Protein AF-A0A6P0YQN8-F1 (afdb_monomer_lite)

Foldseek 3Di:
DWDKDKDKPDPDDDPPDDDDTDIDIDIHDPDPDDDDFAAAEEEQEEQEPQCADPQLVVSLVVVLVVLVPHDQSHWYWYWYDAPDIDTLGATDGSPDSPVVSVSSVPRHHYHHTQPVVSQVVRLVRLVVVPDPRHQREYEYRELACNPDDDRDLVVLLVVLVVSVVVRYQYAYDHTDDNRDPVSRVSSHDDPDDDPPVVVVVVVVVVVVPPDPPDDDDDVPDDLDDPPDDADPVSQVVCVVVVNDDDDDPVVLVVVLVVLLVVLVVLLCVLCVVPPVDDDPLNVVVLVVLLVQQVVCVVVVPLAGLLLLSLLQCLQFPNLSNSLSSLVSSLVNVVSVHPDDNLRSVLSSVLSSQNSHCNQVDQALVVLLVSLLVSLVSSLVSSQVVLVVPDPDPDDCCVSHVVSSNSRSVSSSVSSVVSSVCNVVCCLVSLTDGNNVLSVLLPCPDPLNVLCCVQQVLLNVLLVQLLLLLLLLCVVVVHDSSLLSSLSSLQQSLCSVPNLLDPSRCVPPDRPCVVVVALLVSLVVVLRSLVSSLVVCVVVSPRPSSNQLNQQLQAFDFQPPSLVVLVVVCVVPVVDDDDSSSRTHPHHFAQALSSVSSSLSSQLSVVLVPPQPDDLVRQLVVSLVSLVVCVVVVSCVNHPDDPVSSSVSSNSSSVSSCVVNPDDPDDPPVVVDPPPPPDDD

Structure (mmCIF, N/CA/C/O backbone):
data_AF-A0A6P0YQN8-F1
#
_entry.id   AF-A0A6P0YQN8-F1
#
loop_
_atom_site.group_PDB
_atom_site.id
_atom_site.type_symbol
_atom_site.label_atom_id
_atom_site.label_alt_id
_atom_site.label_comp_id
_atom_site.label_asym_id
_atom_site.label_entity_id
_atom_site.label_seq_id
_atom_site.pdbx_PDB_ins_code
_atom_site.Cartn_x
_atom_site.Cartn_y
_atom_site.Cartn_z
_atom_site.occupancy
_atom_site.B_iso_or_equiv
_atom_site.auth_seq_id
_atom_site.auth_comp_id
_atom_site.auth_asym_id
_atom_site.auth_atom_id
_atom_site.pdbx_PDB_model_num
ATOM 1 N N . MET A 1 1 ? 37.818 2.625 -49.634 1.00 48.06 1 MET A N 1
ATOM 2 C CA . MET A 1 1 ? 39.045 2.751 -48.814 1.00 48.06 1 MET A CA 1
ATOM 3 C C . MET A 1 1 ? 39.059 4.150 -48.204 1.00 48.06 1 MET A C 1
ATOM 5 O O . MET A 1 1 ? 38.630 5.073 -48.886 1.00 48.06 1 MET A O 1
ATOM 9 N N . ILE A 1 2 ? 39.445 4.324 -46.935 1.00 49.53 2 ILE A N 1
ATOM 10 C CA . ILE A 1 2 ? 39.624 5.661 -46.338 1.00 49.53 2 ILE A CA 1
ATOM 11 C C . ILE A 1 2 ? 41.112 5.991 -46.432 1.00 49.53 2 ILE A C 1
ATOM 13 O O . ILE A 1 2 ? 41.925 5.347 -45.779 1.00 49.53 2 ILE A O 1
ATOM 17 N N . ASN A 1 3 ? 41.460 6.965 -47.268 1.00 60.94 3 ASN A N 1
ATOM 18 C CA . ASN A 1 3 ? 42.812 7.492 -47.377 1.00 60.94 3 ASN A CA 1
ATOM 19 C C . ASN A 1 3 ? 43.038 8.521 -46.275 1.00 60.94 3 ASN A C 1
ATOM 21 O O . ASN A 1 3 ? 42.320 9.519 -46.188 1.00 60.94 3 ASN A O 1
ATOM 25 N N . THR A 1 4 ? 44.047 8.283 -45.448 1.00 67.38 4 THR A N 1
ATOM 26 C CA . THR A 1 4 ? 44.433 9.193 -44.371 1.00 67.38 4 THR A CA 1
ATOM 27 C C . THR A 1 4 ? 45.705 9.926 -44.769 1.00 67.38 4 THR A C 1
ATOM 29 O O . THR A 1 4 ? 46.694 9.295 -45.131 1.00 67.38 4 THR A O 1
ATOM 32 N N . SER A 1 5 ? 45.694 11.254 -44.693 1.00 79.56 5 SER A N 1
ATOM 33 C CA . SER A 1 5 ? 46.890 12.091 -44.839 1.00 79.56 5 SER A CA 1
ATOM 34 C C . SER A 1 5 ? 47.052 12.961 -43.602 1.00 79.56 5 SER A C 1
ATOM 36 O O . SER A 1 5 ? 46.049 13.393 -43.033 1.00 79.56 5 SER A O 1
ATOM 38 N N . TYR A 1 6 ? 48.285 13.258 -43.216 1.00 80.12 6 TYR A N 1
ATOM 39 C CA . TYR A 1 6 ? 48.575 14.102 -42.065 1.00 80.12 6 TYR A CA 1
ATOM 40 C C . TYR A 1 6 ? 49.486 15.264 -42.449 1.00 80.12 6 TYR A C 1
ATOM 42 O O . TYR A 1 6 ? 50.263 15.150 -43.394 1.00 80.12 6 TYR A O 1
ATOM 50 N N . ASP A 1 7 ? 49.372 16.363 -41.711 1.00 78.25 7 ASP A N 1
ATOM 51 C CA . ASP A 1 7 ? 50.246 17.524 -41.847 1.00 78.25 7 ASP A CA 1
ATOM 52 C C . ASP A 1 7 ? 50.528 18.124 -40.466 1.00 78.25 7 ASP A C 1
ATOM 54 O O . ASP A 1 7 ? 49.633 18.174 -39.615 1.00 78.25 7 ASP A O 1
ATOM 58 N N . PHE A 1 8 ? 51.767 18.548 -40.235 1.00 74.25 8 PHE A N 1
ATOM 59 C CA . PHE A 1 8 ? 52.167 19.210 -38.995 1.00 74.25 8 PHE A CA 1
ATOM 60 C C . PHE A 1 8 ? 52.196 20.715 -39.226 1.00 74.25 8 PHE A C 1
ATOM 62 O O . PHE A 1 8 ? 52.675 21.181 -40.255 1.00 74.25 8 PHE A O 1
ATOM 69 N N . GLU A 1 9 ? 51.742 21.490 -38.243 1.00 68.94 9 GLU A N 1
ATOM 70 C CA . GLU A 1 9 ? 51.819 22.955 -38.309 1.00 68.94 9 GLU A CA 1
ATOM 71 C C . GLU A 1 9 ? 53.263 23.462 -38.500 1.00 68.94 9 GLU A C 1
ATOM 73 O O . GLU A 1 9 ? 53.485 24.508 -39.108 1.00 68.94 9 GLU A O 1
ATOM 78 N N . GLN A 1 10 ? 54.258 22.702 -38.027 1.00 71.31 10 GLN A N 1
ATOM 79 C CA . GLN A 1 10 ? 55.678 23.001 -38.204 1.00 71.31 10 GLN A CA 1
ATOM 80 C C . GLN A 1 10 ? 56.416 21.811 -38.822 1.00 71.31 10 GLN A C 1
ATOM 82 O O . GLN A 1 10 ? 56.369 20.696 -38.308 1.00 71.31 10 GLN A O 1
ATOM 87 N N . ALA A 1 11 ? 57.147 22.062 -39.910 1.00 60.19 11 ALA A N 1
ATOM 88 C CA . ALA A 1 11 ? 57.881 21.031 -40.648 1.00 60.19 11 ALA A CA 1
ATOM 89 C C . ALA A 1 11 ? 59.206 20.600 -39.983 1.00 60.19 11 ALA A C 1
ATOM 91 O O . ALA A 1 11 ? 59.813 19.617 -40.404 1.00 60.19 11 ALA A O 1
ATOM 92 N N . ILE A 1 12 ? 59.686 21.340 -38.977 1.00 70.00 12 ILE A N 1
ATOM 93 C CA . ILE A 1 12 ? 60.975 21.112 -38.312 1.00 70.00 12 ILE A CA 1
ATOM 94 C C . ILE A 1 12 ? 60.766 21.262 -36.805 1.00 70.00 12 ILE A C 1
ATOM 96 O O . ILE A 1 12 ? 60.281 22.297 -36.355 1.00 70.00 12 ILE A O 1
ATOM 100 N N . LEU A 1 13 ? 61.152 20.243 -36.034 1.00 71.31 13 LEU A N 1
ATOM 101 C CA . LEU A 1 13 ? 61.064 20.249 -34.574 1.00 71.31 13 LEU A CA 1
ATOM 102 C C . LEU A 1 13 ? 62.473 20.367 -33.962 1.00 71.31 13 LEU A C 1
ATOM 104 O O . LEU A 1 13 ? 63.352 19.581 -34.325 1.00 71.31 13 LEU A O 1
ATOM 108 N N . PRO A 1 14 ? 62.722 21.331 -33.056 1.00 69.06 14 PRO A N 1
ATOM 109 C CA . PRO A 1 14 ? 64.021 21.486 -32.409 1.00 69.06 14 PRO A CA 1
ATOM 110 C C . PRO A 1 14 ? 64.278 20.369 -31.385 1.00 69.06 14 PRO A C 1
ATOM 112 O O . PRO A 1 14 ? 63.432 20.054 -30.553 1.00 69.06 14 PRO A O 1
ATOM 115 N N . THR A 1 15 ? 65.471 19.773 -31.418 1.00 70.75 15 THR A N 1
ATOM 116 C CA . THR A 1 15 ? 65.891 18.732 -30.466 1.00 70.75 15 THR A CA 1
ATOM 117 C C . THR A 1 15 ? 66.189 19.302 -29.078 1.00 70.75 15 THR A C 1
ATOM 119 O O . THR A 1 15 ? 66.991 20.225 -28.954 1.00 70.75 15 THR A O 1
ATOM 122 N N . GLY A 1 16 ? 65.617 18.690 -28.033 1.00 71.50 16 GLY A N 1
ATOM 123 C CA . GLY A 1 16 ? 65.944 18.965 -26.625 1.00 71.50 16 GLY A CA 1
ATOM 124 C C . GLY A 1 16 ? 65.000 19.925 -25.890 1.00 71.50 16 GLY A C 1
ATOM 125 O O . GLY A 1 16 ? 65.301 20.293 -24.757 1.00 71.50 16 GLY A O 1
ATOM 126 N N . ALA A 1 17 ? 63.879 20.317 -26.501 1.00 70.06 17 ALA A N 1
ATOM 127 C CA . ALA A 1 17 ? 62.845 21.133 -25.869 1.00 70.06 17 ALA A CA 1
ATOM 128 C C . ALA A 1 17 ? 61.460 20.496 -26.051 1.00 70.06 17 ALA A C 1
ATOM 130 O O . ALA A 1 17 ? 61.149 19.990 -27.130 1.00 70.06 17 ALA A O 1
ATOM 131 N N . ASP A 1 18 ? 60.626 20.559 -25.015 1.00 69.00 18 ASP A N 1
ATOM 132 C CA . ASP A 1 18 ? 59.225 20.149 -25.107 1.00 69.00 18 ASP A CA 1
ATOM 133 C C . ASP A 1 18 ? 58.436 21.213 -25.881 1.00 69.00 18 ASP A C 1
ATOM 135 O O . ASP A 1 18 ? 58.367 22.375 -25.473 1.00 69.00 18 ASP A O 1
ATOM 139 N N . LEU A 1 19 ? 57.838 20.821 -27.008 1.00 72.06 19 LEU A N 1
ATOM 140 C CA . LEU A 1 19 ? 57.012 21.691 -27.842 1.00 72.06 19 LEU A CA 1
ATOM 141 C C . LEU A 1 19 ? 55.638 21.052 -28.058 1.00 72.06 19 LEU A C 1
ATOM 143 O O . LEU A 1 19 ? 55.530 19.878 -28.407 1.00 72.06 19 LEU A O 1
ATOM 147 N N . THR A 1 20 ? 54.580 21.843 -27.892 1.00 66.69 20 THR A N 1
ATOM 148 C CA . THR A 1 20 ? 53.222 21.443 -28.281 1.00 66.69 20 THR A CA 1
ATOM 149 C C . THR A 1 20 ? 52.990 21.876 -29.728 1.00 66.69 20 THR A C 1
ATOM 151 O O . THR A 1 20 ? 53.119 23.058 -30.037 1.00 66.69 20 THR A O 1
ATOM 154 N N . THR A 1 21 ? 52.676 20.935 -30.620 1.00 72.81 21 THR A N 1
ATOM 155 C CA . THR A 1 21 ? 52.375 21.206 -32.036 1.00 72.81 21 THR A CA 1
ATOM 156 C C . THR A 1 21 ? 51.013 20.636 -32.411 1.00 72.81 21 THR A C 1
ATOM 158 O O . THR A 1 21 ? 50.567 19.646 -31.826 1.00 72.81 21 THR A O 1
ATOM 161 N N . ASN A 1 22 ? 50.353 21.253 -33.388 1.00 67.56 22 ASN A N 1
ATOM 162 C CA . ASN A 1 22 ? 49.073 20.784 -33.891 1.00 67.56 22 ASN A CA 1
ATOM 163 C C . ASN A 1 22 ? 49.284 19.835 -35.081 1.00 67.56 22 ASN A C 1
ATOM 165 O O . ASN A 1 22 ? 49.954 20.169 -36.061 1.00 67.56 22 ASN A O 1
ATOM 169 N N . LEU A 1 23 ? 48.688 18.645 -34.989 1.00 74.44 23 LEU A N 1
ATOM 170 C CA . LEU A 1 23 ? 48.663 17.637 -36.047 1.00 74.44 23 LEU A CA 1
ATOM 171 C C . LEU A 1 23 ? 47.292 17.653 -36.724 1.00 74.44 23 LEU A C 1
ATOM 173 O O . LEU A 1 23 ? 46.278 17.342 -36.098 1.00 74.44 23 LEU A O 1
ATOM 177 N N . LEU A 1 24 ? 47.257 17.968 -38.016 1.00 65.81 24 LEU A N 1
ATOM 178 C CA . LEU A 1 24 ? 46.039 17.885 -38.810 1.00 65.81 24 LEU A CA 1
ATOM 179 C C . LEU A 1 24 ? 45.951 16.510 -39.474 1.00 65.81 24 LEU A C 1
ATOM 181 O O . LEU A 1 24 ? 46.665 16.229 -40.433 1.00 65.81 24 LEU A O 1
ATOM 185 N N . LEU A 1 25 ? 45.028 15.673 -39.005 1.00 66.12 25 LEU A N 1
ATOM 186 C CA . LEU A 1 25 ? 44.681 14.407 -39.650 1.00 66.12 25 LEU A CA 1
ATOM 187 C C . LEU A 1 25 ? 43.490 14.615 -40.591 1.00 66.12 25 LEU A C 1
ATOM 189 O O . LEU A 1 25 ? 42.428 15.070 -40.169 1.00 66.12 25 LEU A O 1
ATOM 193 N N . ARG A 1 26 ? 43.643 14.265 -41.871 1.00 65.69 26 ARG A N 1
ATOM 194 C CA . ARG A 1 26 ? 42.561 14.290 -42.865 1.00 65.69 26 ARG A CA 1
ATOM 195 C C . ARG A 1 26 ? 42.215 12.869 -43.273 1.00 65.69 26 ARG A C 1
ATOM 197 O O . ARG A 1 26 ? 43.060 12.157 -43.806 1.00 65.69 26 ARG A O 1
ATOM 204 N N . PHE A 1 27 ? 40.957 12.494 -43.079 1.00 66.19 27 PHE A N 1
ATOM 205 C CA . PHE A 1 27 ? 40.403 11.222 -43.530 1.00 66.19 27 PHE A CA 1
ATOM 206 C C . PHE A 1 27 ? 39.553 11.468 -44.773 1.00 66.19 27 PHE A C 1
ATOM 208 O O . PHE A 1 27 ? 38.631 12.284 -44.751 1.00 66.19 27 PHE A O 1
ATOM 215 N N . ARG A 1 28 ? 39.857 10.778 -45.870 1.00 55.03 28 ARG A N 1
ATOM 216 C CA . ARG A 1 28 ? 39.143 10.911 -47.140 1.00 55.03 28 ARG A CA 1
ATOM 217 C C . ARG A 1 28 ? 38.646 9.545 -47.581 1.00 55.03 28 ARG A C 1
ATOM 219 O O . ARG A 1 28 ? 39.430 8.697 -47.989 1.00 55.03 28 ARG A O 1
ATOM 226 N N . ALA A 1 29 ? 37.342 9.318 -47.487 1.00 49.88 29 ALA A N 1
ATOM 227 C CA . ALA A 1 29 ? 36.733 8.137 -48.082 1.00 49.88 29 ALA A CA 1
ATOM 228 C C . ALA A 1 29 ? 36.760 8.253 -49.615 1.00 49.88 29 ALA A C 1
ATOM 230 O O . ALA A 1 29 ? 36.461 9.321 -50.155 1.00 49.88 29 ALA A O 1
ATOM 231 N N . ASP A 1 30 ? 37.092 7.164 -50.311 1.00 52.53 30 ASP A N 1
ATOM 232 C CA . ASP A 1 30 ? 36.831 7.032 -51.748 1.00 52.53 30 ASP A CA 1
ATOM 233 C C . ASP A 1 30 ? 35.317 7.008 -51.977 1.00 52.53 30 ASP A C 1
ATOM 235 O O . ASP A 1 30 ? 34.668 5.965 -51.899 1.00 52.53 30 ASP A O 1
ATOM 239 N N . VAL A 1 31 ? 34.746 8.184 -52.218 1.00 55.41 31 VAL A N 1
ATOM 240 C CA . VAL A 1 31 ? 33.372 8.330 -52.694 1.00 55.41 31 VAL A CA 1
ATOM 241 C C . VAL A 1 31 ? 33.428 8.351 -54.224 1.00 55.41 31 VAL A C 1
ATOM 243 O O . VAL A 1 31 ? 34.236 9.111 -54.773 1.00 55.41 31 VAL A O 1
ATOM 246 N N . PRO A 1 32 ? 32.613 7.553 -54.941 1.00 54.62 32 PRO A N 1
ATOM 247 C CA . PRO A 1 32 ? 32.536 7.644 -56.395 1.00 54.62 32 PRO A CA 1
ATOM 248 C C . PRO A 1 32 ? 32.256 9.096 -56.795 1.00 54.62 32 PRO A C 1
ATOM 250 O O . PRO A 1 32 ? 31.332 9.727 -56.279 1.00 54.62 32 PRO A O 1
ATOM 253 N N . LYS A 1 33 ? 33.101 9.649 -57.676 1.00 53.28 33 LYS A N 1
ATOM 254 C CA . LYS A 1 33 ? 32.998 11.041 -58.128 1.00 53.28 33 LYS A CA 1
ATOM 255 C C . LYS A 1 33 ? 31.656 11.237 -58.830 1.00 53.28 33 LYS A C 1
ATOM 257 O O . LYS A 1 33 ? 31.505 10.868 -59.991 1.00 53.28 33 LYS A O 1
ATOM 262 N N . SER A 1 34 ? 30.692 11.832 -58.134 1.00 57.25 34 SER A N 1
ATOM 263 C CA . SER A 1 34 ? 29.509 12.373 -58.793 1.00 57.25 34 SER A CA 1
ATOM 264 C C . SER A 1 34 ? 29.963 13.497 -59.730 1.00 57.25 34 SER A C 1
ATOM 266 O O . SER A 1 34 ? 30.790 14.316 -59.313 1.00 57.25 34 SER A O 1
ATOM 268 N N . PRO A 1 35 ? 29.452 13.573 -60.970 1.00 64.69 35 PRO A N 1
ATOM 269 C CA . PRO A 1 35 ? 29.709 14.722 -61.825 1.00 64.69 35 PRO A CA 1
ATOM 270 C C . PRO A 1 35 ? 29.260 15.999 -61.102 1.00 64.69 35 PRO A C 1
ATOM 272 O O . PRO A 1 35 ? 28.186 16.038 -60.490 1.00 64.69 35 PRO A O 1
ATOM 275 N N . ARG A 1 36 ? 30.120 17.022 -61.121 1.00 75.75 36 ARG A N 1
ATOM 276 C CA . ARG A 1 36 ? 29.809 18.354 -60.594 1.00 75.75 36 ARG A CA 1
ATOM 277 C C . ARG A 1 36 ? 28.664 18.940 -61.424 1.00 75.75 36 ARG A C 1
ATOM 279 O O . ARG A 1 36 ? 28.687 18.851 -62.645 1.00 75.75 36 ARG A O 1
ATOM 286 N N . ARG A 1 37 ? 27.671 19.533 -60.759 1.00 80.69 37 ARG A N 1
ATOM 287 C CA . ARG A 1 37 ? 26.642 20.336 -61.432 1.00 80.69 37 ARG A CA 1
ATOM 288 C C . ARG A 1 37 ? 27.212 21.709 -61.778 1.00 80.69 37 ARG A C 1
ATOM 290 O O . ARG A 1 37 ? 27.880 22.304 -60.931 1.00 80.69 37 ARG A O 1
ATOM 297 N N . ASP A 1 38 ? 26.895 22.204 -62.969 1.00 88.38 38 ASP A N 1
ATOM 298 C CA . ASP A 1 38 ? 27.250 23.558 -63.396 1.00 88.38 38 ASP A CA 1
ATOM 299 C C . ASP A 1 38 ? 26.703 24.608 -62.415 1.00 88.38 38 ASP A C 1
ATOM 301 O O . ASP A 1 38 ? 25.627 24.451 -61.824 1.00 88.38 38 ASP A O 1
ATOM 305 N N . LEU A 1 39 ? 27.434 25.703 -62.260 1.00 90.62 39 LEU A N 1
ATOM 306 C CA . LEU A 1 39 ? 27.104 26.831 -61.404 1.00 90.62 39 LEU A CA 1
ATOM 307 C C . LEU A 1 39 ? 26.503 27.978 -62.220 1.00 90.62 39 LEU A C 1
ATOM 309 O O . LEU A 1 39 ? 26.944 28.298 -63.321 1.00 90.62 39 LEU A O 1
ATOM 313 N N . ASN A 1 40 ? 25.520 28.642 -61.631 1.00 93.69 40 ASN A N 1
ATOM 314 C CA . ASN A 1 40 ? 25.100 29.987 -61.995 1.00 93.69 40 ASN A CA 1
ATOM 315 C C . ASN A 1 40 ? 25.369 30.877 -60.775 1.00 93.69 40 ASN A C 1
ATOM 317 O O . ASN A 1 40 ? 24.615 30.848 -59.797 1.00 93.69 40 ASN A O 1
ATOM 321 N N . LEU A 1 41 ? 26.510 31.566 -60.798 1.00 94.50 41 LEU A N 1
ATOM 322 C CA . LEU A 1 41 ? 27.120 32.206 -59.640 1.00 94.50 41 LEU A CA 1
ATOM 323 C C . LEU A 1 41 ? 27.192 33.725 -59.810 1.00 94.50 41 LEU A C 1
ATOM 325 O O . LEU A 1 41 ? 27.769 34.219 -60.775 1.00 94.50 41 LEU A O 1
ATOM 329 N N . SER A 1 42 ? 26.723 34.469 -58.807 1.00 96.44 42 SER A N 1
ATOM 330 C CA . SER A 1 42 ? 27.072 35.886 -58.660 1.00 96.44 42 SER A CA 1
ATOM 331 C C . SER A 1 42 ? 28.025 36.083 -57.487 1.00 96.44 42 SER A C 1
ATOM 333 O O . SER A 1 42 ? 27.652 35.847 -56.336 1.00 96.44 42 SER A O 1
ATOM 335 N N . LEU A 1 43 ? 29.240 36.554 -57.773 1.00 96.12 43 LEU A N 1
ATOM 336 C CA . LEU A 1 43 ? 30.182 37.049 -56.771 1.00 96.12 43 LEU A CA 1
ATOM 337 C C . LEU A 1 43 ? 29.786 38.475 -56.396 1.00 96.12 43 LEU A C 1
ATOM 339 O O . LEU A 1 43 ? 29.808 39.362 -57.245 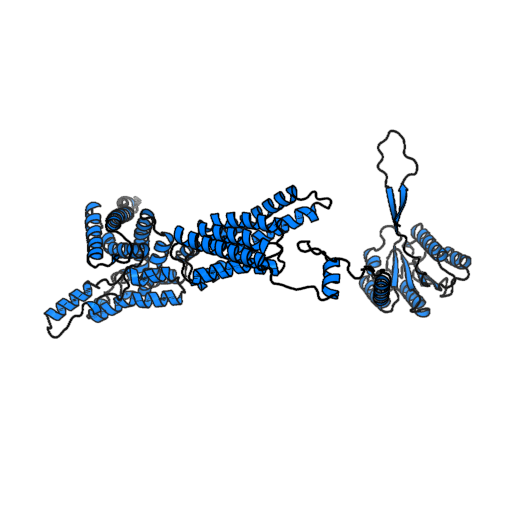1.00 96.12 43 LEU A O 1
ATOM 343 N N . VAL A 1 44 ? 29.408 38.691 -55.142 1.00 96.31 44 VAL A N 1
ATOM 344 C CA . VAL A 1 44 ? 29.029 40.004 -54.618 1.00 96.31 44 VAL A CA 1
ATOM 345 C C . VAL A 1 44 ? 30.108 40.441 -53.639 1.00 96.31 44 VAL A C 1
ATOM 347 O O . VAL A 1 44 ? 30.270 39.825 -52.590 1.00 96.31 44 VAL A O 1
ATOM 350 N N . ILE A 1 45 ? 30.875 41.465 -54.001 1.00 95.19 45 ILE A N 1
ATOM 351 C CA . ILE A 1 45 ? 32.076 41.884 -53.277 1.00 95.19 45 ILE A CA 1
ATOM 352 C C . ILE A 1 45 ? 31.842 43.257 -52.657 1.00 95.19 45 ILE A C 1
ATOM 354 O O . ILE A 1 45 ? 31.574 44.236 -53.354 1.00 95.19 45 ILE A O 1
ATOM 358 N N . ASP A 1 46 ? 31.984 43.323 -51.342 1.00 93.00 46 ASP A N 1
ATOM 359 C CA . ASP A 1 46 ? 32.002 44.565 -50.589 1.00 93.00 46 ASP A CA 1
ATOM 360 C C . ASP A 1 46 ? 33.322 45.303 -50.828 1.00 93.00 46 ASP A C 1
ATOM 362 O O . ASP A 1 46 ? 34.402 44.786 -50.522 1.00 93.00 46 ASP A O 1
ATOM 366 N N . ARG A 1 47 ? 33.241 46.511 -51.390 1.00 92.81 47 ARG A N 1
ATOM 367 C CA . ARG A 1 47 ? 34.392 47.408 -51.543 1.00 92.81 47 ARG A CA 1
ATOM 368 C C . ARG A 1 47 ? 34.297 48.628 -50.629 1.00 92.81 47 ARG A C 1
ATOM 370 O O . ARG A 1 47 ? 34.995 49.603 -50.878 1.00 92.81 47 ARG A O 1
ATOM 377 N N . SER A 1 48 ? 33.448 48.608 -49.604 1.00 90.25 48 SER A N 1
ATOM 378 C CA . SER A 1 48 ? 33.263 49.760 -48.719 1.00 90.25 48 SER A CA 1
ATOM 379 C C . SER A 1 48 ? 34.555 50.171 -48.000 1.00 90.25 48 SER A C 1
ATOM 381 O O . SER A 1 48 ? 35.511 49.399 -47.893 1.00 90.25 48 SER A O 1
ATOM 383 N N . GLY A 1 49 ? 34.606 51.399 -47.472 1.00 86.50 49 GLY A N 1
ATOM 384 C CA . GLY A 1 49 ? 35.791 51.904 -46.770 1.00 86.50 49 GLY A CA 1
ATOM 385 C C . GLY A 1 49 ? 36.271 51.025 -45.602 1.00 86.50 49 GLY A C 1
ATOM 386 O O . GLY A 1 49 ? 37.467 51.001 -45.320 1.00 86.50 49 GLY A O 1
ATOM 387 N N . SER A 1 50 ? 35.386 50.259 -44.954 1.00 85.56 50 SER A N 1
ATOM 388 C CA . SER A 1 50 ? 35.758 49.320 -43.884 1.00 85.56 50 SER A CA 1
ATOM 389 C C . SER A 1 50 ? 36.465 48.056 -44.382 1.00 85.56 50 SER A C 1
ATOM 391 O O . SER A 1 50 ? 37.184 47.422 -43.612 1.00 85.56 50 SER A O 1
ATOM 393 N N . MET A 1 51 ? 36.345 47.738 -45.672 1.00 89.31 51 MET A N 1
ATOM 394 C CA . MET A 1 51 ? 37.071 46.650 -46.325 1.00 89.31 51 MET A CA 1
ATOM 395 C C . MET A 1 51 ? 38.484 47.061 -46.778 1.00 89.31 51 MET A C 1
ATOM 397 O O . MET A 1 51 ? 39.237 46.218 -47.260 1.00 89.31 51 MET A O 1
ATOM 401 N N . ALA A 1 52 ? 38.882 48.332 -46.647 1.00 87.94 52 ALA A N 1
ATOM 402 C CA . ALA A 1 52 ? 40.182 48.810 -47.119 1.00 87.94 52 ALA A CA 1
ATOM 403 C C . ALA A 1 52 ? 41.376 48.071 -46.475 1.00 87.94 52 ALA A C 1
ATOM 405 O O . ALA A 1 52 ? 41.373 47.752 -45.288 1.00 87.94 52 ALA A O 1
ATOM 406 N N . GLY A 1 53 ? 42.434 47.845 -47.261 1.00 88.94 53 GLY A N 1
ATOM 407 C CA . GLY A 1 53 ? 43.635 47.127 -46.822 1.00 88.94 53 GLY A CA 1
ATOM 408 C C . GLY A 1 53 ? 43.511 45.610 -46.985 1.00 88.94 53 GLY A C 1
ATOM 409 O O . GLY A 1 53 ? 43.057 45.127 -48.027 1.00 88.94 53 GLY A O 1
ATOM 410 N N . ASP A 1 54 ? 43.936 44.864 -45.965 1.00 88.12 54 ASP A N 1
ATOM 411 C CA . ASP A 1 54 ? 43.978 43.397 -45.987 1.00 88.12 54 ASP A CA 1
ATOM 412 C C . ASP A 1 54 ? 42.614 42.721 -46.249 1.00 88.12 54 ASP A C 1
ATOM 414 O O . ASP A 1 54 ? 42.590 41.761 -47.025 1.00 88.12 54 ASP A O 1
ATOM 418 N N . PRO A 1 55 ? 41.466 43.184 -45.700 1.00 89.12 55 PRO A N 1
ATOM 419 C CA . PRO A 1 55 ? 40.171 42.534 -45.925 1.00 89.12 55 PRO A CA 1
ATOM 420 C C . PRO A 1 55 ? 39.768 42.472 -47.403 1.00 89.12 55 PRO A C 1
ATOM 422 O O . PRO A 1 55 ? 39.468 41.388 -47.907 1.00 89.12 55 PRO A O 1
ATOM 425 N N . LEU A 1 56 ? 39.826 43.598 -48.125 1.00 91.62 56 LEU A N 1
ATOM 426 C CA . LEU A 1 56 ? 39.540 43.635 -49.560 1.00 91.62 56 LEU A CA 1
ATOM 427 C C . LEU A 1 56 ? 40.578 42.830 -50.343 1.00 91.62 56 LEU A C 1
ATOM 429 O O . LEU A 1 56 ? 40.207 42.083 -51.241 1.00 91.62 56 LEU A O 1
ATOM 433 N N . HIS A 1 57 ? 41.865 42.915 -49.992 1.00 90.69 57 HIS A N 1
ATOM 434 C CA . HIS A 1 57 ? 42.905 42.113 -50.649 1.00 90.69 57 HIS A CA 1
ATOM 435 C C . HIS A 1 57 ? 42.619 40.608 -50.562 1.00 90.69 57 HIS A C 1
ATOM 437 O O . HIS A 1 57 ? 42.704 39.892 -51.562 1.00 90.69 57 HIS A O 1
ATOM 443 N N . HIS A 1 58 ? 42.226 40.123 -49.384 1.00 90.81 58 HIS A N 1
ATOM 444 C CA . HIS A 1 58 ? 41.848 38.727 -49.187 1.00 90.81 58 HIS A CA 1
ATOM 445 C C . HIS A 1 58 ? 40.532 38.367 -49.883 1.00 90.81 58 HIS A C 1
ATOM 447 O O . HIS A 1 58 ? 40.447 37.283 -50.462 1.00 90.81 58 HIS A O 1
ATOM 453 N N . ALA A 1 59 ? 39.546 39.268 -49.905 1.00 91.19 59 ALA A N 1
ATOM 454 C CA . ALA A 1 59 ? 38.296 39.062 -50.632 1.00 91.19 59 ALA A CA 1
ATOM 455 C C . ALA A 1 59 ? 38.524 38.935 -52.149 1.00 91.19 59 ALA A C 1
ATOM 457 O O . ALA A 1 59 ? 37.983 38.027 -52.781 1.00 91.19 59 ALA A O 1
ATOM 458 N N . LEU A 1 60 ? 39.386 39.775 -52.733 1.00 91.94 60 LEU A N 1
ATOM 459 C CA . LEU A 1 60 ? 39.743 39.694 -54.153 1.00 91.94 60 LEU A CA 1
ATOM 460 C C . LEU A 1 60 ? 40.506 38.403 -54.472 1.00 91.94 60 LEU A C 1
ATOM 462 O O . LEU A 1 60 ? 40.167 37.726 -55.440 1.00 91.94 60 LEU A O 1
ATOM 466 N N . LYS A 1 61 ? 41.463 37.995 -53.629 1.00 91.44 61 LYS A N 1
ATOM 467 C CA . LYS A 1 61 ? 42.148 36.697 -53.777 1.00 91.44 61 LYS A CA 1
ATOM 468 C C . LYS A 1 61 ? 41.191 35.507 -53.679 1.00 91.44 61 LYS A C 1
ATOM 470 O O . LYS A 1 61 ? 41.331 34.543 -54.428 1.00 91.44 61 LYS A O 1
ATOM 475 N N . ALA A 1 62 ? 40.217 35.563 -52.772 1.00 89.88 62 ALA A N 1
ATOM 476 C CA . ALA A 1 62 ? 39.193 34.530 -52.655 1.00 89.88 62 ALA A CA 1
ATOM 477 C C . ALA A 1 62 ? 38.324 34.471 -53.921 1.00 89.88 62 ALA A C 1
ATOM 479 O O . ALA A 1 62 ? 38.102 33.388 -54.460 1.00 89.88 62 ALA A O 1
ATOM 480 N N . ALA A 1 63 ? 37.901 35.626 -54.443 1.00 92.75 63 ALA A N 1
ATOM 481 C CA . ALA A 1 63 ? 37.154 35.718 -55.694 1.00 92.75 63 ALA A CA 1
ATOM 482 C C . ALA A 1 63 ? 37.949 35.160 -56.891 1.00 92.75 63 ALA A C 1
ATOM 484 O O . ALA A 1 63 ? 37.402 34.397 -57.685 1.00 92.75 63 ALA A O 1
ATOM 485 N N . GLU A 1 64 ? 39.2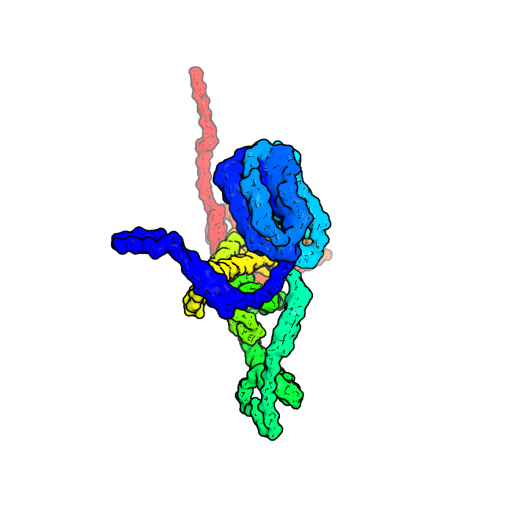47 35.458 -56.999 1.00 92.50 64 GLU A N 1
ATOM 486 C CA . GLU A 1 64 ? 40.125 34.873 -58.024 1.00 92.50 64 GLU A CA 1
ATOM 487 C C . GLU A 1 64 ? 40.226 33.348 -57.905 1.00 92.50 64 GLU A C 1
ATOM 489 O O . GLU A 1 64 ? 40.106 32.642 -58.906 1.00 92.50 64 GLU A O 1
ATOM 494 N N . SER A 1 65 ? 40.383 32.835 -56.682 1.00 90.44 65 SER A N 1
ATOM 495 C CA . SER A 1 65 ? 40.439 31.392 -56.429 1.00 90.44 65 SER A CA 1
ATOM 496 C C . SER A 1 65 ? 39.137 30.683 -56.808 1.00 90.44 65 SER A C 1
ATOM 498 O O . SER A 1 65 ? 39.171 29.543 -57.277 1.00 90.44 65 SER A O 1
ATOM 500 N N . VAL A 1 66 ? 37.990 31.355 -56.655 1.00 91.75 66 VAL A N 1
ATOM 501 C CA . VAL A 1 66 ? 36.708 30.853 -57.162 1.00 91.75 66 VAL A CA 1
ATOM 502 C C . VAL A 1 66 ? 36.731 30.794 -58.687 1.00 91.75 66 VAL A C 1
ATOM 504 O O . VAL A 1 66 ? 36.430 29.739 -59.236 1.00 91.75 66 VAL A O 1
ATOM 507 N N . VAL A 1 67 ? 37.147 31.866 -59.373 1.00 92.31 67 VAL A N 1
ATOM 508 C CA . VAL A 1 67 ? 37.233 31.906 -60.849 1.00 92.31 67 VAL A CA 1
ATOM 509 C C . VAL A 1 67 ? 38.134 30.797 -61.403 1.00 92.31 67 VAL A C 1
ATOM 511 O O . VAL A 1 67 ? 37.798 30.178 -62.416 1.00 92.31 67 VAL A O 1
ATOM 514 N N . ASP A 1 68 ? 39.247 30.492 -60.735 1.00 90.94 68 ASP A N 1
ATOM 515 C CA . ASP A 1 68 ? 40.147 29.411 -61.147 1.00 90.94 68 ASP A CA 1
ATOM 516 C C . ASP A 1 68 ? 39.458 28.035 -61.133 1.00 90.94 68 ASP A C 1
ATOM 518 O O . ASP A 1 68 ? 39.739 27.202 -61.998 1.00 90.94 68 ASP A O 1
ATOM 522 N N . GLN A 1 69 ? 38.494 27.832 -60.231 1.00 89.06 69 GLN A N 1
ATOM 523 C CA . GLN A 1 69 ? 37.740 26.586 -60.057 1.00 89.06 69 GLN A CA 1
ATOM 524 C C . GLN A 1 69 ? 36.441 26.505 -60.876 1.00 89.06 69 GLN A C 1
ATOM 526 O O . GLN A 1 69 ? 35.745 25.491 -60.788 1.00 89.06 69 GLN A O 1
ATOM 531 N N . LEU A 1 70 ? 36.069 27.543 -61.631 1.00 90.69 70 LEU A N 1
ATOM 532 C CA . LEU A 1 70 ? 34.879 27.513 -62.493 1.00 90.69 70 LEU A CA 1
ATOM 533 C C . LEU A 1 70 ? 35.151 26.766 -63.802 1.00 90.69 70 LEU A C 1
ATOM 535 O O . LEU A 1 70 ? 36.242 26.870 -64.358 1.00 90.69 70 LEU A O 1
ATOM 539 N N . ASP A 1 71 ? 34.164 26.044 -64.313 1.00 89.38 71 ASP A N 1
ATOM 540 C CA . ASP A 1 71 ? 34.230 25.386 -65.620 1.00 89.38 71 ASP A CA 1
ATOM 541 C C . ASP A 1 71 ? 33.648 26.293 -66.722 1.00 89.38 71 ASP A C 1
ATOM 543 O O . ASP A 1 71 ? 32.867 27.194 -66.420 1.00 89.38 71 ASP A O 1
ATOM 547 N N . PRO A 1 72 ? 33.986 26.092 -68.012 1.00 88.06 72 PRO A N 1
ATOM 548 C CA . PRO A 1 72 ? 33.456 26.926 -69.100 1.00 88.06 72 PRO A CA 1
ATOM 549 C C . PRO A 1 72 ? 31.924 26.906 -69.239 1.00 88.06 72 PRO A C 1
ATOM 551 O O . PRO A 1 72 ? 31.344 27.834 -69.800 1.00 88.06 72 PRO A O 1
ATOM 554 N N . SER A 1 73 ? 31.268 25.857 -68.732 1.00 87.12 73 SER A N 1
ATOM 555 C CA . SER A 1 73 ? 29.808 25.721 -68.663 1.00 87.12 73 SER A CA 1
ATOM 556 C C . SER A 1 73 ? 29.170 26.520 -67.515 1.00 87.12 73 SER A C 1
ATOM 558 O O . SER A 1 73 ? 27.947 26.725 -67.512 1.00 87.12 73 SER A O 1
ATOM 560 N N . ASP A 1 74 ? 29.969 27.001 -66.558 1.00 92.44 74 ASP A N 1
ATOM 561 C CA . ASP A 1 74 ? 29.505 27.842 -65.460 1.00 92.44 74 ASP A CA 1
ATOM 562 C C . ASP A 1 74 ? 29.173 29.254 -65.960 1.00 92.44 74 ASP A C 1
ATOM 564 O O . ASP A 1 74 ? 29.733 29.761 -66.933 1.00 92.44 74 ASP A O 1
ATOM 568 N N . THR A 1 75 ? 28.245 29.909 -65.271 1.00 93.50 75 THR A N 1
ATOM 569 C CA . THR A 1 75 ? 27.869 31.304 -65.505 1.00 93.50 75 THR A CA 1
ATOM 570 C C . THR A 1 75 ? 28.334 32.144 -64.324 1.00 93.50 75 THR A C 1
ATOM 572 O O . THR A 1 75 ? 28.073 31.782 -63.176 1.00 93.50 75 THR A O 1
ATOM 575 N N . LEU A 1 76 ? 29.019 33.256 -64.600 1.00 95.62 76 LEU A N 1
ATOM 576 C CA . LEU A 1 76 ? 29.548 34.162 -63.586 1.00 95.62 76 LEU A CA 1
ATOM 577 C C . LEU A 1 76 ? 29.068 35.597 -63.819 1.00 95.62 76 LEU A C 1
ATOM 579 O O . LEU A 1 76 ? 29.171 36.122 -64.925 1.00 95.62 76 LEU A O 1
ATOM 583 N N . SER A 1 77 ? 28.645 36.257 -62.745 1.00 95.56 77 SER A N 1
ATOM 584 C CA . SER A 1 77 ? 28.586 37.716 -62.646 1.00 95.56 77 SER A CA 1
ATOM 585 C C . SER A 1 77 ? 29.395 38.210 -61.453 1.00 95.56 77 SER A C 1
ATOM 587 O O . SER A 1 77 ? 29.509 37.522 -60.438 1.00 95.56 77 SER A O 1
ATOM 589 N N . VAL A 1 78 ? 29.938 39.420 -61.558 1.00 95.88 78 VAL A N 1
ATOM 590 C CA . VAL A 1 78 ? 30.627 40.101 -60.457 1.00 95.88 78 VAL A CA 1
ATOM 591 C C . VAL A 1 78 ? 29.902 41.410 -60.199 1.00 95.88 78 VAL A C 1
ATOM 593 O O . VAL A 1 78 ? 29.844 42.283 -61.066 1.00 95.88 78 VAL A O 1
ATOM 596 N N . VAL A 1 79 ? 29.349 41.521 -58.999 1.00 96.00 79 VAL A N 1
ATOM 597 C CA . VAL A 1 79 ? 28.705 42.716 -58.463 1.00 96.00 79 VAL A CA 1
ATOM 598 C C . VAL A 1 79 ? 29.600 43.250 -57.361 1.00 96.00 79 VAL A C 1
ATOM 600 O O . VAL A 1 79 ? 30.063 42.501 -56.506 1.00 96.00 79 VAL A O 1
ATOM 603 N N . VAL A 1 80 ? 29.856 44.545 -57.379 1.00 94.69 80 VAL A N 1
ATOM 604 C CA . VAL A 1 80 ? 30.698 45.217 -56.400 1.00 94.69 80 VAL A CA 1
ATOM 605 C C . VAL A 1 80 ? 29.906 46.370 -55.822 1.00 94.69 80 VAL A C 1
ATOM 607 O O . VAL A 1 80 ? 29.213 47.059 -56.568 1.00 94.69 80 VAL A O 1
ATOM 610 N N . TYR A 1 81 ? 29.974 46.572 -54.511 1.00 93.38 81 TYR A N 1
ATOM 611 C CA . TYR A 1 81 ? 29.168 47.610 -53.882 1.00 93.38 81 TYR A CA 1
ATOM 612 C C . TYR A 1 81 ? 29.910 48.402 -52.810 1.00 93.38 81 TYR A C 1
ATOM 614 O O . TYR A 1 81 ? 30.742 47.880 -52.066 1.00 93.38 81 TYR A O 1
ATOM 622 N N . ASP A 1 82 ? 29.544 49.675 -52.752 1.00 89.06 82 ASP A N 1
ATOM 623 C CA . ASP A 1 82 ? 29.810 50.647 -51.702 1.00 89.06 82 ASP A CA 1
ATOM 624 C C . ASP A 1 82 ? 28.536 51.482 -51.479 1.00 89.06 82 ASP A C 1
ATOM 626 O O . ASP A 1 82 ? 27.504 50.915 -51.118 1.00 89.06 82 ASP A O 1
ATOM 630 N N . ASP A 1 83 ? 28.570 52.807 -51.650 1.00 84.56 83 ASP A N 1
ATOM 631 C CA . ASP A 1 83 ? 27.388 53.667 -51.704 1.00 84.56 83 ASP A CA 1
ATOM 632 C C . ASP A 1 83 ? 26.623 53.508 -53.026 1.00 84.56 83 ASP A C 1
ATOM 634 O O . ASP A 1 83 ? 25.426 53.802 -53.094 1.00 84.56 83 ASP A O 1
ATOM 638 N N . SER A 1 84 ? 27.291 52.955 -54.038 1.00 86.06 84 SER A N 1
ATOM 639 C CA . SER A 1 84 ? 26.757 52.580 -55.343 1.00 86.06 84 SER A CA 1
ATOM 640 C C . SER A 1 84 ? 26.915 51.075 -55.595 1.00 86.06 84 SER A C 1
ATOM 642 O O . SER A 1 84 ? 27.630 50.374 -54.879 1.00 86.06 84 SER A O 1
ATOM 644 N N . VAL A 1 85 ? 26.209 50.548 -56.597 1.00 90.88 85 VAL A N 1
ATOM 645 C CA . VAL A 1 85 ? 26.338 49.147 -57.024 1.00 90.88 85 VAL A CA 1
ATOM 646 C C . VAL A 1 85 ? 26.852 49.134 -58.455 1.00 90.88 85 VAL A C 1
ATOM 648 O O . VAL A 1 85 ? 26.143 49.544 -59.371 1.00 90.88 85 VAL A O 1
ATOM 651 N N . ASP A 1 86 ? 28.064 48.622 -58.633 1.00 91.12 86 ASP A N 1
ATOM 652 C CA . ASP A 1 86 ? 28.723 48.457 -59.922 1.00 91.12 86 ASP A CA 1
ATOM 653 C C . ASP A 1 86 ? 28.757 46.984 -60.323 1.00 91.12 86 ASP A C 1
ATOM 655 O O . ASP A 1 86 ? 28.804 46.080 -59.487 1.00 91.12 86 ASP A O 1
ATOM 659 N N . THR A 1 87 ? 28.790 46.715 -61.626 1.00 91.38 87 THR A N 1
ATOM 660 C CA . THR A 1 87 ? 28.821 45.338 -62.138 1.00 91.38 87 THR A CA 1
ATOM 661 C C . THR A 1 87 ? 29.961 45.159 -63.138 1.00 91.38 87 THR A C 1
ATOM 663 O O . THR A 1 87 ? 29.722 45.209 -64.347 1.00 91.38 87 THR A O 1
ATOM 666 N N . PRO A 1 88 ? 31.212 44.972 -62.663 1.00 89.62 88 PRO A N 1
ATOM 667 C CA . PRO A 1 88 ? 32.386 44.819 -63.526 1.00 89.62 88 PRO A CA 1
ATOM 668 C C . PRO A 1 88 ? 32.307 43.630 -64.487 1.00 89.62 88 PRO A C 1
ATOM 670 O O . PRO A 1 88 ? 32.999 43.613 -65.504 1.00 89.62 88 PRO A O 1
ATOM 673 N N . VAL A 1 89 ? 31.489 42.628 -64.155 1.00 91.75 89 VAL A N 1
ATOM 674 C CA . VAL A 1 89 ? 31.222 41.465 -65.002 1.00 91.75 89 VAL A CA 1
ATOM 675 C C . VAL A 1 89 ? 29.719 41.212 -65.008 1.00 91.75 89 VAL A C 1
ATOM 677 O O . VAL A 1 89 ? 29.132 40.884 -63.974 1.00 91.75 89 VAL A O 1
ATOM 680 N N . VAL A 1 90 ? 29.102 41.358 -66.178 1.00 90.00 90 VAL A N 1
ATOM 681 C CA . VAL A 1 90 ? 27.699 40.986 -66.405 1.00 90.00 90 VAL A CA 1
ATOM 682 C C . VAL A 1 90 ? 27.555 39.462 -66.513 1.00 90.00 90 VAL A C 1
ATOM 684 O O . VAL A 1 90 ? 28.525 38.805 -66.890 1.00 90.00 90 VAL A O 1
ATOM 687 N N . PRO A 1 91 ? 26.379 38.885 -66.199 1.00 91.56 91 PRO A N 1
ATOM 688 C CA . PRO A 1 91 ? 26.176 37.438 -66.246 1.00 91.56 91 PRO A CA 1
ATOM 689 C C . PRO A 1 91 ? 26.516 36.847 -67.618 1.00 91.56 91 PRO A C 1
ATOM 691 O O . PRO A 1 91 ? 25.922 37.224 -68.627 1.00 91.56 91 PRO A O 1
ATOM 694 N N . GLY A 1 92 ? 27.455 35.905 -67.650 1.00 89.75 92 GLY A N 1
ATOM 695 C CA . GLY A 1 92 ? 27.864 35.223 -68.876 1.00 89.75 92 GLY A CA 1
ATOM 696 C C . GLY A 1 92 ? 28.678 33.955 -68.609 1.00 89.75 92 GLY A C 1
ATOM 697 O O . GLY A 1 92 ? 29.071 33.711 -67.464 1.00 89.75 92 GLY A O 1
ATOM 698 N N . PRO A 1 93 ? 28.903 33.118 -69.637 1.00 89.38 93 PRO A N 1
ATOM 699 C CA . PRO A 1 93 ? 29.723 31.917 -69.518 1.00 89.38 93 PRO A CA 1
ATOM 700 C C . PRO A 1 93 ? 31.185 32.248 -69.181 1.00 89.38 93 PRO A C 1
ATOM 702 O O . PRO A 1 93 ? 31.715 33.296 -69.562 1.00 89.38 93 PRO A O 1
ATOM 705 N N . VAL A 1 94 ? 31.861 31.342 -68.472 1.00 89.75 94 VAL A N 1
ATOM 706 C CA . VAL A 1 94 ? 33.263 31.517 -68.055 1.00 89.75 94 VAL A CA 1
ATOM 707 C C . VAL A 1 94 ? 34.218 31.124 -69.191 1.00 89.75 94 VAL A C 1
ATOM 709 O O . VAL A 1 94 ? 34.879 30.091 -69.159 1.00 89.75 94 VAL A O 1
ATOM 712 N N . GLU A 1 95 ? 34.309 31.967 -70.218 1.00 85.19 95 GLU A N 1
ATOM 713 C CA . GLU A 1 95 ? 35.159 31.702 -71.393 1.00 85.19 95 GLU A CA 1
ATOM 714 C C . GLU A 1 95 ? 36.610 32.174 -71.200 1.00 85.19 95 GLU A C 1
ATOM 716 O O . GLU A 1 95 ? 37.556 31.484 -71.579 1.00 85.19 95 GLU A O 1
ATOM 721 N N . ASN A 1 96 ? 36.813 33.343 -70.576 1.00 89.06 96 ASN A N 1
ATOM 722 C CA . ASN A 1 96 ? 38.137 33.948 -70.394 1.00 89.06 96 ASN A CA 1
ATOM 723 C C . ASN A 1 96 ? 38.415 34.286 -68.922 1.00 89.06 96 ASN A C 1
ATOM 725 O O . ASN A 1 96 ? 38.230 35.418 -68.466 1.00 89.06 96 ASN A O 1
ATOM 729 N N . LYS A 1 97 ? 38.921 33.295 -68.179 1.00 91.31 97 LYS A N 1
ATOM 730 C CA . LYS A 1 97 ? 39.289 33.438 -66.758 1.00 91.31 97 LYS A CA 1
ATOM 731 C C . LYS A 1 97 ? 40.294 34.566 -66.508 1.00 91.31 97 LYS A C 1
ATOM 733 O O . LYS A 1 97 ? 40.194 35.258 -65.498 1.00 91.31 97 LYS A O 1
ATOM 738 N N . SER A 1 98 ? 41.246 34.784 -67.417 1.00 88.94 98 SER A N 1
ATOM 739 C CA . SER A 1 98 ? 42.262 35.836 -67.273 1.00 88.94 98 SER A CA 1
ATOM 740 C C . SER A 1 98 ? 41.649 37.236 -67.333 1.00 88.94 98 SER A C 1
ATOM 742 O O . SER A 1 98 ? 41.994 38.086 -66.513 1.00 88.94 98 SER A O 1
ATOM 744 N N . ALA A 1 99 ? 40.700 37.466 -68.248 1.00 89.00 99 ALA A N 1
ATOM 745 C CA . ALA A 1 99 ? 39.972 38.732 -68.337 1.00 89.00 99 ALA A CA 1
ATOM 746 C C . ALA A 1 99 ? 39.103 38.979 -67.092 1.00 89.00 99 ALA A C 1
ATOM 748 O O . ALA A 1 99 ? 39.118 40.080 -66.544 1.00 89.00 99 ALA A O 1
ATOM 749 N N . LEU A 1 100 ? 38.417 37.942 -66.598 1.00 91.25 100 LEU A N 1
ATOM 750 C CA . LEU A 1 100 ? 37.598 38.012 -65.382 1.00 91.25 100 LEU A CA 1
ATOM 751 C C . LEU A 1 100 ? 38.429 38.380 -64.146 1.00 91.25 100 LEU A C 1
ATOM 753 O O . LEU A 1 100 ? 38.069 39.302 -63.414 1.00 91.25 100 LEU A O 1
ATOM 757 N N . LYS A 1 101 ? 39.578 37.721 -63.946 1.00 91.94 101 LYS A N 1
ATOM 758 C CA . LYS A 1 101 ? 40.499 38.053 -62.847 1.00 91.94 101 LYS A CA 1
ATOM 759 C C . LYS A 1 101 ? 41.035 39.476 -62.969 1.00 91.94 101 LYS A C 1
ATOM 761 O O . LYS A 1 101 ? 41.082 40.196 -61.978 1.00 91.94 101 LYS A O 1
ATOM 766 N N . HIS A 1 102 ? 41.353 39.929 -64.181 1.00 90.69 102 HIS A N 1
ATOM 767 C CA . HIS A 1 102 ? 41.817 41.299 -64.384 1.00 90.69 102 HIS A CA 1
ATOM 768 C C . HIS A 1 102 ? 40.747 42.350 -64.035 1.00 90.69 102 HIS A C 1
ATOM 770 O O . HIS A 1 102 ? 41.078 43.395 -63.473 1.00 90.69 102 HIS A O 1
ATOM 776 N N . SER A 1 103 ? 39.465 42.069 -64.300 1.00 90.56 103 SER A N 1
ATOM 777 C CA . SER A 1 103 ? 38.350 42.916 -63.852 1.00 90.56 103 SER A CA 1
ATOM 778 C C . SER A 1 103 ? 38.220 42.949 -62.324 1.00 90.56 103 SER A C 1
ATOM 780 O O . SER A 1 103 ? 38.002 44.021 -61.761 1.00 90.56 103 SER A O 1
ATOM 782 N N . ILE A 1 104 ? 38.419 41.814 -61.643 1.00 91.25 104 ILE A N 1
ATOM 783 C CA . ILE A 1 104 ? 38.388 41.718 -60.171 1.00 91.25 104 ILE A CA 1
ATOM 784 C C . ILE A 1 104 ? 39.552 42.507 -59.540 1.00 91.25 104 ILE A C 1
ATOM 786 O O . ILE A 1 104 ? 39.347 43.288 -58.616 1.00 91.25 104 ILE A O 1
ATOM 790 N N . GLN A 1 105 ? 40.768 42.404 -60.084 1.00 90.06 105 GLN A N 1
ATOM 791 C CA . GLN A 1 105 ? 41.964 43.091 -59.562 1.00 90.06 105 GLN A CA 1
ATOM 792 C C . GLN A 1 105 ? 41.897 44.619 -59.610 1.00 90.06 105 GLN A C 1
ATOM 794 O O . GLN A 1 105 ? 42.668 45.299 -58.929 1.00 90.06 105 GLN A O 1
ATOM 799 N N . ARG A 1 106 ? 41.017 45.183 -60.441 1.00 90.44 106 ARG A N 1
ATOM 800 C CA . ARG A 1 106 ? 40.830 46.635 -60.576 1.00 90.44 106 ARG A CA 1
ATOM 801 C C . ARG A 1 106 ? 39.900 47.220 -59.516 1.00 90.44 106 ARG A C 1
ATOM 803 O O . ARG A 1 106 ? 39.820 48.439 -59.410 1.00 90.44 106 ARG A O 1
ATOM 810 N N . ILE A 1 107 ? 39.242 46.382 -58.718 1.00 91.62 107 ILE A N 1
ATOM 811 C CA . ILE A 1 107 ? 38.375 46.825 -57.627 1.00 91.62 107 ILE A CA 1
ATOM 812 C C . ILE A 1 107 ? 39.225 47.544 -56.567 1.00 91.62 107 ILE A C 1
ATOM 814 O O . ILE A 1 107 ? 40.321 47.105 -56.208 1.00 91.62 107 ILE A O 1
ATOM 818 N N . ARG A 1 108 ? 38.749 48.697 -56.097 1.00 90.06 108 ARG A N 1
ATOM 819 C CA . ARG A 1 108 ? 39.393 49.533 -55.072 1.00 90.06 108 ARG A CA 1
ATOM 820 C C . ARG A 1 108 ? 38.376 49.859 -53.995 1.00 90.06 108 ARG A C 1
ATOM 822 O O . ARG A 1 108 ? 37.201 49.953 -54.317 1.00 90.06 108 ARG A O 1
ATOM 829 N N . ALA A 1 109 ? 38.821 50.026 -52.753 1.00 88.50 109 ALA A N 1
ATOM 830 C CA . ALA A 1 109 ? 37.916 50.392 -51.673 1.00 88.50 109 ALA A CA 1
ATOM 831 C C . ALA A 1 109 ? 37.405 51.834 -51.846 1.00 88.50 109 ALA A C 1
ATOM 833 O O . ALA A 1 109 ? 38.174 52.713 -52.243 1.00 88.50 109 ALA A O 1
ATOM 834 N N . GLY A 1 110 ? 36.138 52.081 -51.529 1.00 83.81 110 GLY A N 1
ATOM 835 C CA . GLY A 1 110 ? 35.490 53.386 -51.630 1.00 83.81 110 GLY A CA 1
ATOM 836 C C . GLY A 1 110 ? 34.151 53.414 -50.894 1.00 83.81 110 GLY A C 1
ATOM 837 O O . GLY A 1 110 ? 33.604 52.368 -50.578 1.00 83.81 110 GLY A O 1
ATOM 838 N N . GLY A 1 111 ? 33.646 54.608 -50.582 1.00 84.56 111 GLY A N 1
ATOM 839 C CA . GLY A 1 111 ? 32.273 54.804 -50.100 1.00 84.56 111 GLY A CA 1
ATOM 840 C C . GLY A 1 111 ? 31.900 54.167 -48.750 1.00 84.56 111 GLY A C 1
ATOM 841 O O . GLY A 1 111 ? 32.744 53.752 -47.949 1.00 84.56 111 GLY A O 1
ATOM 842 N N . ILE A 1 112 ? 30.589 54.139 -48.490 1.00 81.62 112 ILE A N 1
ATOM 843 C CA . ILE A 1 112 ? 29.943 53.478 -47.336 1.00 81.62 112 ILE A CA 1
ATOM 844 C C . ILE A 1 112 ? 29.283 52.169 -47.788 1.00 81.62 112 ILE A C 1
ATOM 846 O O . ILE A 1 112 ? 29.391 51.810 -48.941 1.00 81.62 112 ILE A O 1
ATOM 850 N N . THR A 1 113 ? 28.634 51.406 -46.913 1.00 84.38 113 THR A N 1
ATOM 851 C CA . THR A 1 113 ? 28.292 50.001 -47.215 1.00 84.38 113 THR A CA 1
ATOM 852 C C . THR A 1 113 ? 26.794 49.798 -47.518 1.00 84.38 113 THR A C 1
ATOM 854 O O . THR A 1 113 ? 25.978 49.673 -46.598 1.00 84.38 113 THR A O 1
ATOM 857 N N . ASN A 1 114 ? 26.403 49.740 -48.798 1.00 87.69 114 ASN A N 1
ATOM 858 C CA . ASN A 1 114 ? 25.050 49.369 -49.253 1.00 87.69 114 ASN A CA 1
ATOM 859 C C . ASN A 1 114 ? 24.929 47.859 -49.532 1.00 87.69 114 ASN A C 1
ATOM 861 O O . ASN A 1 114 ? 24.726 47.420 -50.668 1.00 87.69 114 ASN A O 1
ATOM 865 N N . LEU A 1 115 ? 25.030 47.063 -48.464 1.00 87.31 115 LEU A N 1
ATOM 866 C CA . LEU A 1 115 ? 24.982 45.598 -48.529 1.00 87.31 115 LEU A CA 1
ATOM 867 C C . LEU A 1 115 ? 23.710 45.093 -49.219 1.00 87.31 115 LEU A C 1
ATOM 869 O O . LEU A 1 115 ? 23.778 44.240 -50.103 1.00 87.31 115 LEU A O 1
ATOM 873 N N . SER A 1 116 ? 22.552 45.654 -48.860 1.00 89.69 116 SER A N 1
ATOM 874 C CA . SER A 1 116 ? 21.264 45.238 -49.423 1.00 89.69 116 SER A CA 1
ATOM 875 C C . SER A 1 116 ? 21.182 45.434 -50.941 1.00 89.69 116 SER A C 1
ATOM 877 O O . SER A 1 116 ? 20.714 44.540 -51.642 1.00 89.69 116 SER A O 1
ATOM 879 N N . GLY A 1 117 ? 21.687 46.557 -51.464 1.00 88.56 117 GLY A N 1
ATOM 880 C CA . GLY A 1 117 ? 21.686 46.849 -52.895 1.00 88.56 117 GLY A CA 1
ATOM 881 C C . GLY A 1 117 ? 22.594 45.907 -53.682 1.00 88.56 117 GLY A C 1
ATOM 882 O O . GLY A 1 117 ? 22.160 45.325 -54.676 1.00 88.56 117 GLY A O 1
ATOM 883 N N . GLY A 1 118 ? 23.831 45.709 -53.214 1.00 90.62 118 GLY A N 1
ATOM 884 C CA . GLY A 1 118 ? 24.783 44.802 -53.860 1.00 90.62 118 GLY A CA 1
ATOM 885 C C . GLY A 1 118 ? 24.302 43.351 -53.851 1.00 90.62 118 GLY A C 1
ATOM 886 O O . GLY A 1 118 ? 24.304 42.676 -54.883 1.00 90.62 118 GLY A O 1
ATOM 887 N N . TRP A 1 119 ? 23.817 42.880 -52.700 1.00 93.56 119 TRP A N 1
ATOM 888 C CA . TRP A 1 119 ? 23.309 41.518 -52.547 1.00 93.56 119 TRP A CA 1
ATOM 889 C C . TRP A 1 119 ? 22.050 41.253 -53.385 1.00 93.56 119 TRP A C 1
ATOM 891 O O . TRP A 1 119 ? 21.990 40.242 -54.092 1.00 93.56 119 TRP A O 1
ATOM 901 N N . LEU A 1 120 ? 21.068 42.165 -53.379 1.00 92.56 120 LEU A N 1
ATOM 902 C CA . LEU A 1 120 ? 19.856 42.020 -54.192 1.00 92.56 120 LEU A CA 1
ATOM 903 C C . LEU A 1 120 ? 20.168 42.057 -55.689 1.00 92.56 120 LEU A C 1
ATOM 905 O O . LEU A 1 120 ? 19.567 41.289 -56.441 1.00 92.56 120 LEU A O 1
ATOM 909 N N . LYS A 1 121 ? 21.141 42.870 -56.122 1.00 93.06 121 LYS A N 1
ATOM 910 C CA . LYS A 1 121 ? 21.580 42.876 -57.522 1.00 93.06 121 LYS A CA 1
ATOM 911 C C . LYS A 1 121 ? 22.233 41.552 -57.922 1.00 93.06 121 LYS A C 1
ATOM 913 O O . LYS A 1 121 ? 21.966 41.037 -59.005 1.00 93.06 121 LYS A O 1
ATOM 918 N N . GLY A 1 122 ? 23.019 40.953 -57.026 1.00 92.56 122 GLY A N 1
ATOM 919 C CA . GLY A 1 122 ? 23.542 39.600 -57.220 1.00 92.56 122 GLY A CA 1
ATOM 920 C C . GLY A 1 122 ? 22.435 38.547 -57.325 1.00 92.56 122 GLY A C 1
ATOM 921 O O . GLY A 1 122 ? 22.481 37.690 -58.206 1.00 92.56 122 GLY A O 1
ATOM 922 N N . CYS A 1 123 ? 21.399 38.640 -56.484 1.00 92.56 123 CYS A N 1
ATOM 923 C CA . CYS A 1 123 ? 20.227 37.764 -56.572 1.00 92.56 123 CYS A CA 1
ATOM 924 C C . CYS A 1 123 ? 19.472 37.939 -57.898 1.00 92.56 123 CYS A C 1
ATOM 926 O O . CYS A 1 123 ? 19.051 36.952 -58.493 1.00 92.56 123 CYS A O 1
ATOM 928 N N . GLU A 1 124 ? 19.308 39.174 -58.376 1.00 93.44 124 GLU A N 1
ATOM 929 C CA . GLU A 1 124 ? 18.678 39.484 -59.667 1.00 93.44 124 GLU A CA 1
ATOM 930 C C . GLU A 1 124 ? 19.436 38.829 -60.831 1.00 93.44 124 GLU A C 1
ATOM 932 O O . GLU A 1 124 ? 18.827 38.208 -61.701 1.00 93.44 124 GLU A O 1
ATOM 937 N N . TYR A 1 125 ? 20.766 38.894 -60.817 1.00 93.81 125 TYR A N 1
ATOM 938 C CA . TYR A 1 125 ? 21.604 38.273 -61.839 1.00 93.81 125 TYR A CA 1
ATOM 939 C C . TYR A 1 125 ? 21.558 36.750 -61.820 1.00 93.81 125 TYR A C 1
ATOM 941 O O . TYR A 1 125 ? 21.359 36.143 -62.875 1.00 93.81 125 TYR A O 1
ATOM 949 N N . VAL A 1 126 ? 21.609 36.130 -60.641 1.00 93.00 126 VAL A N 1
ATOM 950 C CA . VAL A 1 126 ? 21.381 34.684 -60.529 1.00 93.00 126 VAL A CA 1
ATOM 951 C C . VAL A 1 126 ? 19.980 34.322 -61.029 1.00 93.00 126 VAL A C 1
ATOM 953 O O . VAL A 1 126 ? 19.830 33.348 -61.763 1.00 93.00 126 VAL A O 1
ATOM 956 N N . LYS A 1 127 ? 18.960 35.131 -60.719 1.00 91.81 127 LYS A N 1
ATOM 957 C CA . LYS A 1 127 ? 17.589 34.916 -61.201 1.00 91.81 127 LYS A CA 1
ATOM 958 C C . LYS A 1 127 ? 17.486 34.997 -62.727 1.00 91.81 127 LYS A C 1
ATOM 960 O O . LYS A 1 127 ? 16.773 34.198 -63.325 1.00 91.81 127 LYS A O 1
ATOM 965 N N . SER A 1 128 ? 18.210 35.920 -63.359 1.00 89.12 128 SER A N 1
ATOM 966 C CA . SER A 1 128 ? 18.196 36.094 -64.819 1.00 89.12 128 SER A CA 1
ATOM 967 C C . SER A 1 128 ? 18.773 34.895 -65.586 1.00 89.12 128 SER A C 1
ATOM 969 O O . SER A 1 128 ? 18.294 34.575 -66.670 1.00 89.12 128 SER A O 1
ATOM 971 N N . GLY A 1 129 ? 19.757 34.201 -65.003 1.00 84.19 129 GLY A N 1
ATOM 972 C CA . GLY A 1 129 ? 20.370 32.986 -65.551 1.00 84.19 129 GLY A CA 1
ATOM 973 C C . GLY A 1 129 ? 19.858 31.688 -64.921 1.00 84.19 129 GLY A C 1
ATOM 974 O O . GLY A 1 129 ? 20.518 30.654 -65.038 1.00 84.19 129 GLY A O 1
ATOM 975 N N . MET A 1 130 ? 18.736 31.740 -64.193 1.00 86.69 130 MET A N 1
ATOM 976 C CA . MET A 1 130 ? 18.300 30.644 -63.332 1.00 86.69 130 MET A CA 1
ATOM 977 C C . MET A 1 130 ? 17.967 29.387 -64.135 1.00 86.69 130 MET A C 1
ATOM 979 O O . MET A 1 130 ? 17.139 29.405 -65.043 1.00 86.69 130 MET A O 1
ATOM 983 N N . ASN A 1 131 ? 18.577 28.268 -63.751 1.00 81.69 131 ASN A N 1
ATOM 984 C CA . ASN A 1 131 ? 18.312 26.967 -64.353 1.00 81.69 131 ASN A CA 1
ATOM 985 C C . ASN A 1 131 ? 18.185 25.904 -63.246 1.00 81.69 131 ASN A C 1
ATOM 987 O O . ASN A 1 131 ? 19.121 25.768 -62.456 1.00 81.69 131 ASN A O 1
ATOM 991 N N . PRO A 1 132 ? 17.083 25.130 -63.175 1.00 79.44 132 PRO A N 1
ATOM 992 C CA . PRO A 1 132 ? 16.905 24.063 -62.181 1.00 79.44 132 PRO A CA 1
ATOM 993 C C . PRO A 1 132 ? 17.972 22.957 -62.231 1.00 79.44 132 PRO A C 1
ATOM 995 O O . PRO A 1 132 ? 18.170 22.242 -61.251 1.00 79.44 132 PRO A O 1
ATOM 998 N N . GLN A 1 133 ? 18.658 22.801 -63.366 1.00 80.12 133 GLN A N 1
ATOM 999 C CA . GLN A 1 133 ? 19.747 21.839 -63.548 1.00 80.12 133 GLN A CA 1
ATOM 1000 C C . GLN A 1 133 ? 21.108 22.379 -63.075 1.00 80.12 133 GLN A C 1
ATOM 1002 O O . GLN A 1 133 ? 22.032 21.590 -62.869 1.00 80.12 133 GLN A O 1
ATOM 1007 N N . LYS A 1 134 ? 21.226 23.699 -62.862 1.00 85.62 134 LYS A N 1
ATOM 1008 C CA . LYS A 1 134 ? 22.422 24.365 -62.330 1.00 85.62 134 LYS A CA 1
ATOM 1009 C C . LYS A 1 134 ? 22.259 24.694 -60.847 1.00 85.62 134 LYS A C 1
ATOM 1011 O O . LYS A 1 134 ? 21.152 24.832 -60.329 1.00 85.62 134 LYS A O 1
ATOM 1016 N N . ILE A 1 135 ? 23.375 24.864 -60.149 1.00 87.12 135 ILE A N 1
ATOM 1017 C CA . ILE A 1 135 ? 23.382 25.401 -58.787 1.00 87.12 135 ILE A CA 1
ATOM 1018 C C . ILE A 1 135 ? 23.338 26.930 -58.884 1.00 87.12 135 ILE A C 1
ATOM 1020 O O . ILE A 1 135 ? 24.326 27.563 -59.249 1.00 87.12 135 ILE A O 1
ATOM 1024 N N . ASN A 1 136 ? 22.189 27.514 -58.547 1.00 91.31 136 ASN A N 1
ATOM 1025 C CA . ASN A 1 136 ? 21.954 28.959 -58.559 1.00 91.31 136 ASN A CA 1
ATOM 1026 C C . ASN A 1 136 ? 22.369 29.558 -57.208 1.00 91.31 136 ASN A C 1
ATOM 1028 O O . ASN A 1 136 ? 21.739 29.281 -56.181 1.00 91.31 136 ASN A O 1
ATOM 1032 N N . ARG A 1 137 ? 23.459 30.332 -57.179 1.00 91.69 137 ARG A N 1
ATOM 1033 C CA . ARG A 1 137 ? 24.079 30.763 -55.919 1.00 91.69 137 ARG A CA 1
ATOM 1034 C C . ARG A 1 137 ? 24.612 32.189 -55.964 1.00 91.69 137 ARG A C 1
ATOM 1036 O O . ARG A 1 137 ? 25.218 32.618 -56.938 1.00 91.69 137 ARG A O 1
ATOM 1043 N N . VAL A 1 138 ? 24.443 32.897 -54.854 1.00 94.19 138 VAL A N 1
ATOM 1044 C CA . VAL A 1 138 ? 25.115 34.171 -54.579 1.00 94.19 138 VAL A CA 1
ATOM 1045 C C . VAL A 1 138 ? 26.212 33.915 -53.552 1.00 94.19 138 VAL A C 1
ATOM 1047 O O . VAL A 1 138 ? 25.948 33.301 -52.520 1.00 94.19 138 VAL A O 1
ATOM 1050 N N . LEU A 1 139 ? 27.436 34.366 -53.820 1.00 93.62 139 LEU A N 1
ATOM 1051 C CA . LEU A 1 139 ? 28.524 34.352 -52.843 1.00 93.62 139 LEU A CA 1
ATOM 1052 C C . LEU A 1 139 ? 28.832 35.794 -52.444 1.00 93.62 139 LEU A C 1
ATOM 1054 O O . LEU A 1 139 ? 29.323 36.569 -53.260 1.00 93.62 139 LEU A O 1
ATOM 1058 N N . LEU A 1 140 ? 28.508 36.142 -51.203 1.00 93.56 140 LEU A N 1
ATOM 1059 C CA . LEU A 1 140 ? 28.654 37.476 -50.635 1.00 93.56 140 LEU A CA 1
ATOM 1060 C C . LEU A 1 140 ? 29.944 37.557 -49.810 1.00 93.56 140 LEU A C 1
ATOM 1062 O O . LEU A 1 140 ? 30.096 36.828 -48.833 1.00 93.56 140 LEU A O 1
ATOM 1066 N N . LEU A 1 141 ? 30.864 38.435 -50.202 1.00 93.50 141 LEU A N 1
ATOM 1067 C CA . LEU A 1 141 ? 32.143 38.685 -49.539 1.00 93.50 141 LEU A CA 1
ATOM 1068 C C . LEU A 1 141 ? 32.073 40.064 -48.878 1.00 93.50 141 LEU A C 1
ATOM 1070 O O . LEU A 1 141 ? 32.067 41.065 -49.589 1.00 93.50 141 LEU A O 1
ATOM 1074 N N . THR A 1 142 ? 31.976 40.125 -47.549 1.00 91.38 142 THR A N 1
ATOM 1075 C CA . THR A 1 142 ? 31.683 41.372 -46.813 1.00 91.38 142 THR A CA 1
ATOM 1076 C C . THR A 1 142 ? 32.174 41.320 -45.365 1.00 91.38 142 THR A C 1
ATOM 1078 O O . THR A 1 142 ? 32.423 40.244 -44.828 1.00 91.38 142 THR A O 1
ATOM 1081 N N . ASP A 1 143 ? 32.272 42.476 -44.711 1.00 86.00 143 ASP A N 1
ATOM 1082 C CA . ASP A 1 143 ? 32.409 42.604 -43.256 1.00 86.00 143 ASP A CA 1
ATOM 1083 C C . ASP A 1 143 ? 31.043 42.718 -42.528 1.00 86.00 143 ASP A C 1
ATOM 1085 O O . ASP A 1 143 ? 30.975 42.818 -41.302 1.00 86.00 143 ASP A O 1
ATOM 1089 N N . GLY A 1 144 ? 29.927 42.683 -43.267 1.00 79.88 144 GLY A N 1
ATOM 1090 C CA . GLY A 1 144 ? 28.565 42.619 -42.731 1.00 79.88 14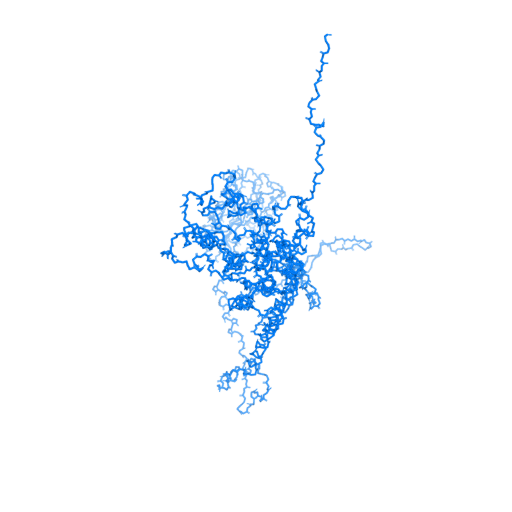4 GLY A CA 1
ATOM 1091 C C . GLY A 1 144 ? 28.015 43.942 -42.181 1.00 79.88 144 GLY A C 1
ATOM 1092 O O . GLY A 1 144 ? 27.006 43.933 -41.472 1.00 79.88 144 GLY A O 1
ATOM 1093 N N . ARG A 1 145 ? 28.639 45.092 -42.476 1.00 83.75 145 ARG A N 1
ATOM 1094 C CA . ARG A 1 145 ? 28.198 46.401 -41.957 1.00 83.75 145 ARG A CA 1
ATOM 1095 C C . ARG A 1 145 ? 27.137 47.056 -42.845 1.00 83.75 145 ARG A C 1
ATOM 1097 O O . ARG A 1 145 ? 27.457 47.895 -43.667 1.00 83.75 145 ARG A O 1
ATOM 1104 N N . ALA A 1 146 ? 25.853 46.740 -42.685 1.00 82.81 146 ALA A N 1
ATOM 1105 C CA . ALA A 1 146 ? 24.792 47.368 -43.490 1.00 82.81 146 ALA A CA 1
ATOM 1106 C C . ALA A 1 146 ? 24.511 48.837 -43.079 1.00 82.81 146 ALA A C 1
ATOM 1108 O O . ALA A 1 146 ? 23.709 49.107 -42.187 1.00 82.81 146 ALA A O 1
ATOM 1109 N N . ASN A 1 147 ? 25.142 49.803 -43.758 1.00 81.12 147 ASN A N 1
ATOM 1110 C CA . ASN A 1 147 ? 25.070 51.236 -43.424 1.00 81.12 147 ASN A CA 1
ATOM 1111 C C . ASN A 1 147 ? 24.170 52.056 -44.373 1.00 81.12 147 ASN A C 1
ATOM 1113 O O . ASN A 1 147 ? 23.782 53.181 -44.049 1.00 81.12 147 ASN A O 1
ATOM 1117 N N . MET A 1 148 ? 23.788 51.511 -45.529 1.00 80.81 148 MET A N 1
ATOM 1118 C CA . MET A 1 148 ? 22.897 52.123 -46.529 1.00 80.81 148 MET A CA 1
ATOM 1119 C C . MET A 1 148 ? 21.908 51.095 -47.090 1.00 80.81 148 MET A C 1
ATOM 1121 O O . MET A 1 148 ? 22.204 49.903 -47.130 1.00 80.81 148 MET A O 1
ATOM 1125 N N . GLY A 1 149 ? 20.731 51.561 -47.521 1.00 84.69 149 GLY A N 1
ATOM 1126 C CA . GLY A 1 149 ? 19.631 50.688 -47.939 1.00 84.69 149 GLY A CA 1
ATOM 1127 C C . GLY A 1 149 ? 18.926 50.038 -46.743 1.00 84.69 149 GLY A C 1
ATOM 1128 O O . GLY A 1 149 ? 18.605 50.720 -45.768 1.00 84.69 149 GLY A O 1
ATOM 1129 N N . ILE A 1 150 ? 18.673 48.729 -46.807 1.00 84.56 150 ILE A N 1
ATOM 1130 C CA . ILE A 1 150 ? 18.096 47.964 -45.693 1.00 84.56 150 ILE A CA 1
ATOM 1131 C C . ILE A 1 150 ? 19.183 47.736 -44.636 1.00 84.56 150 ILE A C 1
ATOM 1133 O O . ILE A 1 150 ? 20.148 47.016 -44.881 1.00 84.56 150 ILE A O 1
ATOM 1137 N N . ARG A 1 151 ? 19.011 48.354 -43.463 1.00 85.38 151 ARG A N 1
ATOM 1138 C CA . ARG A 1 151 ? 19.965 48.294 -42.340 1.00 85.38 151 ARG A CA 1
ATOM 1139 C C . ARG A 1 151 ? 19.600 47.265 -41.270 1.00 85.38 151 ARG A C 1
ATOM 1141 O O . ARG A 1 151 ? 20.455 46.897 -40.477 1.00 85.38 151 ARG A O 1
ATOM 1148 N N . ASP A 1 152 ? 18.339 46.833 -41.227 1.00 85.31 152 ASP A N 1
ATOM 1149 C CA . ASP A 1 152 ? 17.847 45.880 -40.229 1.00 85.31 152 ASP A CA 1
ATOM 1150 C C . ASP A 1 152 ? 18.283 44.443 -40.587 1.00 85.31 152 ASP A C 1
ATOM 1152 O O . ASP A 1 152 ? 17.858 43.924 -41.630 1.00 85.31 152 ASP A O 1
ATOM 1156 N N . PRO A 1 153 ? 19.092 43.774 -39.739 1.00 84.19 153 PRO A N 1
ATOM 1157 C CA . PRO A 1 153 ? 19.525 42.399 -39.967 1.00 84.19 153 PRO A CA 1
ATOM 1158 C C . PRO A 1 153 ? 18.369 41.405 -40.118 1.00 84.19 153 PRO A C 1
ATOM 1160 O O . PRO A 1 153 ? 18.444 40.509 -40.957 1.00 84.19 153 PRO A O 1
ATOM 1163 N N . ASN A 1 154 ? 17.272 41.577 -39.375 1.00 86.38 154 ASN A N 1
ATOM 1164 C CA . ASN A 1 154 ? 16.137 40.651 -39.424 1.00 86.38 154 ASN A CA 1
ATOM 1165 C C . ASN A 1 154 ? 15.425 40.705 -40.778 1.00 86.38 154 ASN A C 1
ATOM 1167 O O . ASN A 1 154 ? 14.984 39.676 -41.298 1.00 86.38 154 ASN A O 1
ATOM 1171 N N . VAL A 1 155 ? 15.346 41.893 -41.382 1.00 87.62 155 VAL A N 1
ATOM 1172 C CA . VAL A 1 155 ? 14.767 42.070 -42.719 1.00 87.62 155 VAL A CA 1
ATOM 1173 C C . VAL A 1 155 ? 15.653 41.403 -43.771 1.00 87.62 155 VAL A C 1
ATOM 1175 O O . VAL A 1 155 ? 15.135 40.720 -44.655 1.00 87.62 155 VAL A O 1
ATOM 1178 N N . LEU A 1 156 ? 16.980 41.525 -43.659 1.00 85.69 156 LEU A N 1
ATOM 1179 C CA . LEU A 1 156 ? 17.933 40.867 -44.563 1.00 85.69 156 LEU A CA 1
ATOM 1180 C C . LEU A 1 156 ? 17.873 39.338 -44.452 1.00 85.69 156 LEU A C 1
ATOM 1182 O O . LEU A 1 156 ? 17.778 38.660 -45.473 1.00 85.69 156 LEU A O 1
ATOM 1186 N N . ILE A 1 157 ? 17.840 38.802 -43.229 1.00 86.69 157 ILE A N 1
ATOM 1187 C CA . ILE A 1 157 ? 17.709 37.362 -42.954 1.00 86.69 157 ILE A CA 1
ATOM 1188 C C . ILE A 1 157 ? 16.387 36.819 -43.510 1.00 86.69 157 ILE A C 1
ATOM 1190 O O . ILE A 1 157 ? 16.369 35.809 -44.217 1.00 86.69 157 ILE A O 1
ATOM 1194 N N . THR A 1 158 ? 15.276 37.519 -43.263 1.00 87.38 158 THR A N 1
ATOM 1195 C CA . THR A 1 158 ? 13.953 37.116 -43.768 1.00 87.38 158 THR A CA 1
ATOM 1196 C C . THR A 1 158 ? 13.920 37.129 -45.297 1.00 87.38 158 THR A C 1
ATOM 1198 O O . THR A 1 158 ? 13.449 36.177 -45.921 1.00 87.38 158 THR A O 1
ATOM 1201 N N . THR A 1 159 ? 14.483 38.169 -45.916 1.00 87.44 159 THR A N 1
ATOM 1202 C CA . THR A 1 159 ? 14.568 38.280 -47.380 1.00 87.44 159 THR A CA 1
ATOM 1203 C C . THR A 1 159 ? 15.454 37.176 -47.964 1.00 87.44 159 THR A C 1
ATOM 1205 O O . THR A 1 159 ? 15.125 36.606 -49.004 1.00 87.44 159 THR A O 1
ATOM 1208 N N . ALA A 1 160 ? 16.554 36.816 -47.294 1.00 86.62 160 ALA A N 1
ATOM 1209 C CA . ALA A 1 160 ? 17.414 35.710 -47.712 1.00 86.62 160 ALA A CA 1
ATOM 1210 C C . ALA A 1 160 ? 16.681 34.365 -47.627 1.00 86.62 160 ALA A C 1
ATOM 1212 O O . ALA A 1 160 ? 16.792 33.543 -48.537 1.00 86.62 160 ALA A O 1
ATOM 1213 N N . GLY A 1 161 ? 15.861 34.177 -46.588 1.00 84.62 161 GLY A N 1
ATOM 1214 C CA . GLY A 1 161 ? 14.973 33.027 -46.444 1.00 84.62 161 GLY A CA 1
ATOM 1215 C C . GLY A 1 161 ? 13.982 32.880 -47.602 1.00 84.62 161 GLY A C 1
ATOM 1216 O O . GLY A 1 161 ? 13.838 31.769 -48.116 1.00 84.62 161 GLY A O 1
ATOM 1217 N N . GLN A 1 162 ? 13.373 33.988 -48.043 1.00 87.25 162 GLN A N 1
ATOM 1218 C CA . GLN A 1 162 ? 12.467 34.035 -49.200 1.00 87.25 162 GLN A CA 1
ATOM 1219 C C . GLN A 1 162 ? 13.201 33.748 -50.518 1.00 87.25 162 GLN A C 1
ATOM 1221 O O . GLN A 1 162 ? 12.725 32.972 -51.343 1.00 87.25 162 GLN A O 1
ATOM 1226 N N . LYS A 1 163 ? 14.400 34.312 -50.719 1.00 88.00 163 LYS A N 1
ATOM 1227 C CA . LYS A 1 163 ? 15.205 34.044 -51.925 1.00 88.00 163 LYS A CA 1
ATOM 1228 C C . LYS A 1 163 ? 15.687 32.597 -52.005 1.00 88.00 163 LYS A C 1
ATOM 1230 O O . LYS A 1 163 ? 15.704 32.028 -53.094 1.00 88.00 163 LYS A O 1
ATOM 1235 N N . ALA A 1 164 ? 15.996 31.981 -50.867 1.00 85.31 164 ALA A N 1
ATOM 1236 C CA . ALA A 1 164 ? 16.318 30.561 -50.803 1.00 85.31 164 ALA A CA 1
ATOM 1237 C C . ALA A 1 164 ? 15.116 29.673 -51.178 1.00 85.31 164 ALA A C 1
ATOM 1239 O O . ALA A 1 164 ? 15.307 28.660 -51.847 1.00 85.31 164 ALA A O 1
ATOM 1240 N N . GLU A 1 165 ? 13.891 30.061 -50.807 1.00 83.94 165 GLU A N 1
ATOM 1241 C CA . GLU A 1 165 ? 12.653 29.392 -51.248 1.00 83.94 165 GLU A CA 1
ATOM 1242 C C . GLU A 1 165 ? 12.393 29.579 -52.750 1.00 83.94 165 GLU A C 1
ATOM 1244 O O . GLU A 1 165 ? 11.926 28.656 -53.412 1.00 83.94 165 GLU A O 1
ATOM 1249 N N . GLU A 1 166 ? 12.799 30.716 -53.322 1.00 85.44 166 GLU A N 1
ATOM 1250 C CA . GLU A 1 166 ? 12.860 30.930 -54.776 1.00 85.44 166 GLU A CA 1
ATOM 1251 C C . GLU A 1 166 ? 14.011 30.153 -55.461 1.00 85.44 166 GLU A C 1
ATOM 1253 O O . GLU A 1 166 ? 14.205 30.295 -56.665 1.00 85.44 166 GLU A O 1
ATOM 1258 N N . GLY A 1 167 ? 14.791 29.341 -54.736 1.00 83.19 167 GLY A N 1
ATOM 1259 C CA . GLY A 1 167 ? 15.887 28.533 -55.286 1.00 83.19 167 GLY A CA 1
ATOM 1260 C C . GLY A 1 167 ? 17.222 29.270 -55.463 1.00 83.19 167 GLY A C 1
ATOM 1261 O O . GLY A 1 167 ? 18.136 28.725 -56.084 1.00 83.19 167 GLY A O 1
ATOM 1262 N N . ILE A 1 168 ? 17.358 30.485 -54.918 1.00 88.94 168 ILE A N 1
ATOM 1263 C CA . ILE A 1 168 ? 18.580 31.303 -54.944 1.00 88.94 168 ILE A CA 1
ATOM 1264 C C . ILE A 1 168 ? 19.214 31.277 -53.553 1.00 88.94 168 ILE A C 1
ATOM 1266 O O . ILE A 1 168 ? 18.812 32.004 -52.644 1.00 88.94 168 ILE A O 1
ATOM 1270 N N . VAL A 1 169 ? 20.225 30.429 -53.373 1.00 87.94 169 VAL A N 1
ATOM 1271 C CA . VAL A 1 169 ? 20.892 30.271 -52.071 1.00 87.94 169 VAL A CA 1
ATOM 1272 C C . VAL A 1 169 ? 22.047 31.262 -51.954 1.00 87.94 169 VAL A C 1
ATOM 1274 O O . VAL A 1 169 ? 22.892 31.336 -52.846 1.00 87.94 169 VAL A O 1
ATOM 1277 N N . THR A 1 170 ? 22.118 31.996 -50.843 1.00 89.88 170 THR A N 1
ATOM 1278 C CA . THR A 1 170 ? 23.248 32.888 -50.539 1.00 89.88 170 THR A CA 1
ATOM 1279 C C . THR A 1 170 ? 24.241 32.187 -49.615 1.00 89.88 170 THR A C 1
ATOM 1281 O O . THR A 1 170 ? 23.860 31.520 -48.658 1.00 89.88 170 THR A O 1
ATOM 1284 N N . SER A 1 171 ? 25.529 32.310 -49.914 1.00 89.50 171 SER A N 1
ATOM 1285 C CA . SER A 1 171 ? 26.634 31.933 -49.032 1.00 89.50 171 SER A CA 1
ATOM 1286 C C . SER A 1 171 ? 27.439 33.175 -48.699 1.00 89.50 171 SER A C 1
ATOM 1288 O O . SER A 1 171 ? 27.654 34.012 -49.570 1.00 89.50 171 SER A O 1
ATOM 1290 N N . THR A 1 172 ? 27.888 33.291 -47.458 1.00 89.38 172 THR A N 1
ATOM 1291 C CA . THR A 1 172 ? 28.597 34.474 -46.970 1.00 89.38 172 THR A CA 1
ATOM 1292 C C . THR A 1 172 ? 30.019 34.119 -46.558 1.00 89.38 172 THR A C 1
ATOM 1294 O O . THR A 1 172 ? 30.243 33.096 -45.913 1.00 89.38 172 THR A O 1
ATOM 1297 N N . LEU A 1 173 ? 30.974 34.979 -46.900 1.00 87.69 173 LEU A N 1
ATOM 1298 C CA . LEU A 1 173 ? 32.348 34.951 -46.410 1.00 87.69 173 LEU A CA 1
ATOM 1299 C C . LEU A 1 173 ? 32.623 36.277 -45.699 1.00 87.69 173 LEU A C 1
ATOM 1301 O O . LEU A 1 173 ? 32.560 37.339 -46.322 1.00 87.69 173 LEU A O 1
ATOM 1305 N N . GLY A 1 174 ? 32.887 36.189 -44.395 1.00 87.12 174 GLY A N 1
ATOM 1306 C CA . GLY A 1 174 ? 33.234 37.322 -43.542 1.00 87.12 174 GLY A CA 1
ATOM 1307 C C . GLY A 1 174 ? 34.705 37.708 -43.687 1.00 87.12 174 GLY A C 1
ATOM 1308 O O . GLY A 1 174 ? 35.573 36.836 -43.651 1.00 87.12 174 GLY A O 1
ATOM 1309 N N . PHE A 1 175 ? 34.990 39.000 -43.829 1.00 84.56 175 PHE A N 1
ATOM 1310 C CA . PHE A 1 175 ? 36.349 39.552 -43.870 1.00 84.56 175 PHE A CA 1
ATOM 1311 C C . PHE A 1 175 ? 36.500 40.682 -42.833 1.00 84.56 175 PHE A C 1
ATOM 1313 O O . PHE A 1 175 ? 35.510 41.296 -42.453 1.00 84.56 175 PHE A O 1
ATOM 1320 N N . ALA A 1 176 ? 37.740 40.974 -42.411 1.00 77.56 176 ALA A N 1
ATOM 1321 C CA . ALA A 1 176 ? 38.117 41.882 -41.307 1.00 77.56 176 ALA A CA 1
ATOM 1322 C C . ALA A 1 176 ? 37.905 41.326 -39.879 1.00 77.56 176 ALA A C 1
ATOM 1324 O O . ALA A 1 176 ? 37.185 40.356 -39.664 1.00 77.56 176 ALA A O 1
ATOM 1325 N N . GLN A 1 177 ? 38.572 41.926 -38.882 1.00 69.81 177 GLN A N 1
ATOM 1326 C CA . GLN A 1 177 ? 38.335 41.611 -37.466 1.00 69.81 177 GLN A CA 1
ATOM 1327 C C . GLN A 1 177 ? 37.017 42.258 -37.009 1.00 69.81 177 GLN A C 1
ATOM 1329 O O . GLN A 1 177 ? 36.865 43.476 -37.100 1.00 69.81 177 GLN A O 1
ATOM 1334 N N . GLY A 1 178 ? 36.073 41.453 -36.509 1.00 66.88 178 GLY A N 1
ATOM 1335 C CA . GLY A 1 178 ? 34.780 41.934 -36.005 1.00 66.88 178 GLY A CA 1
ATOM 1336 C C . GLY A 1 178 ? 33.713 42.163 -37.081 1.00 66.88 178 GLY A C 1
ATOM 1337 O O . GLY A 1 178 ? 32.944 43.122 -36.979 1.00 66.88 178 GLY A O 1
ATOM 1338 N N . PHE A 1 179 ? 33.675 41.317 -38.118 1.00 79.62 179 PHE A N 1
ATOM 1339 C CA . PHE A 1 179 ? 32.539 41.275 -39.041 1.00 79.62 179 PHE A CA 1
ATOM 1340 C C . PHE A 1 179 ? 31.258 40.822 -38.320 1.00 79.62 179 PHE A C 1
ATOM 1342 O O . PHE A 1 179 ? 31.315 40.171 -37.278 1.00 79.62 179 PHE A O 1
ATOM 1349 N N . ASN A 1 180 ? 30.089 41.174 -38.858 1.00 81.94 180 ASN A N 1
ATOM 1350 C CA . ASN A 1 180 ? 28.806 40.862 -38.218 1.00 81.94 180 ASN A CA 1
ATOM 1351 C C . ASN A 1 180 ? 28.426 39.376 -38.385 1.00 81.94 180 ASN A C 1
ATOM 1353 O O . ASN A 1 180 ? 27.712 39.012 -39.320 1.00 81.94 180 ASN A O 1
ATOM 1357 N N . GLU A 1 181 ? 28.918 38.521 -37.485 1.00 79.38 181 GLU A N 1
ATOM 1358 C CA . GLU A 1 181 ? 28.675 37.071 -37.489 1.00 79.38 181 GLU A CA 1
ATOM 1359 C C . GLU A 1 181 ? 27.184 36.714 -37.463 1.00 79.38 181 GLU A C 1
ATOM 1361 O O . GLU A 1 181 ? 26.764 35.856 -38.239 1.00 79.38 181 GLU A O 1
ATOM 1366 N N . ASP A 1 182 ? 26.377 37.405 -36.652 1.00 82.56 182 ASP A N 1
ATOM 1367 C CA . ASP A 1 182 ? 24.940 37.134 -36.514 1.00 82.56 182 ASP A CA 1
ATOM 1368 C C . ASP A 1 182 ? 24.191 37.341 -37.837 1.00 82.56 182 ASP A C 1
ATOM 1370 O O . ASP A 1 182 ? 23.375 36.509 -38.244 1.00 82.56 182 ASP A O 1
ATOM 1374 N N . LEU A 1 183 ? 24.500 38.427 -38.556 1.00 82.19 183 LEU A N 1
ATOM 1375 C CA . LEU A 1 183 ? 23.920 38.693 -39.871 1.00 82.19 183 LEU A CA 1
ATOM 1376 C C . LEU A 1 183 ? 24.370 37.651 -40.902 1.00 82.19 183 LEU A C 1
ATOM 1378 O O . LEU A 1 183 ? 23.541 37.136 -41.652 1.00 82.19 183 LEU A O 1
ATOM 1382 N N . LEU A 1 184 ? 25.670 37.342 -40.959 1.00 82.94 184 LEU A N 1
ATOM 1383 C CA . LEU A 1 184 ? 26.201 36.415 -41.962 1.00 82.94 184 LEU A CA 1
ATOM 1384 C C . LEU A 1 184 ? 25.704 34.985 -41.729 1.00 82.94 184 LEU A C 1
ATOM 1386 O O . LEU A 1 184 ? 25.281 34.329 -42.677 1.00 82.94 184 LEU A O 1
ATOM 1390 N N . MET A 1 185 ? 25.666 34.526 -40.477 1.00 79.88 185 MET A N 1
ATOM 1391 C CA . MET A 1 185 ? 25.116 33.217 -40.121 1.00 79.88 185 MET A CA 1
ATOM 1392 C C . MET A 1 185 ? 23.605 33.148 -40.346 1.00 79.88 185 MET A C 1
ATOM 1394 O O . MET A 1 185 ? 23.116 32.135 -40.844 1.00 79.88 185 MET A O 1
ATOM 1398 N N . GLY A 1 186 ? 22.865 34.221 -40.050 1.00 77.62 186 GLY A N 1
ATOM 1399 C CA . GLY A 1 186 ? 21.419 34.270 -40.264 1.00 77.62 186 GLY A CA 1
ATOM 1400 C C . GLY A 1 186 ? 21.004 34.175 -41.738 1.00 77.62 186 GLY A C 1
ATOM 1401 O O . GLY A 1 186 ? 19.927 33.670 -42.045 1.00 77.62 186 GLY A O 1
ATOM 1402 N N . VAL A 1 187 ? 21.855 34.615 -42.669 1.00 78.69 187 VAL A N 1
ATOM 1403 C CA . VAL A 1 187 ? 21.600 34.547 -44.122 1.00 78.69 187 VAL A CA 1
ATOM 1404 C C . VAL A 1 187 ? 21.820 33.133 -44.694 1.00 78.69 187 VAL A C 1
ATOM 1406 O O . VAL A 1 187 ? 21.313 32.815 -45.775 1.00 78.69 187 VAL A O 1
ATOM 1409 N N . ILE A 1 188 ? 22.529 32.251 -43.981 1.00 75.38 188 ILE A N 1
ATOM 1410 C CA . ILE A 1 188 ? 22.824 30.884 -44.431 1.00 75.38 188 ILE A CA 1
ATOM 1411 C C . ILE A 1 188 ? 21.652 29.947 -44.090 1.00 75.38 188 ILE A C 1
ATOM 1413 O O . ILE A 1 188 ? 21.401 29.636 -42.928 1.00 75.38 188 ILE A O 1
ATOM 1417 N N . LYS A 1 189 ? 20.974 29.400 -45.112 1.00 66.88 189 LYS A N 1
ATOM 1418 C CA . LYS A 1 189 ? 20.049 28.258 -44.951 1.00 66.88 189 LYS A CA 1
ATOM 1419 C C . LYS A 1 189 ? 20.762 26.926 -45.258 1.00 66.88 189 LYS A C 1
ATOM 1421 O O . LYS A 1 189 ? 21.444 26.837 -46.285 1.00 66.88 189 LYS A O 1
ATOM 1426 N N . PRO A 1 190 ? 20.568 25.866 -44.445 1.00 60.12 190 PRO A N 1
ATOM 1427 C CA . PRO A 1 190 ? 21.012 24.515 -44.783 1.00 60.12 190 PRO A CA 1
ATOM 1428 C C . PRO A 1 190 ? 20.407 24.064 -46.118 1.00 60.12 190 PRO A C 1
ATOM 1430 O O . PRO A 1 190 ? 19.193 24.100 -46.298 1.00 60.12 190 PRO A O 1
ATOM 1433 N N . ASN A 1 191 ? 21.248 23.639 -47.060 1.00 60.78 191 ASN A N 1
ATOM 1434 C CA . ASN A 1 191 ? 20.837 23.258 -48.416 1.00 60.78 191 ASN A CA 1
ATOM 1435 C C . ASN A 1 191 ? 21.139 21.786 -48.751 1.00 60.78 191 ASN A C 1
ATOM 1437 O O . ASN A 1 191 ? 21.131 21.402 -49.922 1.00 60.78 191 ASN A O 1
ATOM 1441 N N . LEU A 1 192 ? 21.435 20.969 -47.736 1.00 60.88 192 LEU A N 1
ATOM 1442 C CA . LEU A 1 192 ? 21.568 19.524 -47.877 1.00 60.88 192 LEU A CA 1
ATOM 1443 C C . LEU A 1 192 ? 20.169 18.900 -47.848 1.00 60.88 192 LEU A C 1
ATOM 1445 O O . LEU A 1 192 ? 19.605 18.673 -46.781 1.00 60.88 192 LEU A O 1
ATOM 1449 N N . ILE A 1 193 ? 19.604 18.651 -49.026 1.00 59.94 193 ILE A N 1
ATOM 1450 C CA . ILE A 1 193 ? 18.298 18.004 -49.182 1.00 59.94 193 ILE A CA 1
ATOM 1451 C C . ILE A 1 193 ? 18.547 16.556 -49.603 1.00 59.94 193 ILE A C 1
ATOM 1453 O O . ILE A 1 193 ? 19.295 16.298 -50.547 1.00 59.94 193 ILE A O 1
ATOM 1457 N N . LYS A 1 194 ? 17.947 15.605 -48.884 1.00 52.72 194 LYS A N 1
ATOM 1458 C CA . LYS A 1 194 ? 18.043 14.177 -49.200 1.00 52.72 194 LYS A CA 1
ATOM 1459 C C . LYS A 1 194 ? 17.322 13.900 -50.524 1.00 52.72 194 LYS A C 1
ATOM 1461 O O . LYS A 1 194 ? 16.138 14.190 -50.648 1.00 52.72 194 LYS A O 1
ATOM 1466 N N . ASP A 1 195 ? 18.022 13.313 -51.492 1.00 68.31 195 ASP A N 1
ATOM 1467 C CA . ASP A 1 195 ? 17.411 12.819 -52.731 1.00 68.31 195 ASP A CA 1
ATOM 1468 C C . ASP A 1 195 ? 16.745 11.466 -52.449 1.00 68.31 195 ASP A C 1
ATOM 1470 O O . ASP A 1 195 ? 17.390 10.413 -52.473 1.00 68.31 195 ASP A O 1
ATOM 1474 N N . GLU A 1 196 ? 15.464 11.497 -52.083 1.00 71.75 196 GLU A N 1
ATOM 1475 C CA . GLU A 1 196 ? 14.719 10.294 -51.699 1.00 71.75 196 GLU A CA 1
ATOM 1476 C C . GLU A 1 196 ? 14.623 9.284 -52.839 1.00 71.75 196 GLU A C 1
ATOM 1478 O O . GLU A 1 196 ? 14.801 8.087 -52.612 1.00 71.75 196 GLU A O 1
ATOM 1483 N N . LEU A 1 197 ? 14.426 9.765 -54.066 1.00 70.88 197 LEU A N 1
ATOM 1484 C CA . LEU A 1 197 ? 14.233 8.918 -55.236 1.00 70.88 197 LEU A CA 1
ATOM 1485 C C . LEU A 1 197 ? 15.536 8.207 -55.609 1.00 70.88 197 LEU A C 1
ATOM 1487 O O . LEU A 1 197 ? 15.544 6.999 -55.847 1.00 70.88 197 LEU A O 1
ATOM 1491 N N . ARG A 1 198 ? 16.667 8.922 -55.570 1.00 72.56 198 ARG A N 1
ATOM 1492 C CA . ARG A 1 198 ? 17.977 8.305 -55.789 1.00 72.56 198 ARG A CA 1
ATOM 1493 C C . ARG A 1 198 ? 18.367 7.369 -54.652 1.00 72.56 198 ARG A C 1
ATOM 1495 O O . ARG A 1 198 ? 18.962 6.327 -54.911 1.00 72.56 198 ARG A O 1
ATOM 1502 N N . THR A 1 199 ? 18.013 7.709 -53.413 1.00 73.94 199 THR A N 1
ATOM 1503 C CA . THR A 1 199 ? 18.234 6.831 -52.254 1.00 73.94 199 THR A CA 1
ATOM 1504 C C . THR A 1 199 ? 17.471 5.516 -52.417 1.00 73.94 199 THR A C 1
ATOM 1506 O O . THR A 1 199 ? 18.048 4.455 -52.197 1.00 73.94 199 THR A O 1
ATOM 1509 N N . GLN A 1 200 ? 16.208 5.569 -52.852 1.00 76.94 200 GLN A N 1
ATOM 1510 C CA . GLN A 1 200 ? 15.397 4.379 -53.130 1.00 76.94 200 GLN A CA 1
ATOM 1511 C C . GLN A 1 200 ? 15.985 3.543 -54.269 1.00 76.94 200 GLN A C 1
ATOM 1513 O O . GLN A 1 200 ? 16.178 2.345 -54.097 1.00 76.94 200 GLN A O 1
ATOM 1518 N N . GLN A 1 201 ? 16.357 4.170 -55.389 1.00 81.00 201 GLN A N 1
ATOM 1519 C CA . GLN A 1 201 ? 16.982 3.466 -56.515 1.00 81.00 201 GLN A CA 1
ATOM 1520 C C . GLN A 1 201 ? 18.288 2.770 -56.121 1.00 81.00 201 GLN A C 1
ATOM 1522 O O . GLN A 1 201 ? 18.532 1.639 -56.526 1.00 81.00 201 GLN A O 1
ATOM 1527 N N . LEU A 1 202 ? 19.138 3.436 -55.333 1.00 79.81 202 LEU A N 1
ATOM 1528 C CA . LEU A 1 202 ? 20.386 2.846 -54.850 1.00 79.81 202 LEU A CA 1
ATOM 1529 C C . LEU A 1 202 ? 20.128 1.704 -53.863 1.00 79.81 202 LEU A C 1
ATOM 1531 O O . LEU A 1 202 ? 20.853 0.716 -53.898 1.00 79.81 202 LEU A O 1
ATOM 1535 N N . ALA A 1 203 ? 19.102 1.814 -53.015 1.00 71.62 203 ALA A N 1
ATOM 1536 C CA . ALA A 1 203 ? 18.704 0.739 -52.110 1.00 71.62 203 ALA A CA 1
ATOM 1537 C C . ALA A 1 203 ? 18.183 -0.487 -52.879 1.00 71.62 203 ALA A C 1
ATOM 1539 O O . ALA A 1 203 ? 18.565 -1.610 -52.564 1.00 71.62 203 ALA A O 1
ATOM 1540 N N . GLU A 1 204 ? 17.375 -0.277 -53.919 1.00 80.31 204 GLU A N 1
ATOM 1541 C CA . GLU A 1 204 ? 16.866 -1.345 -54.783 1.00 80.31 204 GLU A CA 1
ATOM 1542 C C . GLU A 1 204 ? 17.992 -2.005 -55.592 1.00 80.31 204 GLU A C 1
ATOM 1544 O O . GLU A 1 204 ? 18.102 -3.228 -55.629 1.00 80.31 204 GLU A O 1
ATOM 1549 N N . GLN A 1 205 ? 18.902 -1.212 -56.164 1.00 83.00 205 GLN A N 1
ATOM 1550 C CA . GLN A 1 205 ? 20.089 -1.733 -56.846 1.00 83.00 205 GLN A CA 1
ATOM 1551 C C . GLN A 1 205 ? 21.016 -2.497 -55.899 1.00 83.00 205 GLN A C 1
ATOM 1553 O O . GLN A 1 205 ? 21.545 -3.536 -56.284 1.00 83.00 205 GLN A O 1
ATOM 1558 N N . ALA A 1 206 ? 21.205 -2.014 -54.669 1.00 74.81 206 ALA A N 1
ATOM 1559 C CA . ALA A 1 206 ? 21.985 -2.717 -53.658 1.00 74.81 206 ALA A CA 1
ATOM 1560 C C . ALA A 1 206 ? 21.326 -4.047 -53.274 1.00 74.81 206 ALA A C 1
ATOM 1562 O O . ALA A 1 206 ? 22.031 -5.044 -53.173 1.00 74.81 206 ALA A O 1
ATOM 1563 N N . ALA A 1 207 ? 19.996 -4.082 -53.133 1.00 70.38 207 ALA A N 1
ATOM 1564 C CA . ALA A 1 207 ? 19.247 -5.307 -52.861 1.00 70.38 207 ALA A CA 1
ATOM 1565 C C . ALA A 1 207 ? 19.363 -6.328 -54.006 1.00 70.38 207 ALA A C 1
ATOM 1567 O O . ALA A 1 207 ? 19.569 -7.508 -53.747 1.00 70.38 207 ALA A O 1
ATOM 1568 N N . LEU A 1 208 ? 19.301 -5.877 -55.264 1.00 77.56 208 LEU A N 1
ATOM 1569 C CA . LEU A 1 208 ? 19.486 -6.730 -56.446 1.00 77.56 208 LEU A CA 1
ATOM 1570 C C . LEU A 1 208 ? 20.941 -7.191 -56.644 1.00 77.56 208 LEU A C 1
ATOM 1572 O O . LEU A 1 208 ? 21.177 -8.219 -57.273 1.00 77.56 208 LEU A O 1
ATOM 1576 N N . ALA A 1 209 ? 21.915 -6.430 -56.139 1.00 76.81 209 ALA A N 1
ATOM 1577 C CA . ALA A 1 209 ? 23.338 -6.756 -56.219 1.00 76.81 209 ALA A CA 1
ATOM 1578 C C . ALA A 1 209 ? 23.802 -7.740 -55.133 1.00 76.81 209 ALA A C 1
ATOM 1580 O O . ALA A 1 209 ? 24.916 -8.264 -55.231 1.00 76.81 209 ALA A O 1
ATOM 1581 N N . VAL A 1 210 ? 22.979 -8.004 -54.110 1.00 72.00 210 VAL A N 1
ATOM 1582 C CA . VAL A 1 210 ? 23.225 -9.107 -53.177 1.00 72.00 210 VAL A CA 1
ATOM 1583 C C . VAL A 1 210 ? 23.089 -10.404 -53.965 1.00 72.00 210 VAL A C 1
ATOM 1585 O O . VAL A 1 210 ? 22.006 -10.739 -54.441 1.00 72.00 210 VAL A O 1
ATOM 1588 N N . GLN A 1 211 ? 24.198 -11.125 -54.134 1.00 63.50 211 GLN A N 1
ATOM 1589 C CA . GLN A 1 211 ? 24.150 -12.442 -54.756 1.00 63.50 211 GLN A CA 1
ATOM 1590 C C . GLN A 1 211 ? 23.281 -13.347 -53.877 1.00 63.50 211 GLN A C 1
ATOM 1592 O O . GLN A 1 211 ? 23.559 -13.442 -52.679 1.00 63.50 211 GLN A O 1
ATOM 1597 N N . PRO A 1 212 ? 22.226 -13.981 -54.422 1.00 59.78 212 PRO A N 1
ATOM 1598 C CA . PRO A 1 212 ? 21.476 -14.961 -53.660 1.00 59.78 212 PRO A CA 1
ATOM 1599 C C . PRO A 1 212 ? 22.441 -16.068 -53.241 1.00 59.78 212 PRO A C 1
ATOM 1601 O O . PRO A 1 212 ? 23.180 -16.601 -54.071 1.00 59.78 212 PRO A O 1
ATOM 1604 N N . GLU A 1 213 ? 22.452 -16.391 -51.953 1.00 64.69 213 GLU A N 1
ATOM 1605 C CA . GLU A 1 213 ? 23.147 -17.570 -51.459 1.00 64.69 213 GLU A CA 1
ATOM 1606 C C . GLU A 1 213 ? 22.378 -18.790 -51.971 1.00 64.69 213 GLU A C 1
ATOM 1608 O O . GLU A 1 213 ? 21.319 -19.157 -51.460 1.00 64.69 213 GLU A O 1
ATOM 1613 N N . ILE A 1 214 ? 22.854 -19.347 -53.084 1.00 65.88 214 ILE A N 1
ATOM 1614 C CA . ILE A 1 214 ? 22.280 -20.551 -53.674 1.00 65.88 214 ILE A CA 1
ATOM 1615 C C . ILE A 1 214 ? 22.783 -21.719 -52.836 1.00 65.88 214 ILE A C 1
ATOM 1617 O O . ILE A 1 214 ? 23.922 -22.156 -52.978 1.00 65.88 214 ILE A O 1
ATOM 1621 N N . VAL A 1 215 ? 21.924 -22.211 -51.949 1.00 67.44 215 VAL A N 1
ATOM 1622 C CA . VAL A 1 215 ? 22.168 -23.468 -51.248 1.00 67.44 215 VAL A CA 1
ATOM 1623 C C . VAL A 1 215 ? 21.913 -24.602 -52.241 1.00 67.44 215 VAL A C 1
ATOM 1625 O O . VAL A 1 215 ? 20.766 -24.911 -52.569 1.00 67.44 215 VAL A O 1
ATOM 1628 N N . GLU A 1 216 ? 22.985 -25.179 -52.785 1.00 72.00 216 GLU A N 1
ATOM 1629 C CA . GLU A 1 216 ? 22.905 -26.368 -53.634 1.00 72.00 216 GLU A CA 1
ATOM 1630 C C . GLU A 1 216 ? 22.647 -27.598 -52.762 1.00 72.00 216 GLU A C 1
ATOM 1632 O O . GLU A 1 216 ? 23.496 -27.999 -51.975 1.00 72.00 216 GLU A O 1
ATOM 1637 N N . ILE A 1 217 ? 21.466 -28.194 -52.914 1.00 74.25 217 ILE A N 1
ATOM 1638 C CA . ILE A 1 217 ? 21.035 -29.383 -52.172 1.00 74.25 217 ILE A CA 1
ATOM 1639 C C . ILE A 1 217 ? 20.822 -30.544 -53.132 1.00 74.25 217 ILE A C 1
ATOM 1641 O O . ILE A 1 217 ? 20.092 -30.442 -54.124 1.00 74.25 217 ILE A O 1
ATOM 1645 N N . SER A 1 218 ? 21.438 -31.678 -52.819 1.00 81.56 218 SER A N 1
ATOM 1646 C CA . SER A 1 218 ? 21.318 -32.903 -53.601 1.00 81.56 218 SER A CA 1
ATOM 1647 C C . SER A 1 218 ? 20.116 -33.735 -53.155 1.00 81.56 218 SER A C 1
ATOM 1649 O O . SER A 1 218 ? 19.782 -33.842 -51.975 1.00 81.56 218 SER A O 1
ATOM 1651 N N . ARG A 1 219 ? 19.445 -34.401 -54.103 1.00 74.44 219 ARG A N 1
ATOM 1652 C CA . ARG A 1 219 ? 18.326 -35.297 -53.779 1.00 74.44 219 ARG A CA 1
ATOM 1653 C C . ARG A 1 219 ? 18.818 -36.462 -52.908 1.00 74.44 219 ARG A C 1
ATOM 1655 O O . ARG A 1 219 ? 19.560 -37.312 -53.391 1.00 74.44 219 ARG A O 1
ATOM 1662 N N . GLY A 1 220 ? 18.336 -36.528 -51.666 1.00 81.12 220 GLY A N 1
ATOM 1663 C CA . GLY A 1 220 ? 18.728 -37.540 -50.674 1.00 81.12 220 GLY A CA 1
ATOM 1664 C C . GLY A 1 220 ? 19.739 -37.048 -49.633 1.00 81.12 220 GLY A C 1
ATOM 1665 O O . GLY A 1 220 ? 20.108 -37.821 -48.754 1.00 81.12 220 GLY A O 1
ATOM 1666 N N . GLU A 1 221 ? 20.162 -35.787 -49.717 1.00 84.69 221 GLU A N 1
ATOM 1667 C CA . GLU A 1 221 ? 20.965 -35.123 -48.695 1.00 84.69 221 GLU A CA 1
ATOM 1668 C C . GLU A 1 221 ? 20.149 -34.898 -47.414 1.00 84.69 221 GLU A C 1
ATOM 1670 O O . GLU A 1 221 ? 18.959 -34.571 -47.458 1.00 84.69 221 GLU A O 1
ATOM 1675 N N . VAL A 1 222 ? 20.782 -35.126 -46.265 1.00 84.75 222 VAL A N 1
ATOM 1676 C CA . VAL A 1 222 ? 20.165 -34.920 -44.953 1.00 84.75 222 VAL A CA 1
ATOM 1677 C C . VAL A 1 222 ? 20.289 -33.441 -44.603 1.00 84.75 222 VAL A C 1
ATOM 1679 O O . VAL A 1 222 ? 21.402 -32.950 -44.483 1.00 84.75 222 VAL A O 1
ATOM 1682 N N . ILE A 1 223 ? 19.155 -32.751 -44.438 1.00 85.44 223 ILE A N 1
ATOM 1683 C CA . ILE A 1 223 ? 19.130 -31.328 -44.054 1.00 85.44 223 ILE A CA 1
ATOM 1684 C C . ILE A 1 223 ? 19.572 -31.167 -42.591 1.00 85.44 223 ILE A C 1
ATOM 1686 O O . ILE A 1 223 ? 20.481 -30.405 -42.308 1.00 85.44 223 ILE A O 1
ATOM 1690 N N . VAL A 1 224 ? 18.959 -31.920 -41.673 1.00 87.62 224 VAL A N 1
ATOM 1691 C CA . VAL A 1 224 ? 19.333 -31.993 -40.248 1.00 87.62 224 VAL A CA 1
ATOM 1692 C C . VAL A 1 224 ? 19.057 -33.397 -39.714 1.00 87.62 224 VAL A C 1
ATOM 1694 O O . VAL A 1 224 ? 18.109 -34.061 -40.153 1.00 87.62 224 VAL A O 1
ATOM 1697 N N . ASN A 1 225 ? 19.852 -33.859 -38.750 1.00 88.19 225 ASN A N 1
ATOM 1698 C CA . ASN A 1 225 ? 19.579 -35.097 -38.024 1.00 88.19 225 ASN A CA 1
ATOM 1699 C C . ASN A 1 225 ? 18.616 -34.857 -36.855 1.00 88.19 225 ASN A C 1
ATOM 1701 O O . ASN A 1 225 ? 18.497 -33.763 -36.300 1.00 88.19 225 ASN A O 1
ATOM 1705 N N . ALA A 1 226 ? 17.926 -35.918 -36.433 1.00 81.88 226 ALA A N 1
ATOM 1706 C CA . ALA A 1 226 ? 17.046 -35.843 -35.275 1.00 81.88 226 ALA A CA 1
ATOM 1707 C C . ALA A 1 226 ? 17.850 -35.507 -34.004 1.00 81.88 226 ALA A C 1
ATOM 1709 O O . ALA A 1 226 ? 18.733 -36.264 -33.608 1.00 81.88 226 ALA A O 1
ATOM 1710 N N . GLY A 1 227 ? 17.501 -34.393 -33.354 1.00 80.06 227 GLY A N 1
ATOM 1711 C CA . GLY A 1 227 ? 18.151 -33.910 -32.132 1.00 80.06 227 GLY A CA 1
ATOM 1712 C C . GLY A 1 227 ? 19.158 -32.775 -32.341 1.00 80.06 227 GLY A C 1
ATOM 1713 O O . GLY A 1 227 ? 19.657 -32.247 -31.351 1.00 80.06 227 GLY A O 1
ATOM 1714 N N . GLU A 1 228 ? 19.432 -32.372 -33.584 1.00 85.69 228 GLU A N 1
ATOM 1715 C CA . GLU A 1 228 ? 20.254 -31.195 -33.880 1.00 85.69 228 GLU A CA 1
ATOM 1716 C C . GLU A 1 228 ? 19.448 -29.895 -33.729 1.00 85.69 228 GLU A C 1
ATOM 1718 O O . GLU A 1 228 ? 18.247 -29.838 -34.017 1.00 85.69 228 GLU A O 1
ATOM 1723 N N . THR A 1 229 ? 20.112 -28.842 -33.249 1.00 81.25 229 THR A N 1
ATOM 1724 C CA . THR A 1 229 ? 19.534 -27.495 -33.194 1.00 81.25 229 THR A CA 1
ATOM 1725 C C . THR A 1 229 ? 19.498 -26.921 -34.607 1.00 81.25 229 THR A C 1
ATOM 1727 O O . THR A 1 229 ? 20.535 -26.823 -35.248 1.00 81.25 229 THR A O 1
ATOM 1730 N N . ILE A 1 230 ? 18.310 -26.541 -35.071 1.00 86.69 230 ILE A N 1
ATOM 1731 C CA . ILE A 1 230 ? 18.067 -26.003 -36.417 1.00 86.69 230 ILE A CA 1
ATOM 1732 C C . ILE A 1 230 ? 18.528 -24.539 -36.465 1.00 86.69 230 ILE A C 1
ATOM 1734 O O . ILE A 1 230 ? 18.020 -23.715 -35.698 1.00 86.69 230 ILE A O 1
ATOM 1738 N N . GLU A 1 231 ? 19.448 -24.199 -37.368 1.00 83.81 231 GLU A N 1
ATOM 1739 C CA . GLU A 1 231 ? 19.814 -22.810 -37.654 1.00 83.81 231 GLU A CA 1
ATOM 1740 C C . GLU A 1 231 ? 18.820 -22.156 -38.633 1.00 83.81 231 GLU A C 1
ATOM 1742 O O . GLU A 1 231 ? 17.938 -22.798 -39.204 1.00 83.81 231 GLU A O 1
ATOM 1747 N N . GLN A 1 232 ? 18.931 -20.842 -38.853 1.00 81.06 232 GLN A N 1
ATOM 1748 C CA . GLN A 1 232 ? 18.000 -20.123 -39.733 1.00 81.06 232 GLN A CA 1
ATOM 1749 C C . GLN A 1 232 ? 18.002 -20.675 -41.172 1.00 81.06 232 GLN A C 1
ATOM 1751 O O . GLN A 1 232 ? 16.944 -20.736 -41.798 1.00 81.06 232 GLN A O 1
ATOM 1756 N N . ALA A 1 233 ? 19.163 -21.086 -41.692 1.00 80.62 233 ALA A N 1
ATOM 1757 C CA . ALA A 1 233 ? 19.285 -21.679 -43.025 1.00 80.62 233 ALA A CA 1
ATOM 1758 C C . ALA A 1 233 ? 18.556 -23.031 -43.107 1.00 80.62 233 ALA A C 1
ATOM 1760 O O . ALA A 1 233 ? 17.727 -23.235 -43.996 1.00 80.62 233 ALA A O 1
ATOM 1761 N N . ASP A 1 234 ? 18.777 -23.902 -42.120 1.00 86.44 234 ASP A N 1
ATOM 1762 C CA . ASP A 1 234 ? 18.109 -25.200 -42.001 1.00 86.44 234 ASP A CA 1
ATOM 1763 C C . ASP A 1 234 ? 16.591 -25.037 -41.906 1.00 86.44 234 ASP A C 1
ATOM 1765 O O . ASP A 1 234 ? 15.834 -25.759 -42.555 1.00 86.44 234 ASP A O 1
ATOM 1769 N N . PHE A 1 235 ? 16.129 -24.049 -41.131 1.00 85.31 235 PHE A N 1
ATOM 1770 C CA . PHE A 1 235 ? 14.709 -23.745 -41.000 1.00 85.31 235 PHE A CA 1
ATOM 1771 C C . PHE A 1 235 ? 14.094 -23.347 -42.341 1.00 85.31 235 PHE A C 1
ATOM 1773 O O . PHE A 1 235 ? 13.029 -23.855 -42.683 1.00 85.31 235 PHE A O 1
ATOM 1780 N N . VAL A 1 236 ? 14.751 -22.474 -43.112 1.00 84.62 236 VAL A N 1
ATOM 1781 C CA . VAL A 1 236 ? 14.266 -22.050 -44.437 1.00 84.62 236 VAL A CA 1
ATOM 1782 C C . VAL A 1 236 ? 14.168 -23.241 -45.391 1.00 84.62 236 VAL A C 1
ATOM 1784 O O . VAL A 1 236 ? 13.171 -23.365 -46.103 1.00 84.62 236 VAL A O 1
ATOM 1787 N N . LEU A 1 237 ? 15.149 -24.149 -45.377 1.00 85.94 237 LEU A N 1
ATOM 1788 C CA . LEU A 1 237 ? 15.116 -25.374 -46.180 1.00 85.94 237 LEU A CA 1
ATOM 1789 C C . LEU A 1 237 ? 13.973 -26.303 -45.750 1.00 85.94 237 LEU A C 1
ATOM 1791 O O . LEU A 1 237 ? 13.179 -26.746 -46.581 1.00 85.94 237 LEU A O 1
ATOM 1795 N N . LEU A 1 238 ? 13.847 -26.571 -44.449 1.00 87.38 238 LEU A N 1
ATOM 1796 C CA . LEU A 1 238 ? 12.779 -27.406 -43.898 1.00 87.38 238 LEU A CA 1
ATOM 1797 C C . LEU A 1 238 ? 11.390 -26.814 -44.170 1.00 87.38 238 LEU A C 1
ATOM 1799 O O . LEU A 1 238 ? 10.461 -27.560 -44.475 1.00 87.38 238 LEU A O 1
ATOM 1803 N N . ASP A 1 239 ? 11.231 -25.494 -44.075 1.00 86.62 239 ASP A N 1
ATOM 1804 C CA . ASP A 1 239 ? 9.979 -24.788 -44.359 1.00 86.62 239 ASP A CA 1
ATOM 1805 C C . ASP A 1 239 ? 9.634 -24.838 -45.854 1.00 86.62 239 ASP A C 1
ATOM 1807 O O . ASP A 1 239 ? 8.503 -25.176 -46.205 1.00 86.62 239 ASP A O 1
ATOM 1811 N N . HIS A 1 240 ? 10.619 -24.630 -46.738 1.00 85.94 240 HIS A N 1
ATOM 1812 C CA . HIS A 1 240 ? 10.451 -24.747 -48.190 1.00 85.94 240 HIS A CA 1
ATOM 1813 C C . HIS A 1 240 ? 9.934 -26.130 -48.609 1.00 85.94 240 HIS A C 1
ATOM 1815 O O . HIS A 1 240 ? 9.018 -26.234 -49.426 1.00 85.94 240 HIS A O 1
ATOM 1821 N N . PHE A 1 241 ? 10.478 -27.201 -48.022 1.00 86.62 241 PHE A N 1
ATOM 1822 C CA . PHE A 1 241 ? 10.034 -28.571 -48.292 1.00 86.62 241 PHE A CA 1
ATOM 1823 C C . PHE A 1 241 ? 8.784 -28.993 -47.502 1.00 86.62 241 PHE A C 1
ATOM 1825 O O . PHE A 1 241 ? 8.390 -30.160 -47.564 1.00 86.62 241 PHE A O 1
ATOM 1832 N N . GLY A 1 242 ? 8.151 -28.084 -46.749 1.00 83.56 242 GLY A N 1
ATOM 1833 C CA . GLY A 1 242 ? 6.974 -28.389 -45.928 1.00 83.56 242 GLY A CA 1
ATOM 1834 C C . GLY A 1 242 ? 7.252 -29.394 -44.801 1.00 83.56 242 GLY A C 1
ATOM 1835 O O . GLY A 1 242 ? 6.341 -30.070 -44.322 1.00 83.56 242 GLY A O 1
ATOM 1836 N N . MET A 1 243 ? 8.518 -29.525 -44.401 1.00 84.06 243 MET A N 1
ATOM 1837 C CA . MET A 1 243 ? 8.987 -30.383 -43.313 1.00 84.06 243 MET A CA 1
ATOM 1838 C C . MET A 1 243 ? 9.019 -29.647 -41.967 1.00 84.06 243 MET A C 1
ATOM 1840 O O . MET A 1 243 ? 9.126 -30.293 -40.922 1.00 84.06 243 MET A O 1
ATOM 1844 N N . SER A 1 244 ? 8.872 -28.317 -41.962 1.00 83.69 244 SER A N 1
ATOM 1845 C CA . SER A 1 244 ? 8.709 -27.539 -40.736 1.00 83.69 244 SER A CA 1
ATOM 1846 C C . SER A 1 244 ? 7.363 -27.885 -40.074 1.00 83.69 244 SER A C 1
ATOM 1848 O O . SER A 1 244 ? 6.279 -27.764 -40.647 1.00 83.69 244 SER A O 1
ATOM 1850 N N . ARG A 1 245 ? 7.410 -28.361 -38.826 1.00 73.94 245 ARG A N 1
ATOM 1851 C CA . ARG A 1 245 ? 6.212 -28.560 -38.000 1.00 73.94 245 ARG A CA 1
ATOM 1852 C C . ARG A 1 245 ? 6.304 -27.651 -36.793 1.00 73.94 245 ARG A C 1
ATOM 1854 O O . ARG A 1 245 ? 7.080 -27.899 -35.877 1.00 73.94 245 ARG A O 1
ATOM 1861 N N . ARG A 1 246 ? 5.486 -26.599 -36.783 1.00 74.44 246 ARG A N 1
ATOM 1862 C CA . ARG A 1 246 ? 5.340 -25.719 -35.619 1.00 74.44 246 ARG A CA 1
ATOM 1863 C C . ARG A 1 246 ? 4.535 -26.464 -34.557 1.00 74.44 246 ARG A C 1
ATOM 1865 O O . ARG A 1 246 ? 3.323 -26.616 -34.681 1.00 74.44 246 ARG A O 1
ATOM 1872 N N . GLY A 1 247 ? 5.231 -26.991 -33.558 1.00 77.38 247 GLY A N 1
ATOM 1873 C CA . GLY A 1 247 ? 4.640 -27.648 -32.397 1.00 77.38 247 GLY A CA 1
ATOM 1874 C C . GLY A 1 247 ? 4.712 -26.761 -31.159 1.00 77.38 247 GLY A C 1
ATOM 1875 O O . GLY A 1 247 ? 5.557 -25.874 -31.065 1.00 77.38 247 GLY A O 1
ATOM 1876 N N . ILE A 1 248 ? 3.837 -27.017 -30.189 1.00 82.19 248 ILE A N 1
ATOM 1877 C CA . ILE A 1 248 ? 3.982 -26.449 -28.846 1.00 82.19 248 ILE A CA 1
ATOM 1878 C C . ILE A 1 248 ? 5.148 -27.176 -28.173 1.00 82.19 248 ILE A C 1
ATOM 1880 O O . ILE A 1 248 ? 5.136 -28.408 -28.101 1.00 82.19 248 ILE A O 1
ATOM 1884 N N . ASN A 1 249 ? 6.133 -26.432 -27.662 1.00 83.44 249 ASN A N 1
ATOM 1885 C CA . ASN A 1 249 ? 7.151 -27.018 -26.797 1.00 83.44 249 ASN A CA 1
ATOM 1886 C C . ASN A 1 249 ? 6.523 -27.355 -25.438 1.00 83.44 249 ASN A C 1
ATOM 1888 O O . ASN A 1 249 ? 6.516 -26.549 -24.508 1.00 83.44 249 ASN A O 1
ATOM 1892 N N . TRP A 1 250 ? 5.944 -28.552 -25.345 1.00 87.69 250 TRP A N 1
ATOM 1893 C CA . TRP A 1 250 ? 5.281 -29.023 -24.134 1.00 87.69 250 TRP A CA 1
ATOM 1894 C C . TRP A 1 250 ? 6.234 -29.109 -22.943 1.00 87.69 250 TRP A C 1
ATOM 1896 O O . TRP A 1 250 ? 5.790 -28.861 -21.829 1.00 87.69 250 TRP A O 1
ATOM 1906 N N . PHE A 1 251 ? 7.520 -29.409 -23.150 1.00 87.38 251 PHE A N 1
ATOM 1907 C CA . PHE A 1 251 ? 8.493 -29.474 -22.056 1.00 87.38 251 PHE A CA 1
ATOM 1908 C C . PHE A 1 251 ? 8.703 -28.102 -21.415 1.00 87.38 251 PHE A C 1
ATOM 1910 O O . PHE A 1 251 ? 8.536 -27.975 -20.202 1.00 87.38 251 PHE A O 1
ATOM 1917 N N . ASP A 1 252 ? 8.969 -27.072 -22.221 1.00 84.38 252 ASP A N 1
ATOM 1918 C CA . ASP A 1 252 ? 9.147 -25.704 -21.719 1.00 84.38 252 ASP A CA 1
ATOM 1919 C C . ASP A 1 252 ? 7.849 -25.160 -21.115 1.00 84.38 252 ASP A C 1
ATOM 1921 O O . ASP A 1 252 ? 7.868 -24.540 -20.051 1.00 84.38 252 ASP A O 1
ATOM 1925 N N . LEU A 1 253 ? 6.701 -25.444 -21.742 1.00 87.12 253 LEU A N 1
ATOM 1926 C CA . LEU A 1 253 ? 5.397 -25.009 -21.242 1.00 87.12 253 LEU A CA 1
ATOM 1927 C C . LEU A 1 253 ? 5.054 -25.660 -19.895 1.00 87.12 253 LEU A C 1
ATOM 1929 O O . LEU A 1 253 ? 4.606 -24.973 -18.977 1.00 87.12 253 LEU A O 1
ATOM 1933 N N . ILE A 1 254 ? 5.278 -26.972 -19.753 1.00 91.50 254 ILE A N 1
ATOM 1934 C CA . ILE A 1 254 ? 5.083 -27.695 -18.489 1.00 91.50 254 ILE A CA 1
ATOM 1935 C C . ILE A 1 254 ? 6.075 -27.190 -17.438 1.00 91.50 254 ILE A C 1
ATOM 1937 O O . ILE A 1 254 ? 5.684 -26.992 -16.286 1.00 91.50 254 ILE A O 1
ATOM 1941 N N . GLY A 1 255 ? 7.331 -26.939 -17.816 1.00 89.31 255 GLY A N 1
ATOM 1942 C CA . GLY A 1 255 ? 8.349 -26.372 -16.933 1.00 89.31 255 GLY A CA 1
ATOM 1943 C C . GLY A 1 255 ? 7.942 -25.003 -16.389 1.00 89.31 255 GLY A C 1
ATOM 1944 O O . GLY A 1 255 ? 7.921 -24.799 -15.173 1.00 89.31 255 GLY A O 1
ATOM 1945 N N . PHE A 1 256 ? 7.525 -24.094 -17.272 1.00 89.25 256 PHE A N 1
ATOM 1946 C CA . PHE A 1 256 ? 7.023 -22.772 -16.907 1.00 89.25 256 PHE A CA 1
ATOM 1947 C C . PHE A 1 256 ? 5.776 -22.863 -16.016 1.00 89.25 256 PHE A C 1
ATOM 1949 O O . PHE A 1 256 ? 5.740 -22.257 -14.945 1.00 89.25 256 PHE A O 1
ATOM 1956 N N . ALA A 1 257 ? 4.790 -23.689 -16.387 1.00 91.06 257 ALA A N 1
ATOM 1957 C CA . ALA A 1 257 ? 3.578 -23.897 -15.593 1.00 91.06 257 ALA A CA 1
ATOM 1958 C C . ALA A 1 257 ? 3.881 -24.458 -14.192 1.00 91.06 257 ALA A C 1
ATOM 1960 O O . ALA A 1 257 ? 3.279 -24.025 -13.205 1.00 91.06 257 ALA A O 1
ATOM 1961 N N . THR A 1 258 ? 4.834 -25.387 -14.087 1.00 91.94 258 THR A N 1
ATOM 1962 C CA . THR A 1 258 ? 5.280 -25.967 -12.811 1.00 91.94 258 THR A CA 1
ATOM 1963 C C . THR A 1 258 ? 5.949 -24.913 -11.938 1.00 91.94 258 THR A C 1
ATOM 1965 O O . THR A 1 258 ? 5.642 -24.813 -10.751 1.00 91.94 258 THR A O 1
ATOM 1968 N N . LEU A 1 259 ? 6.815 -24.081 -12.518 1.00 90.88 259 LEU A N 1
ATOM 1969 C CA . LEU A 1 259 ? 7.497 -23.011 -11.798 1.00 90.88 259 LEU A CA 1
ATOM 1970 C C . LEU A 1 259 ? 6.519 -21.942 -11.296 1.00 90.88 259 LEU A C 1
ATOM 1972 O O . LEU A 1 259 ? 6.574 -21.563 -10.127 1.00 90.88 259 LEU A O 1
ATOM 1976 N N . THR A 1 260 ? 5.596 -21.483 -12.147 1.00 90.50 260 THR A N 1
ATOM 1977 C CA . THR A 1 260 ? 4.552 -20.532 -11.743 1.00 90.50 260 THR A CA 1
ATOM 1978 C C . THR A 1 260 ? 3.678 -21.122 -10.638 1.00 90.50 260 THR A C 1
ATOM 1980 O O . THR A 1 260 ? 3.439 -20.457 -9.629 1.00 90.50 260 THR A O 1
ATOM 1983 N N . SER A 1 261 ? 3.263 -22.386 -10.771 1.00 93.06 261 SER A N 1
ATOM 1984 C CA . SER A 1 261 ? 2.489 -23.089 -9.738 1.00 93.06 261 SER A CA 1
ATOM 1985 C C . SER A 1 261 ? 3.267 -23.213 -8.426 1.00 93.06 261 SER A C 1
ATOM 1987 O O . SER A 1 261 ? 2.701 -23.001 -7.357 1.00 93.06 261 SER A O 1
ATOM 1989 N N . GLY A 1 262 ? 4.575 -23.481 -8.491 1.00 93.75 262 GLY A N 1
ATOM 1990 C CA . GLY A 1 262 ? 5.468 -23.499 -7.333 1.00 93.75 262 GLY A CA 1
ATOM 1991 C C . GLY A 1 262 ? 5.588 -22.133 -6.652 1.00 93.75 262 GLY A C 1
ATOM 1992 O O . GLY A 1 262 ? 5.526 -22.056 -5.427 1.00 93.75 262 GLY A O 1
ATOM 1993 N N . GLY A 1 263 ? 5.681 -21.047 -7.425 1.00 91.69 263 GLY A N 1
ATOM 1994 C CA . GLY A 1 263 ? 5.672 -19.676 -6.903 1.00 91.69 263 GLY A CA 1
ATOM 1995 C C . GLY A 1 263 ? 4.366 -19.327 -6.182 1.00 91.69 263 GLY A C 1
ATOM 1996 O O . GLY A 1 263 ? 4.394 -18.779 -5.081 1.00 91.69 263 GLY A O 1
ATOM 1997 N N . VAL A 1 264 ? 3.219 -19.713 -6.754 1.00 92.69 264 VAL A N 1
ATOM 1998 C CA . VAL A 1 264 ? 1.903 -19.547 -6.112 1.00 92.69 264 VAL A CA 1
ATOM 1999 C C . VAL A 1 264 ? 1.796 -20.402 -4.847 1.00 92.69 264 VAL A C 1
ATOM 2001 O O . VAL A 1 264 ? 1.354 -19.906 -3.813 1.00 92.69 264 VAL A O 1
ATOM 2004 N N . ALA A 1 265 ? 2.246 -21.658 -4.884 1.00 93.81 265 ALA A N 1
ATOM 2005 C CA . ALA A 1 265 ? 2.254 -22.535 -3.715 1.00 93.81 265 ALA A CA 1
ATOM 2006 C C . ALA A 1 265 ? 3.131 -21.974 -2.583 1.00 93.81 265 ALA A C 1
ATOM 2008 O O . ALA A 1 265 ? 2.733 -22.020 -1.420 1.00 93.81 265 ALA A O 1
ATOM 2009 N N . LEU A 1 266 ? 4.286 -21.384 -2.913 1.00 93.50 266 LEU A N 1
ATOM 2010 C CA . LEU A 1 266 ? 5.151 -20.710 -1.947 1.00 93.50 266 LEU A CA 1
ATOM 2011 C C . LEU A 1 266 ? 4.470 -19.481 -1.330 1.00 93.50 266 LEU A C 1
ATOM 2013 O O . LEU A 1 266 ? 4.573 -19.278 -0.121 1.00 93.50 266 LEU A O 1
ATOM 2017 N N . PHE A 1 267 ? 3.754 -18.688 -2.132 1.00 93.25 267 PHE A N 1
ATOM 2018 C CA . PHE A 1 267 ? 2.966 -17.561 -1.631 1.00 93.25 267 PHE A CA 1
ATOM 2019 C C . PHE A 1 267 ? 1.870 -18.029 -0.663 1.00 93.25 267 PHE A C 1
ATOM 2021 O O . PHE A 1 267 ? 1.777 -17.508 0.446 1.00 93.25 267 PHE A O 1
ATOM 2028 N N . VAL A 1 268 ? 1.097 -19.058 -1.031 1.00 92.50 268 VAL A N 1
ATOM 2029 C CA . VAL A 1 268 ? 0.053 -19.643 -0.167 1.00 92.50 268 VAL A CA 1
ATOM 2030 C C . VAL A 1 268 ? 0.656 -20.220 1.119 1.00 92.50 268 VAL A C 1
ATOM 2032 O O . VAL A 1 268 ? 0.107 -20.046 2.206 1.00 92.50 268 VAL A O 1
ATOM 2035 N N . PHE A 1 269 ? 1.821 -20.863 1.032 1.00 93.12 269 PHE A N 1
ATOM 2036 C CA . PHE A 1 269 ? 2.546 -21.350 2.204 1.00 93.12 269 PHE A CA 1
ATOM 2037 C C . PHE A 1 269 ? 3.002 -20.203 3.121 1.00 93.12 269 PHE A C 1
ATOM 2039 O O . PHE A 1 269 ? 2.848 -20.284 4.342 1.00 93.12 269 PHE A O 1
ATOM 2046 N N . ALA A 1 270 ? 3.530 -19.115 2.554 1.00 92.31 270 ALA A N 1
ATOM 2047 C CA . ALA A 1 270 ? 3.924 -17.933 3.312 1.00 92.31 270 ALA A CA 1
ATOM 2048 C C . ALA A 1 270 ? 2.718 -17.237 3.962 1.00 92.31 270 ALA A C 1
ATOM 2050 O O . ALA A 1 270 ? 2.797 -16.839 5.126 1.00 92.31 270 ALA A O 1
ATOM 2051 N N . GLU A 1 271 ? 1.587 -17.150 3.259 1.00 92.25 271 GLU A N 1
ATOM 2052 C CA . GLU A 1 271 ? 0.313 -16.680 3.809 1.00 92.25 271 GLU A CA 1
ATOM 2053 C C . GLU A 1 271 ? -0.083 -17.522 5.022 1.00 92.25 271 GLU A C 1
ATOM 2055 O O . GLU A 1 271 ? -0.245 -16.984 6.118 1.00 92.25 271 GLU A O 1
ATOM 2060 N N . TYR A 1 272 ? -0.138 -18.845 4.870 1.00 89.31 272 TYR A N 1
ATOM 2061 C CA . TYR A 1 272 ? -0.493 -19.751 5.959 1.00 89.31 272 TYR A CA 1
ATOM 2062 C C . TYR A 1 272 ? 0.435 -19.600 7.177 1.00 89.31 272 TYR A C 1
ATOM 2064 O O . TYR A 1 272 ? -0.018 -19.624 8.322 1.00 89.31 272 TYR A O 1
ATOM 2072 N N . ARG A 1 273 ? 1.739 -19.400 6.947 1.00 90.06 273 ARG A N 1
ATOM 2073 C CA . ARG A 1 273 ? 2.747 -19.327 8.013 1.00 90.06 273 ARG A CA 1
ATOM 2074 C C . ARG A 1 273 ? 2.810 -17.981 8.736 1.00 90.06 273 ARG A C 1
ATOM 2076 O O . ARG A 1 273 ? 3.159 -17.964 9.923 1.00 90.06 273 ARG A O 1
ATOM 2083 N N . PHE A 1 274 ? 2.561 -16.873 8.039 1.00 84.69 274 PHE A N 1
ATOM 2084 C CA . PHE A 1 274 ? 2.805 -15.521 8.557 1.00 84.69 274 PHE A CA 1
ATOM 2085 C C . PHE A 1 274 ? 1.544 -14.651 8.658 1.00 84.69 274 PHE A C 1
ATOM 2087 O O . PHE A 1 274 ? 1.503 -13.759 9.505 1.00 84.69 274 PHE A O 1
ATOM 2094 N N . ARG A 1 275 ? 0.519 -14.882 7.827 1.00 73.06 275 ARG A N 1
ATOM 2095 C CA . ARG A 1 275 ? -0.714 -14.073 7.757 1.00 73.06 275 ARG A CA 1
ATOM 2096 C C . ARG A 1 275 ? -1.927 -14.935 7.342 1.00 73.06 275 ARG A C 1
ATOM 2098 O O . ARG A 1 275 ? -2.444 -14.757 6.245 1.00 73.06 275 ARG A O 1
ATOM 2105 N N . PRO A 1 276 ? -2.453 -15.815 8.212 1.00 60.22 276 PRO A N 1
ATOM 2106 C CA . PRO A 1 276 ? -3.425 -16.851 7.829 1.00 60.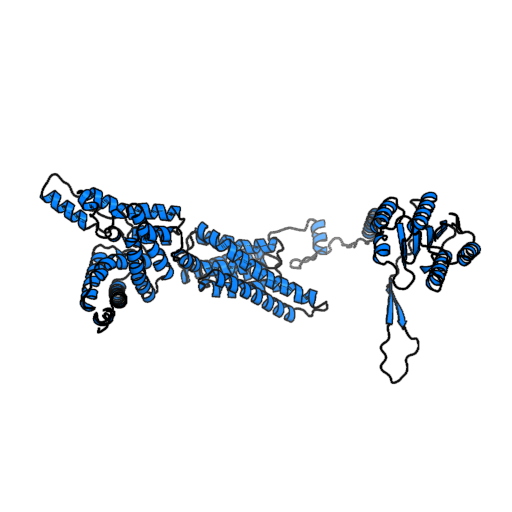22 276 PRO A CA 1
ATOM 2107 C C . PRO A 1 276 ? -4.850 -16.356 7.477 1.00 60.22 276 PRO A C 1
ATOM 2109 O O . PRO A 1 276 ? -5.783 -17.153 7.482 1.00 60.22 276 PRO A O 1
ATOM 2112 N N . LYS A 1 277 ? -5.069 -15.056 7.225 1.00 75.69 277 LYS A N 1
ATOM 2113 C CA . LYS A 1 277 ? -6.404 -14.464 7.003 1.00 75.69 277 LYS A CA 1
ATOM 2114 C C . LYS A 1 277 ? -6.406 -13.341 5.948 1.00 75.69 277 LYS A C 1
ATOM 2116 O O . LYS A 1 277 ? -6.915 -12.254 6.225 1.00 75.69 277 LYS A O 1
ATOM 2121 N N . LEU A 1 278 ? -5.836 -13.554 4.758 1.00 86.75 278 LEU A N 1
ATOM 2122 C CA . LEU A 1 278 ? -6.091 -12.630 3.643 1.00 86.75 278 LEU A CA 1
ATOM 2123 C C . LEU A 1 278 ? -7.516 -12.832 3.109 1.00 86.75 278 LEU A C 1
ATOM 2125 O O . LEU A 1 278 ? -8.046 -13.943 3.090 1.00 86.75 278 LEU A O 1
ATOM 2129 N N . ARG A 1 279 ? -8.167 -11.746 2.687 1.00 90.12 279 ARG A N 1
ATOM 2130 C CA . ARG A 1 279 ? -9.505 -11.792 2.075 1.00 90.12 279 ARG A CA 1
ATOM 2131 C C . ARG A 1 279 ? -9.348 -12.040 0.576 1.00 90.12 279 ARG A C 1
ATOM 2133 O O . ARG A 1 279 ? -8.362 -11.609 -0.007 1.00 90.12 279 ARG A O 1
ATOM 2140 N N . SER A 1 280 ? -10.366 -12.572 -0.101 1.00 91.19 280 SER A N 1
ATOM 2141 C CA . SER A 1 280 ? -10.305 -12.804 -1.560 1.00 91.19 280 SER A CA 1
ATOM 2142 C C . SER A 1 280 ? -9.950 -11.546 -2.370 1.00 91.19 280 SER A C 1
ATOM 2144 O O . SER A 1 280 ? -9.227 -11.619 -3.359 1.00 91.19 280 SER A O 1
ATOM 2146 N N . ARG A 1 281 ? -10.408 -10.367 -1.926 1.00 92.38 281 ARG A N 1
ATOM 2147 C CA . ARG A 1 281 ? -10.026 -9.073 -2.522 1.00 92.38 281 ARG A CA 1
ATOM 2148 C C . ARG A 1 281 ? -8.532 -8.760 -2.383 1.00 92.38 281 ARG A C 1
ATOM 2150 O O . ARG A 1 281 ? -7.967 -8.140 -3.275 1.00 92.38 281 ARG A O 1
ATOM 2157 N N . ASP A 1 282 ? -7.896 -9.208 -1.304 1.00 93.25 282 ASP A N 1
ATOM 2158 C CA . ASP A 1 282 ? -6.460 -9.039 -1.083 1.00 93.25 282 ASP A CA 1
ATOM 2159 C C . ASP A 1 282 ? -5.656 -9.925 -2.049 1.00 93.25 282 ASP A C 1
ATOM 2161 O O . ASP A 1 282 ? -4.702 -9.449 -2.660 1.00 93.25 282 ASP A O 1
ATOM 2165 N N . HIS A 1 283 ? -6.096 -11.170 -2.286 1.00 93.56 283 HIS A N 1
ATOM 2166 C CA . HIS A 1 283 ? -5.503 -12.044 -3.311 1.00 93.56 283 HIS A CA 1
ATOM 2167 C C . HIS A 1 283 ? -5.588 -11.425 -4.710 1.00 93.56 283 HIS A C 1
ATOM 2169 O O . HIS A 1 283 ? -4.602 -11.426 -5.446 1.00 93.56 283 HIS A O 1
ATOM 2175 N N . VAL A 1 284 ? -6.741 -10.840 -5.060 1.00 95.69 284 VAL A N 1
ATOM 2176 C CA . VAL A 1 284 ? -6.919 -10.120 -6.333 1.00 95.69 284 VAL A CA 1
ATOM 2177 C C . VAL A 1 284 ? -5.960 -8.934 -6.431 1.00 95.69 284 VAL A C 1
ATOM 2179 O O . VAL A 1 284 ? -5.352 -8.745 -7.481 1.00 95.69 284 VAL A O 1
ATOM 2182 N N . LEU A 1 285 ? -5.770 -8.157 -5.358 1.00 96.31 285 LEU A N 1
ATOM 2183 C CA . LEU A 1 285 ? -4.818 -7.045 -5.376 1.00 96.31 285 LEU A CA 1
ATOM 2184 C C . LEU A 1 285 ? -3.381 -7.525 -5.605 1.00 96.31 285 LEU A C 1
ATOM 2186 O O . LEU A 1 285 ? -2.691 -6.977 -6.461 1.00 96.31 285 LEU A O 1
ATOM 2190 N N . VAL A 1 286 ? -2.930 -8.550 -4.876 1.00 95.88 286 VAL A N 1
ATOM 2191 C CA . VAL A 1 286 ? -1.575 -9.104 -5.044 1.00 95.88 286 VAL A CA 1
ATOM 2192 C C . VAL A 1 286 ? -1.374 -9.633 -6.464 1.00 95.88 286 VAL A C 1
ATOM 2194 O O . VAL A 1 286 ? -0.322 -9.391 -7.058 1.00 95.88 286 VAL A O 1
ATOM 2197 N N . LEU A 1 287 ? -2.382 -10.295 -7.037 1.00 95.31 287 LEU A N 1
ATOM 2198 C CA . LEU A 1 287 ? -2.352 -10.752 -8.424 1.00 95.31 287 LEU A CA 1
ATOM 2199 C C . LEU A 1 287 ? -2.239 -9.575 -9.401 1.00 95.31 287 LEU A C 1
ATOM 2201 O O . LEU A 1 287 ? -1.357 -9.582 -10.256 1.00 95.31 287 LEU A O 1
ATOM 2205 N N . LEU A 1 288 ? -3.083 -8.548 -9.260 1.00 96.75 288 LEU A N 1
ATOM 2206 C CA . LEU A 1 288 ? -3.049 -7.359 -10.117 1.00 96.75 288 LEU A CA 1
ATOM 2207 C C . LEU A 1 288 ? -1.695 -6.649 -10.042 1.00 96.75 288 LEU A C 1
ATOM 2209 O O . LEU A 1 288 ? -1.127 -6.328 -11.083 1.00 96.75 288 LEU A O 1
ATOM 2213 N N . LEU A 1 289 ? -1.148 -6.459 -8.836 1.00 97.00 289 LEU A N 1
ATOM 2214 C CA . LEU A 1 289 ? 0.181 -5.876 -8.638 1.00 97.00 289 LEU A CA 1
ATOM 2215 C C . LEU A 1 289 ? 1.264 -6.729 -9.306 1.00 97.00 289 LEU A C 1
ATOM 2217 O O . LEU A 1 289 ? 2.117 -6.191 -10.005 1.00 97.00 289 LEU A O 1
ATOM 2221 N N . SER A 1 290 ? 1.196 -8.051 -9.161 1.00 95.50 290 SER A N 1
ATOM 2222 C CA . SER A 1 290 ? 2.157 -8.981 -9.766 1.00 95.50 290 SER A CA 1
ATOM 2223 C C . SER A 1 290 ? 2.104 -8.953 -11.299 1.00 95.50 290 SER A C 1
ATOM 2225 O O . SER A 1 290 ? 3.149 -8.967 -11.946 1.00 95.50 290 SER A O 1
ATOM 2227 N N . LEU A 1 291 ? 0.908 -8.837 -11.890 1.00 95.38 291 LEU A N 1
ATOM 2228 C CA . LEU A 1 291 ? 0.703 -8.724 -13.341 1.00 95.38 291 LEU A CA 1
ATOM 2229 C C . LEU A 1 291 ? 1.195 -7.394 -13.928 1.00 95.38 291 LEU A C 1
ATOM 2231 O O . LEU A 1 291 ? 1.466 -7.326 -15.127 1.00 95.38 291 LEU A O 1
ATOM 2235 N N . THR A 1 292 ? 1.374 -6.350 -13.111 1.00 96.12 292 THR A N 1
ATOM 2236 C CA . THR A 1 292 ? 1.970 -5.101 -13.608 1.00 96.12 292 THR A CA 1
ATOM 2237 C C . THR A 1 292 ? 3.422 -5.284 -14.060 1.00 96.12 292 THR A C 1
ATOM 2239 O O . THR A 1 292 ? 3.847 -4.610 -14.993 1.00 96.12 292 THR A O 1
ATOM 2242 N N . VAL A 1 293 ? 4.166 -6.236 -13.485 1.00 94.94 293 VAL A N 1
ATOM 2243 C CA . VAL A 1 293 ? 5.579 -6.456 -13.830 1.00 94.94 293 VAL A CA 1
ATOM 2244 C C . VAL A 1 293 ? 5.788 -6.947 -15.260 1.00 94.94 293 VAL A C 1
ATOM 2246 O O . VAL A 1 293 ? 6.446 -6.229 -16.019 1.00 94.94 293 VAL A O 1
ATOM 2249 N N . PRO A 1 294 ? 5.215 -8.089 -15.690 1.00 93.25 294 PRO A N 1
ATOM 2250 C CA . PRO A 1 294 ? 5.338 -8.521 -17.079 1.00 93.25 294 PRO A CA 1
ATOM 2251 C C . PRO A 1 294 ? 4.741 -7.498 -18.054 1.00 93.25 294 PRO A C 1
ATOM 2253 O O . PRO A 1 294 ? 5.267 -7.339 -19.150 1.00 93.25 294 PRO A O 1
ATOM 2256 N N . LEU A 1 295 ? 3.709 -6.743 -17.651 1.00 93.50 295 LEU A N 1
ATOM 2257 C CA . LEU A 1 295 ? 3.154 -5.667 -18.474 1.00 93.50 295 LEU A CA 1
ATOM 2258 C C . LEU A 1 295 ? 4.170 -4.539 -18.716 1.00 93.50 295 LEU A C 1
ATOM 2260 O O . LEU A 1 295 ? 4.335 -4.105 -19.852 1.00 93.50 295 LEU A O 1
ATOM 2264 N N . THR A 1 296 ? 4.882 -4.075 -17.682 1.00 92.62 296 THR A N 1
ATOM 2265 C CA . THR A 1 296 ? 5.911 -3.031 -17.858 1.00 92.62 296 THR A CA 1
ATOM 2266 C C . THR A 1 296 ? 7.080 -3.493 -18.723 1.00 92.62 296 THR A C 1
ATOM 2268 O O . THR A 1 296 ? 7.579 -2.711 -19.533 1.00 92.62 296 THR A O 1
ATOM 2271 N N . VAL A 1 297 ? 7.471 -4.765 -18.603 1.00 91.25 297 VAL A N 1
ATOM 2272 C CA . VAL A 1 297 ? 8.482 -5.386 -19.468 1.00 91.25 297 VAL A CA 1
ATOM 2273 C C . VAL A 1 297 ? 7.993 -5.434 -20.918 1.00 91.25 297 VAL A C 1
ATOM 2275 O O . VAL A 1 297 ? 8.710 -4.998 -21.812 1.00 91.25 297 VAL A O 1
ATOM 2278 N N . ALA A 1 298 ? 6.758 -5.887 -21.155 1.00 90.06 298 ALA A N 1
ATOM 2279 C CA . ALA A 1 298 ? 6.175 -5.975 -22.495 1.00 90.06 298 ALA A CA 1
ATOM 2280 C C . ALA A 1 298 ? 6.031 -4.605 -23.185 1.00 90.06 298 ALA A C 1
ATOM 2282 O O . ALA A 1 298 ? 6.112 -4.515 -24.406 1.00 90.06 298 ALA A O 1
ATOM 2283 N N . LEU A 1 299 ? 5.854 -3.530 -22.410 1.00 91.81 299 LEU A N 1
ATOM 2284 C CA . LEU A 1 299 ? 5.820 -2.151 -22.909 1.00 91.81 299 LEU A CA 1
ATOM 2285 C C . LEU A 1 299 ? 7.214 -1.556 -23.182 1.00 91.81 299 LEU A C 1
ATOM 2287 O O . LEU A 1 299 ? 7.309 -0.395 -23.579 1.00 91.81 299 LEU A O 1
ATOM 2291 N N . GLY A 1 300 ? 8.294 -2.311 -22.959 1.00 88.69 300 GLY A N 1
ATOM 2292 C CA . GLY A 1 300 ? 9.664 -1.853 -23.199 1.00 88.69 300 GLY A CA 1
ATOM 2293 C C . GLY A 1 300 ? 10.160 -0.818 -22.187 1.00 88.69 300 GLY A C 1
ATOM 2294 O O . GLY A 1 300 ? 11.047 -0.024 -22.505 1.00 88.69 300 GLY A O 1
ATOM 2295 N N . ILE A 1 301 ? 9.599 -0.786 -20.971 1.00 89.56 301 ILE A N 1
ATOM 2296 C CA . ILE A 1 301 ? 10.068 0.140 -19.934 1.00 89.56 301 ILE A CA 1
ATOM 2297 C C . ILE A 1 301 ? 11.476 -0.288 -19.467 1.00 89.56 301 ILE A C 1
ATOM 2299 O O . ILE A 1 301 ? 11.668 -1.459 -19.137 1.00 89.56 301 ILE A O 1
ATOM 2303 N N . PRO A 1 302 ? 12.463 0.633 -19.368 1.00 82.88 302 PRO A N 1
ATOM 2304 C CA . PRO A 1 302 ? 13.870 0.292 -19.101 1.00 82.88 302 PRO A CA 1
ATOM 2305 C C . PRO A 1 302 ? 14.151 -0.475 -17.801 1.00 82.88 302 PRO A C 1
ATOM 2307 O O . PRO A 1 302 ? 15.220 -1.071 -17.652 1.00 82.88 302 PRO A O 1
ATOM 2310 N N . ALA A 1 303 ? 13.241 -0.416 -16.830 1.00 86.19 303 ALA A N 1
ATOM 2311 C CA . ALA A 1 303 ? 13.367 -1.098 -15.553 1.00 86.19 303 ALA A CA 1
ATOM 2312 C C . ALA A 1 303 ? 12.014 -1.696 -15.138 1.00 86.19 303 ALA A C 1
ATOM 2314 O O . ALA A 1 303 ? 11.027 -0.950 -15.068 1.00 86.19 303 ALA A O 1
ATOM 2315 N N . PRO A 1 304 ? 11.963 -3.000 -14.812 1.00 91.00 304 PRO A N 1
ATOM 2316 C CA . PRO A 1 304 ? 10.769 -3.625 -14.264 1.00 91.00 304 PRO A CA 1
ATOM 2317 C C . PRO A 1 304 ? 10.276 -2.901 -13.005 1.00 91.00 304 PRO A C 1
ATOM 2319 O O . PRO A 1 304 ? 11.067 -2.506 -12.147 1.00 91.00 304 PRO A O 1
ATOM 2322 N N . ASN A 1 305 ? 8.963 -2.777 -12.840 1.00 95.62 305 ASN A N 1
ATOM 2323 C CA . ASN A 1 305 ? 8.362 -2.088 -11.695 1.00 95.62 305 ASN A CA 1
ATOM 2324 C C . ASN A 1 305 ? 8.304 -2.930 -10.401 1.00 95.62 305 ASN A C 1
ATOM 2326 O O . ASN A 1 305 ? 7.431 -2.712 -9.561 1.00 95.62 305 ASN A O 1
ATOM 2330 N N . LEU A 1 306 ? 9.245 -3.860 -10.187 1.00 96.38 306 LEU A N 1
ATOM 2331 C CA . LEU A 1 306 ? 9.330 -4.619 -8.931 1.00 96.38 306 LEU A CA 1
ATOM 2332 C C . LEU A 1 306 ? 9.368 -3.710 -7.682 1.00 96.38 306 LEU A C 1
ATOM 2334 O O . LEU A 1 306 ? 8.714 -4.077 -6.705 1.00 96.38 306 LEU A O 1
ATOM 2338 N N . PRO A 1 307 ? 10.027 -2.526 -7.682 1.00 97.00 307 PRO A N 1
ATOM 2339 C CA . PRO A 1 307 ? 10.042 -1.660 -6.501 1.00 97.00 307 PRO A CA 1
ATOM 2340 C C . PRO A 1 307 ? 8.650 -1.198 -6.064 1.00 97.00 307 PRO A C 1
ATOM 2342 O O . PRO A 1 307 ? 8.357 -1.170 -4.870 1.00 97.00 307 PRO A O 1
ATOM 2345 N N . LEU A 1 308 ? 7.769 -0.904 -7.029 1.00 97.50 308 LEU A N 1
ATOM 2346 C CA . LEU A 1 308 ? 6.362 -0.582 -6.779 1.00 97.50 308 LEU A CA 1
ATOM 2347 C C . LEU A 1 308 ? 5.663 -1.747 -6.070 1.00 97.50 308 LEU A C 1
ATOM 2349 O O . LEU A 1 308 ? 5.018 -1.552 -5.040 1.00 97.50 308 LEU A O 1
ATOM 2353 N N . VAL A 1 309 ? 5.815 -2.960 -6.609 1.00 97.62 309 VAL A N 1
ATOM 2354 C CA . VAL A 1 309 ? 5.194 -4.171 -6.056 1.00 97.62 309 VAL A CA 1
ATOM 2355 C C . VAL A 1 309 ? 5.727 -4.460 -4.654 1.00 97.62 309 VAL A C 1
ATOM 2357 O O . VAL A 1 309 ? 4.941 -4.692 -3.740 1.00 97.62 309 VAL A O 1
ATOM 2360 N N . GLY A 1 310 ? 7.044 -4.386 -4.456 1.00 96.25 310 GLY A N 1
ATOM 2361 C CA . GLY A 1 310 ? 7.686 -4.653 -3.171 1.00 96.25 310 GLY A CA 1
ATOM 2362 C C . GLY A 1 310 ? 7.253 -3.673 -2.082 1.00 96.25 310 GLY A C 1
ATOM 2363 O O . GLY A 1 310 ? 6.866 -4.089 -0.990 1.00 96.25 310 GLY A O 1
ATOM 2364 N N . LEU A 1 311 ? 7.232 -2.372 -2.390 1.00 96.31 311 LEU A N 1
ATOM 2365 C CA . LEU A 1 311 ? 6.780 -1.345 -1.448 1.00 96.31 311 LEU A CA 1
ATOM 2366 C C . LEU A 1 311 ? 5.308 -1.522 -1.066 1.00 96.31 311 LEU A C 1
ATOM 2368 O O . LEU A 1 311 ? 4.978 -1.468 0.119 1.00 96.31 311 LEU A O 1
ATOM 2372 N N . LEU A 1 312 ? 4.424 -1.757 -2.042 1.00 96.31 312 LEU A N 1
ATOM 2373 C CA . LEU A 1 312 ? 2.992 -1.906 -1.778 1.00 96.31 312 LEU A CA 1
ATOM 2374 C C . LEU A 1 312 ? 2.679 -3.204 -1.034 1.00 96.31 312 LEU A C 1
ATOM 2376 O O . LEU A 1 312 ? 2.029 -3.162 0.007 1.00 96.31 312 LEU A O 1
ATOM 2380 N N . VAL A 1 313 ? 3.170 -4.353 -1.507 1.00 95.62 313 VAL A N 1
ATOM 2381 C CA . VAL A 1 313 ? 2.910 -5.644 -0.849 1.00 95.62 313 VAL A CA 1
ATOM 2382 C C . VAL A 1 313 ? 3.552 -5.676 0.541 1.00 95.62 313 VAL A C 1
ATOM 2384 O O . VAL A 1 313 ? 2.907 -6.112 1.494 1.00 95.62 313 VAL A O 1
ATOM 2387 N N . GLY A 1 314 ? 4.771 -5.144 0.691 1.00 93.94 314 GLY A N 1
ATOM 2388 C CA . GLY A 1 314 ? 5.441 -5.018 1.986 1.00 93.94 314 GLY A CA 1
ATOM 2389 C C . GLY A 1 314 ? 4.686 -4.121 2.968 1.00 93.94 314 GLY A C 1
ATOM 2390 O O . GLY A 1 314 ? 4.520 -4.489 4.129 1.00 93.94 314 GLY A O 1
ATOM 2391 N N . SER A 1 315 ? 4.171 -2.977 2.505 1.00 92.94 315 SER A N 1
ATOM 2392 C CA . SER A 1 315 ? 3.384 -2.055 3.336 1.00 92.94 315 SER A CA 1
ATOM 2393 C C . SER A 1 315 ? 2.006 -2.616 3.712 1.00 92.94 315 SER A C 1
ATOM 2395 O O . SER A 1 315 ? 1.555 -2.447 4.845 1.00 92.94 315 SER A O 1
ATOM 2397 N N . PHE A 1 316 ? 1.329 -3.292 2.781 1.00 93.19 316 PHE A N 1
ATOM 2398 C CA . PHE A 1 316 ? -0.054 -3.749 2.959 1.00 93.19 316 PHE A CA 1
ATOM 2399 C C . PHE A 1 316 ? -0.147 -5.077 3.707 1.00 93.19 316 PHE A C 1
ATOM 2401 O O . PHE A 1 316 ? -1.003 -5.247 4.577 1.00 93.19 316 PHE A O 1
ATOM 2408 N N . TYR A 1 317 ? 0.736 -6.017 3.378 1.00 92.12 317 TYR A N 1
ATOM 2409 C CA . TYR A 1 317 ? 0.618 -7.412 3.799 1.00 92.12 317 TYR A CA 1
ATOM 2410 C C . TYR A 1 317 ? 1.810 -7.899 4.629 1.00 92.12 317 TYR A C 1
ATOM 2412 O O . TYR A 1 317 ? 1.744 -8.970 5.233 1.00 92.12 317 TYR A O 1
ATOM 2420 N N . GLY A 1 318 ? 2.854 -7.079 4.746 1.00 91.75 318 GLY A N 1
ATOM 2421 C CA . GLY A 1 318 ? 4.049 -7.362 5.527 1.00 91.75 318 GLY A CA 1
ATOM 2422 C C . GLY A 1 318 ? 5.201 -7.899 4.685 1.00 91.75 318 GLY A C 1
ATOM 2423 O O . GLY A 1 318 ? 5.044 -8.376 3.556 1.00 91.75 318 GLY A O 1
ATOM 2424 N N . SER A 1 319 ? 6.392 -7.827 5.269 1.00 93.62 319 SER A N 1
ATOM 2425 C CA . SER A 1 319 ? 7.655 -8.113 4.590 1.00 93.62 319 SER A CA 1
ATOM 2426 C C . SER A 1 319 ? 7.765 -9.555 4.086 1.00 93.62 319 SER A C 1
ATOM 2428 O O . SER A 1 319 ? 8.239 -9.770 2.974 1.00 93.62 319 SER A O 1
ATOM 2430 N N . ALA A 1 320 ? 7.276 -10.541 4.847 1.00 93.50 320 ALA A N 1
ATOM 2431 C CA . ALA A 1 320 ? 7.333 -11.953 4.460 1.00 93.50 320 ALA A CA 1
ATOM 2432 C C . ALA A 1 320 ? 6.623 -12.225 3.121 1.00 93.50 320 ALA A C 1
ATOM 2434 O O . ALA A 1 320 ? 7.197 -12.853 2.231 1.00 93.50 320 ALA A O 1
ATOM 2435 N N . LEU A 1 321 ? 5.404 -11.700 2.952 1.00 93.62 321 LEU A N 1
ATOM 2436 C CA . LEU A 1 321 ? 4.642 -11.861 1.714 1.00 93.62 321 LEU A CA 1
ATOM 2437 C C . LEU A 1 321 ? 5.279 -11.084 0.563 1.00 93.62 321 LEU A C 1
ATOM 2439 O O . LEU A 1 321 ? 5.451 -11.642 -0.519 1.00 93.62 321 LEU A O 1
ATOM 2443 N N . GLY A 1 322 ? 5.719 -9.845 0.795 1.00 95.25 322 GLY A N 1
ATOM 2444 C CA . GLY A 1 322 ? 6.409 -9.077 -0.242 1.00 95.25 322 GLY A CA 1
ATOM 2445 C C . GLY A 1 322 ? 7.679 -9.770 -0.749 1.00 95.25 322 GLY A C 1
ATOM 2446 O O . GLY A 1 322 ? 7.868 -9.875 -1.957 1.00 95.25 322 GLY A O 1
ATOM 2447 N N . ILE A 1 323 ? 8.500 -10.336 0.145 1.00 95.81 323 ILE A N 1
ATOM 2448 C CA . ILE A 1 323 ? 9.716 -11.076 -0.231 1.00 95.81 323 ILE A CA 1
ATOM 2449 C C . ILE A 1 323 ? 9.358 -12.281 -1.103 1.00 95.81 323 ILE A C 1
ATOM 2451 O O . ILE A 1 323 ? 10.023 -12.521 -2.108 1.00 95.81 323 ILE A O 1
ATOM 2455 N N . THR A 1 324 ? 8.296 -13.017 -0.757 1.00 95.25 324 THR A N 1
ATOM 2456 C CA . THR A 1 324 ? 7.871 -14.184 -1.547 1.00 95.25 324 THR A CA 1
ATOM 2457 C C . THR A 1 324 ? 7.404 -13.797 -2.948 1.00 95.25 324 THR A C 1
ATOM 2459 O O . THR A 1 324 ? 7.804 -14.447 -3.910 1.00 95.25 324 THR A O 1
ATOM 2462 N N . VAL A 1 325 ? 6.643 -12.704 -3.087 1.00 96.25 325 VAL A N 1
ATOM 2463 C CA . VAL A 1 325 ? 6.184 -12.202 -4.392 1.00 96.25 325 VAL A CA 1
ATOM 2464 C C . VAL A 1 325 ? 7.366 -11.730 -5.238 1.00 96.25 325 VAL A C 1
ATOM 2466 O O . VAL A 1 325 ? 7.491 -12.128 -6.393 1.00 96.25 325 VAL A O 1
ATOM 2469 N N . ILE A 1 326 ? 8.271 -10.932 -4.663 1.00 97.06 326 ILE A N 1
ATOM 2470 C CA . ILE A 1 326 ? 9.463 -10.436 -5.364 1.00 97.06 326 ILE A CA 1
ATOM 2471 C C . ILE A 1 326 ? 10.382 -11.586 -5.786 1.00 97.06 326 ILE A C 1
ATOM 2473 O O . ILE A 1 326 ? 10.852 -11.601 -6.923 1.00 97.06 326 ILE A O 1
ATOM 2477 N N . GLY A 1 327 ? 10.603 -12.569 -4.909 1.00 95.25 327 GLY A N 1
ATOM 2478 C CA . GLY A 1 327 ? 11.395 -13.759 -5.219 1.00 95.25 327 GLY A CA 1
ATOM 2479 C C . GLY A 1 327 ? 10.773 -14.600 -6.334 1.00 95.25 327 GLY A C 1
ATOM 2480 O O . GLY A 1 327 ? 11.463 -14.954 -7.287 1.00 95.25 327 GLY A O 1
ATOM 2481 N N . ALA A 1 328 ? 9.465 -14.865 -6.264 1.00 94.38 328 ALA A N 1
ATOM 2482 C CA . ALA A 1 328 ? 8.753 -15.622 -7.292 1.00 94.38 328 ALA A CA 1
ATOM 2483 C C . ALA A 1 328 ? 8.808 -14.917 -8.658 1.00 94.38 328 ALA A C 1
ATOM 2485 O O . ALA A 1 328 ? 9.162 -15.539 -9.659 1.00 94.38 328 ALA A O 1
ATOM 2486 N N . LEU A 1 329 ? 8.528 -13.610 -8.700 1.00 94.12 329 LEU A N 1
ATOM 2487 C CA . LEU A 1 329 ? 8.594 -12.824 -9.934 1.00 94.12 329 LEU A CA 1
ATOM 2488 C C . LEU A 1 329 ? 10.019 -12.759 -10.492 1.00 94.12 329 LEU A C 1
ATOM 2490 O O . LEU A 1 329 ? 10.201 -12.907 -11.697 1.00 94.12 329 LEU A O 1
ATOM 2494 N N . GLY A 1 330 ? 11.029 -12.606 -9.634 1.00 92.75 330 GLY A N 1
ATOM 2495 C CA . GLY A 1 330 ? 12.432 -12.575 -10.046 1.00 92.75 330 GLY A CA 1
ATOM 2496 C C . GLY A 1 330 ? 12.902 -13.852 -10.750 1.00 92.75 330 GLY A C 1
ATOM 2497 O O . GLY A 1 330 ? 13.739 -13.768 -11.645 1.00 92.75 330 GLY A O 1
ATOM 2498 N N . ILE A 1 331 ? 12.347 -15.012 -10.384 1.00 91.75 331 ILE A N 1
ATOM 2499 C CA . ILE A 1 331 ? 12.678 -16.306 -11.001 1.00 91.75 331 ILE A CA 1
ATOM 2500 C C . ILE A 1 331 ? 11.835 -16.554 -12.262 1.00 91.75 331 ILE A C 1
ATOM 2502 O O . ILE A 1 331 ? 12.363 -17.016 -13.268 1.00 91.75 331 ILE A O 1
ATOM 2506 N N . VAL A 1 332 ? 10.535 -16.242 -12.230 1.00 90.44 332 VAL A N 1
ATOM 2507 C CA . VAL A 1 332 ? 9.601 -16.553 -13.331 1.00 90.44 332 VAL A CA 1
ATOM 2508 C C . VAL A 1 332 ? 9.787 -15.627 -14.539 1.00 90.44 332 VAL A C 1
ATOM 2510 O O . VAL A 1 332 ? 9.721 -16.088 -15.677 1.00 90.44 332 VAL A O 1
ATOM 2513 N N . LEU A 1 333 ? 10.026 -14.330 -14.314 1.00 89.38 333 LEU A N 1
ATOM 2514 C CA . LEU A 1 333 ? 10.117 -13.326 -15.383 1.00 89.38 333 LEU A CA 1
ATOM 2515 C C . LEU A 1 333 ? 11.141 -13.647 -16.486 1.00 89.38 333 LEU A C 1
ATOM 2517 O O . LEU A 1 333 ? 10.734 -13.641 -17.646 1.00 89.38 333 LEU A O 1
ATOM 2521 N N . PRO A 1 334 ? 12.425 -13.933 -16.186 1.00 89.75 334 PRO A N 1
ATOM 2522 C CA . PRO A 1 334 ? 13.442 -14.132 -17.224 1.00 89.75 334 PRO A CA 1
ATOM 2523 C C . PRO A 1 334 ? 13.257 -15.418 -18.042 1.00 89.75 334 PRO A C 1
ATOM 2525 O O . PRO A 1 334 ? 13.928 -15.586 -19.053 1.00 89.75 334 PRO A O 1
ATOM 2528 N N . ILE A 1 335 ? 12.382 -16.332 -17.609 1.00 86.50 335 ILE A N 1
ATOM 2529 C CA . ILE A 1 335 ? 12.075 -17.568 -18.345 1.00 86.50 335 ILE A CA 1
ATOM 2530 C C . ILE A 1 335 ? 10.994 -17.311 -19.397 1.00 86.50 335 ILE A C 1
ATOM 2532 O O . ILE A 1 335 ? 11.038 -17.888 -20.478 1.00 86.50 335 ILE A O 1
ATOM 2536 N N . GLY A 1 336 ? 10.015 -16.457 -19.081 1.00 79.50 336 GLY A N 1
ATOM 2537 C CA . GLY A 1 336 ? 8.893 -16.167 -19.976 1.00 79.50 336 GLY A CA 1
ATOM 2538 C C . GLY A 1 336 ? 9.087 -14.940 -20.868 1.00 79.50 336 GLY A C 1
ATOM 2539 O O . GLY A 1 336 ? 8.379 -14.805 -21.862 1.00 79.50 336 GLY A O 1
ATOM 2540 N N . LEU A 1 337 ? 9.993 -14.028 -20.508 1.00 85.25 337 LEU A N 1
ATOM 2541 C CA . LEU A 1 337 ? 10.209 -12.757 -21.200 1.00 85.25 337 LEU A CA 1
ATOM 2542 C C . LEU A 1 337 ? 11.701 -12.438 -21.306 1.00 85.25 337 LEU A C 1
ATOM 2544 O O . LEU A 1 337 ? 12.476 -12.702 -20.385 1.00 85.25 337 LEU A O 1
ATOM 2548 N N . GLU A 1 338 ? 12.087 -11.776 -22.395 1.00 86.44 338 GLU A N 1
ATOM 2549 C CA . GLU A 1 338 ? 13.417 -11.184 -22.516 1.00 86.44 338 GLU A CA 1
ATOM 2550 C C . GLU A 1 338 ? 13.524 -9.972 -21.583 1.00 86.44 338 GLU A C 1
ATOM 2552 O O . GLU A 1 338 ? 12.997 -8.892 -21.854 1.00 86.44 338 GLU A O 1
ATOM 2557 N N . VAL A 1 339 ? 14.199 -10.157 -20.446 1.00 88.00 339 VAL A N 1
ATOM 2558 C CA . VAL A 1 339 ? 14.421 -9.097 -19.456 1.00 88.00 339 VAL A CA 1
ATOM 2559 C C . VAL A 1 339 ? 15.917 -8.804 -19.343 1.00 88.00 339 VAL A C 1
ATOM 2561 O O . VAL A 1 339 ? 16.704 -9.734 -19.148 1.00 88.00 339 VAL A O 1
ATOM 2564 N N . PRO A 1 340 ? 16.347 -7.527 -19.375 1.00 88.75 340 PRO A N 1
ATOM 2565 C CA . PRO A 1 340 ? 17.740 -7.173 -19.130 1.00 88.75 340 PRO A CA 1
ATOM 2566 C C . PRO A 1 340 ? 18.185 -7.644 -17.738 1.00 88.75 340 PRO A C 1
ATOM 2568 O O . PRO A 1 340 ? 17.780 -7.087 -16.715 1.00 88.75 340 PRO A O 1
ATOM 2571 N N . THR A 1 341 ? 19.052 -8.657 -17.689 1.00 89.25 341 THR A N 1
ATOM 2572 C CA . THR A 1 341 ? 19.456 -9.344 -16.446 1.00 89.25 341 THR A CA 1
ATOM 2573 C C . THR A 1 341 ? 20.031 -8.387 -15.401 1.00 89.25 341 THR A C 1
ATOM 2575 O O . THR A 1 341 ? 19.685 -8.466 -14.224 1.00 89.25 341 THR A O 1
ATOM 2578 N N . LYS A 1 342 ? 20.841 -7.412 -15.835 1.00 92.12 342 LYS A N 1
ATOM 2579 C CA . LYS A 1 342 ? 21.427 -6.370 -14.974 1.00 92.12 342 LYS A CA 1
ATOM 2580 C C . LYS A 1 342 ? 20.351 -5.529 -14.276 1.00 92.12 342 LYS A C 1
ATOM 2582 O O . LYS A 1 342 ? 20.430 -5.299 -13.071 1.00 92.12 342 LYS A O 1
ATOM 2587 N N . ALA A 1 343 ? 19.339 -5.092 -15.028 1.00 92.75 343 ALA A N 1
ATOM 2588 C CA . ALA A 1 343 ? 18.235 -4.290 -14.504 1.00 92.75 343 ALA A CA 1
ATOM 2589 C C . ALA A 1 343 ? 17.304 -5.123 -13.611 1.00 92.75 343 ALA A C 1
ATOM 2591 O O . ALA A 1 343 ? 16.841 -4.630 -12.583 1.00 92.75 343 ALA A O 1
ATOM 2592 N N . LEU A 1 344 ? 17.072 -6.393 -13.963 1.00 94.19 344 LEU A N 1
ATOM 2593 C CA . LEU A 1 344 ? 16.271 -7.318 -13.164 1.00 94.19 344 LEU A CA 1
ATOM 2594 C C . LEU A 1 344 ? 16.891 -7.544 -11.781 1.00 94.19 344 LEU A C 1
ATOM 2596 O O . LEU A 1 344 ? 16.212 -7.346 -10.778 1.00 94.19 344 LEU A O 1
ATOM 2600 N N . VAL A 1 345 ? 18.182 -7.889 -11.710 1.00 95.31 345 VAL A N 1
ATOM 2601 C CA . VAL A 1 345 ? 18.871 -8.115 -10.426 1.00 95.31 345 VAL A CA 1
ATOM 2602 C C . VAL A 1 345 ? 18.873 -6.843 -9.577 1.00 95.31 345 VAL A C 1
ATOM 2604 O O . VAL A 1 345 ? 18.536 -6.897 -8.394 1.00 95.31 345 VAL A O 1
ATOM 2607 N N . ALA A 1 346 ? 19.178 -5.689 -10.179 1.00 96.25 346 ALA A N 1
ATOM 2608 C CA . ALA A 1 346 ? 19.126 -4.405 -9.485 1.00 96.25 346 ALA A CA 1
ATOM 2609 C C . ALA A 1 346 ? 17.728 -4.102 -8.917 1.00 96.25 346 ALA A C 1
ATOM 2611 O O . ALA A 1 346 ? 17.612 -3.667 -7.770 1.00 96.25 346 ALA A O 1
ATOM 2612 N N . SER A 1 347 ? 16.678 -4.392 -9.689 1.00 96.00 347 SER A N 1
ATOM 2613 C CA . SER A 1 347 ? 15.285 -4.207 -9.273 1.00 96.00 347 SER A CA 1
ATOM 2614 C C . SER A 1 347 ? 14.879 -5.179 -8.164 1.00 96.00 347 SER A C 1
ATOM 2616 O O . SER A 1 347 ? 14.194 -4.773 -7.233 1.00 96.00 347 SER A O 1
ATOM 2618 N N . ILE A 1 348 ? 15.307 -6.446 -8.204 1.00 97.25 348 ILE A N 1
ATOM 2619 C CA . ILE A 1 348 ? 15.025 -7.421 -7.136 1.00 97.25 348 ILE A CA 1
ATOM 2620 C C . ILE A 1 348 ? 15.624 -6.936 -5.814 1.00 97.25 348 ILE A C 1
ATOM 2622 O O . ILE A 1 348 ? 14.917 -6.862 -4.810 1.00 97.25 348 ILE A O 1
ATOM 2626 N N . VAL A 1 349 ? 16.906 -6.555 -5.810 1.00 97.69 349 VAL A N 1
ATOM 2627 C CA . VAL A 1 349 ? 17.600 -6.127 -4.585 1.00 97.69 349 VAL A CA 1
ATOM 2628 C C . VAL A 1 349 ? 16.964 -4.866 -3.999 1.00 97.69 349 VAL A C 1
ATOM 2630 O O . VAL A 1 349 ? 16.666 -4.836 -2.803 1.00 97.69 349 VAL A O 1
ATOM 2633 N N . SER A 1 350 ? 16.692 -3.847 -4.820 1.00 97.06 350 SER A N 1
ATOM 2634 C CA . SER A 1 350 ? 16.045 -2.618 -4.342 1.00 97.06 350 SER A CA 1
ATOM 2635 C C . SER A 1 350 ? 14.626 -2.871 -3.815 1.00 97.06 350 SER A C 1
ATOM 2637 O O . SER A 1 350 ? 14.234 -2.307 -2.792 1.00 97.06 350 SER A O 1
ATOM 2639 N N . SER A 1 351 ? 13.880 -3.782 -4.444 1.00 97.25 351 SER A N 1
ATOM 2640 C CA . SER A 1 351 ? 12.524 -4.161 -4.021 1.00 97.25 351 SER A CA 1
ATOM 2641 C C . SER A 1 351 ? 12.503 -4.934 -2.710 1.00 97.25 351 SER A C 1
ATOM 2643 O O . SER A 1 351 ? 11.596 -4.729 -1.905 1.00 97.25 351 SER A O 1
ATOM 2645 N N . LEU A 1 352 ? 13.492 -5.799 -2.463 1.00 97.25 352 LEU A N 1
ATOM 2646 C CA . LEU A 1 352 ? 13.636 -6.496 -1.183 1.00 97.25 352 LEU A CA 1
ATOM 2647 C C . LEU A 1 352 ? 13.909 -5.501 -0.049 1.00 97.25 352 LEU A C 1
ATOM 2649 O O . LEU A 1 352 ? 13.252 -5.574 0.989 1.00 97.25 352 LEU A O 1
ATOM 2653 N N . VAL A 1 353 ? 14.796 -4.522 -0.272 1.00 95.88 353 VAL A N 1
ATOM 2654 C CA . VAL A 1 353 ? 15.045 -3.433 0.691 1.00 95.88 353 VAL A CA 1
ATOM 2655 C C . VAL A 1 353 ? 13.760 -2.650 0.968 1.00 95.88 353 VAL A C 1
ATOM 2657 O O . VAL A 1 353 ? 13.375 -2.494 2.129 1.00 95.88 353 VAL A O 1
ATOM 2660 N N . GLY A 1 354 ? 13.054 -2.221 -0.085 1.00 95.25 354 GLY A N 1
ATOM 2661 C CA . GLY A 1 354 ? 11.780 -1.511 0.045 1.00 95.25 354 GLY A CA 1
ATOM 2662 C C . GLY A 1 354 ? 10.745 -2.314 0.838 1.00 95.25 354 GLY A C 1
ATOM 2663 O O . GLY A 1 354 ? 10.161 -1.812 1.794 1.00 95.25 354 GLY A O 1
ATOM 2664 N N . THR A 1 355 ? 10.584 -3.593 0.507 1.00 95.62 355 THR A N 1
ATOM 2665 C CA . THR A 1 355 ? 9.643 -4.510 1.166 1.00 95.62 355 THR A CA 1
ATOM 2666 C C . THR A 1 355 ? 9.929 -4.677 2.659 1.00 95.62 355 THR A C 1
ATOM 2668 O O . THR A 1 355 ? 9.016 -4.615 3.481 1.00 95.62 355 THR A O 1
ATOM 2671 N N . MET A 1 356 ? 11.195 -4.904 3.024 1.00 94.69 356 MET A N 1
ATOM 2672 C CA . MET A 1 356 ? 11.598 -5.156 4.411 1.00 94.69 356 MET A CA 1
ATOM 2673 C C . MET A 1 356 ? 11.406 -3.932 5.310 1.00 94.69 356 MET A C 1
ATOM 2675 O O . MET A 1 356 ? 11.131 -4.078 6.503 1.00 94.69 356 MET A O 1
ATOM 2679 N N . MET A 1 357 ? 11.558 -2.730 4.752 1.00 94.44 357 MET A N 1
ATOM 2680 C CA . MET A 1 357 ? 11.436 -1.482 5.503 1.00 94.44 357 MET A CA 1
ATOM 2681 C C . MET A 1 357 ? 10.002 -0.943 5.534 1.00 94.44 357 MET A C 1
ATOM 2683 O O . MET A 1 357 ? 9.592 -0.407 6.563 1.00 94.44 357 MET A O 1
ATOM 2687 N N . ALA A 1 358 ? 9.222 -1.127 4.462 1.00 91.31 358 ALA A N 1
ATOM 2688 C CA . ALA A 1 358 ? 7.886 -0.543 4.308 1.00 91.31 358 ALA A CA 1
ATOM 2689 C C . ALA A 1 358 ? 6.892 -0.931 5.420 1.00 91.31 358 ALA A C 1
ATOM 2691 O O . ALA A 1 358 ? 6.067 -0.108 5.812 1.00 91.31 358 ALA A O 1
ATOM 2692 N N . GLU A 1 359 ? 6.989 -2.145 5.975 1.00 86.88 359 GLU A N 1
ATOM 2693 C CA . GLU A 1 359 ? 6.115 -2.629 7.063 1.00 86.88 359 GLU A CA 1
ATOM 2694 C C . GLU A 1 359 ? 6.255 -1.808 8.365 1.00 86.88 359 GLU A C 1
ATOM 2696 O O . GLU A 1 359 ? 5.331 -1.724 9.180 1.00 86.88 359 GLU A O 1
ATOM 2701 N N . ARG A 1 360 ? 7.418 -1.181 8.578 1.00 87.81 360 ARG A N 1
ATOM 2702 C CA . ARG A 1 360 ? 7.740 -0.462 9.822 1.00 87.81 360 ARG A CA 1
ATOM 2703 C C . ARG A 1 360 ? 7.370 1.013 9.783 1.00 87.81 360 ARG A C 1
ATOM 2705 O O . ARG A 1 360 ? 7.370 1.654 10.829 1.00 87.81 360 ARG A O 1
ATOM 2712 N N . LEU A 1 361 ? 7.054 1.540 8.606 1.00 90.00 361 LEU A N 1
ATOM 2713 C CA . LEU A 1 361 ? 6.843 2.969 8.422 1.00 90.00 361 LEU A CA 1
ATOM 2714 C C . LEU A 1 361 ? 5.495 3.414 8.988 1.00 90.00 361 LEU A C 1
ATOM 2716 O O . LEU A 1 361 ? 4.533 2.639 9.048 1.00 90.00 361 LEU A O 1
ATOM 2720 N N . ARG A 1 362 ? 5.440 4.667 9.435 1.00 90.12 362 ARG A N 1
ATOM 2721 C CA . ARG A 1 362 ? 4.259 5.274 10.069 1.00 90.12 362 ARG A CA 1
ATOM 2722 C C . ARG A 1 362 ? 3.836 6.593 9.430 1.00 90.12 362 ARG A C 1
ATOM 2724 O O . ARG A 1 362 ? 2.758 7.089 9.750 1.00 90.12 362 ARG A O 1
ATOM 2731 N N . SER A 1 363 ? 4.615 7.126 8.490 1.00 91.94 363 SER A N 1
ATOM 2732 C CA . SER A 1 363 ? 4.276 8.341 7.744 1.00 91.94 363 SER A CA 1
ATOM 2733 C C . SER A 1 363 ? 4.506 8.197 6.235 1.00 91.94 363 SER A C 1
ATOM 2735 O O . SER A 1 363 ? 5.309 7.386 5.770 1.00 91.94 363 SER A O 1
ATOM 2737 N N . ARG A 1 364 ? 3.794 9.011 5.442 1.00 90.62 364 ARG A N 1
ATOM 2738 C CA . ARG A 1 364 ? 4.007 9.098 3.984 1.00 90.62 364 ARG A CA 1
ATOM 2739 C C . ARG A 1 364 ? 5.370 9.692 3.628 1.00 90.62 364 ARG A C 1
ATOM 2741 O O . ARG A 1 364 ? 5.932 9.335 2.599 1.00 90.62 364 ARG A O 1
ATOM 2748 N N . GLU A 1 365 ? 5.896 10.566 4.482 1.00 93.44 365 GLU A N 1
ATOM 2749 C CA . GLU A 1 365 ? 7.232 11.146 4.338 1.00 93.44 365 GLU A CA 1
ATOM 2750 C C . GLU A 1 365 ? 8.319 10.074 4.461 1.00 93.44 365 GLU A C 1
ATOM 2752 O O . GLU A 1 365 ? 9.177 9.970 3.588 1.00 93.44 365 GLU A O 1
ATOM 2757 N N . GLU A 1 366 ? 8.233 9.204 5.471 1.00 93.50 366 GLU A N 1
ATOM 2758 C CA . GLU A 1 366 ? 9.137 8.057 5.606 1.00 93.50 366 GLU A CA 1
ATOM 2759 C C . GLU A 1 366 ? 9.088 7.140 4.376 1.00 93.50 366 GLU A C 1
ATOM 2761 O O . GLU A 1 366 ? 10.126 6.666 3.914 1.00 93.50 366 GLU A O 1
ATOM 2766 N N . LEU A 1 367 ? 7.893 6.908 3.817 1.00 91.88 367 LEU A N 1
ATOM 2767 C CA . LEU A 1 367 ? 7.732 6.093 2.610 1.00 91.88 367 LEU A CA 1
ATOM 2768 C C . LEU A 1 367 ? 8.367 6.765 1.381 1.00 91.88 367 LEU A C 1
ATOM 2770 O O . LEU A 1 367 ? 8.979 6.084 0.559 1.00 91.88 367 LEU A O 1
ATOM 2774 N N . ALA A 1 368 ? 8.276 8.093 1.272 1.00 93.69 368 ALA A N 1
ATOM 2775 C CA . ALA A 1 368 ? 8.941 8.860 0.221 1.00 93.69 368 ALA A CA 1
ATOM 2776 C C . ALA A 1 368 ? 10.475 8.802 0.348 1.00 93.69 368 ALA A C 1
ATOM 2778 O O . ALA A 1 368 ? 11.167 8.567 -0.646 1.00 93.69 368 ALA A O 1
ATOM 2779 N N . LEU A 1 369 ? 11.008 8.944 1.568 1.00 95.56 369 LEU A N 1
ATOM 2780 C CA . LEU A 1 369 ? 12.442 8.810 1.852 1.00 95.56 369 LEU A CA 1
ATOM 2781 C C . LEU A 1 369 ? 12.952 7.401 1.526 1.00 95.56 369 LEU A C 1
ATOM 2783 O O . LEU A 1 369 ? 14.005 7.255 0.898 1.00 95.56 369 LEU A O 1
ATOM 2787 N N . LEU A 1 370 ? 12.181 6.366 1.875 1.00 95.19 370 LEU A N 1
ATOM 2788 C CA . LEU A 1 370 ? 12.481 4.989 1.486 1.00 95.19 370 LEU A CA 1
ATOM 2789 C C . LEU A 1 370 ? 12.517 4.837 -0.041 1.00 95.19 370 LEU A C 1
ATOM 2791 O O . LEU A 1 370 ? 13.408 4.170 -0.554 1.00 95.19 370 LEU A O 1
ATOM 2795 N N . GLY A 1 371 ? 11.618 5.495 -0.777 1.00 95.44 371 GLY A N 1
ATOM 2796 C CA . GLY A 1 371 ? 11.638 5.501 -2.242 1.00 95.44 371 GLY A CA 1
ATOM 2797 C C . GLY A 1 371 ? 12.930 6.068 -2.844 1.00 95.44 371 GLY A C 1
ATOM 2798 O O . GLY A 1 371 ? 13.464 5.522 -3.811 1.00 95.44 371 GLY A O 1
ATOM 2799 N N . GLY A 1 372 ? 13.484 7.118 -2.230 1.00 96.38 372 GLY A N 1
ATOM 2800 C CA . GLY A 1 372 ? 14.810 7.640 -2.576 1.00 96.38 372 GLY A CA 1
ATOM 2801 C C . GLY A 1 372 ? 15.924 6.618 -2.326 1.00 96.38 372 GLY A C 1
ATOM 2802 O O . GLY A 1 372 ? 16.765 6.391 -3.198 1.00 96.38 372 GLY A O 1
ATOM 2803 N N . ALA A 1 373 ? 15.899 5.947 -1.170 1.00 96.56 373 ALA A N 1
ATOM 2804 C CA . ALA A 1 373 ? 16.857 4.892 -0.836 1.00 96.56 373 ALA A CA 1
ATOM 2805 C C . ALA A 1 373 ? 16.760 3.688 -1.791 1.00 96.56 373 ALA A C 1
ATOM 2807 O O . ALA A 1 373 ? 17.783 3.166 -2.227 1.00 96.56 373 ALA A O 1
ATOM 2808 N N . VAL A 1 374 ? 15.546 3.284 -2.172 1.00 97.50 374 VAL A N 1
ATOM 2809 C CA . VAL A 1 374 ? 15.276 2.220 -3.152 1.00 97.50 374 VAL A CA 1
ATOM 2810 C C . VAL A 1 374 ? 15.889 2.561 -4.512 1.00 97.50 374 VAL A C 1
ATOM 2812 O O . VAL A 1 374 ? 16.597 1.732 -5.085 1.00 97.50 374 VAL A O 1
ATOM 2815 N N . GLY A 1 375 ? 15.692 3.788 -5.005 1.00 97.44 375 GLY A N 1
ATOM 2816 C CA . GLY A 1 375 ? 16.322 4.251 -6.243 1.00 97.44 375 GLY A CA 1
ATOM 2817 C C . GLY A 1 375 ? 17.850 4.268 -6.169 1.00 97.44 375 GLY A C 1
ATOM 2818 O O . GLY A 1 375 ? 18.523 3.784 -7.079 1.00 97.44 375 GLY A O 1
ATOM 2819 N N . LEU A 1 376 ? 18.414 4.743 -5.057 1.00 97.81 376 LEU A N 1
ATOM 2820 C CA . LEU A 1 376 ? 19.861 4.741 -4.835 1.00 97.81 376 LEU A CA 1
ATOM 2821 C C . LEU A 1 376 ? 20.435 3.316 -4.829 1.00 97.81 376 LEU A C 1
ATOM 2823 O O . LEU A 1 376 ? 21.422 3.054 -5.515 1.00 97.81 376 LEU A O 1
ATOM 2827 N N . VAL A 1 377 ? 19.800 2.381 -4.116 1.00 97.94 377 VAL A N 1
ATOM 2828 C CA . VAL A 1 377 ? 20.207 0.966 -4.091 1.00 97.94 377 VAL A CA 1
ATOM 2829 C C . VAL A 1 377 ? 20.132 0.358 -5.490 1.00 97.94 377 VAL A C 1
ATOM 2831 O O . VAL A 1 377 ? 21.076 -0.306 -5.912 1.00 97.94 377 VAL A O 1
ATOM 2834 N N . GLN A 1 378 ? 19.057 0.622 -6.238 1.00 97.56 378 GLN A N 1
ATOM 2835 C CA . GLN A 1 378 ? 18.906 0.128 -7.607 1.00 97.56 378 GLN A CA 1
ATOM 2836 C C . GLN A 1 378 ? 20.034 0.625 -8.520 1.00 97.56 378 GLN A C 1
ATOM 2838 O O . GLN A 1 378 ? 20.639 -0.171 -9.238 1.00 97.56 378 GLN A O 1
ATOM 2843 N N . GLY A 1 379 ? 20.367 1.917 -8.450 1.00 97.06 379 GLY A N 1
ATOM 2844 C CA . GLY A 1 379 ? 21.486 2.497 -9.190 1.00 97.06 379 GLY A CA 1
ATOM 2845 C C . GLY A 1 379 ? 22.831 1.868 -8.822 1.00 97.06 379 GLY A C 1
ATOM 2846 O O . GLY A 1 379 ? 23.567 1.435 -9.705 1.00 97.06 379 GLY A O 1
ATOM 2847 N N . ILE A 1 380 ? 23.143 1.760 -7.526 1.00 97.31 380 ILE A N 1
ATOM 2848 C CA . ILE A 1 380 ? 24.418 1.194 -7.052 1.00 97.31 380 ILE A CA 1
ATOM 2849 C C . ILE A 1 380 ? 24.571 -0.269 -7.474 1.00 97.31 380 ILE A C 1
ATOM 2851 O O . ILE A 1 380 ? 25.624 -0.654 -7.978 1.00 97.31 380 ILE A O 1
ATOM 2855 N N . VAL A 1 381 ? 23.532 -1.090 -7.304 1.00 96.94 381 VAL A N 1
ATOM 2856 C CA . VAL A 1 381 ? 23.586 -2.508 -7.689 1.00 96.94 381 VAL A CA 1
ATOM 2857 C C . VAL A 1 381 ? 23.767 -2.643 -9.199 1.00 96.94 381 VAL A C 1
ATOM 2859 O O . VAL A 1 381 ? 24.615 -3.416 -9.646 1.00 96.94 381 VAL A O 1
ATOM 2862 N N . TYR A 1 382 ? 23.037 -1.852 -9.990 1.00 95.69 382 TYR A N 1
ATOM 2863 C CA . TYR A 1 382 ? 23.203 -1.840 -11.440 1.00 95.69 382 TYR A CA 1
ATOM 2864 C C . TYR A 1 382 ? 24.623 -1.432 -11.858 1.00 95.69 382 TYR A C 1
ATOM 2866 O O . TYR A 1 382 ? 25.204 -2.056 -12.749 1.00 95.69 382 TYR A O 1
ATOM 2874 N N . LEU A 1 383 ? 25.198 -0.419 -11.202 1.00 94.75 383 LEU A N 1
ATOM 2875 C CA . LEU A 1 383 ? 26.563 0.046 -11.444 1.00 94.75 383 LEU A CA 1
ATOM 2876 C C . LEU A 1 383 ? 27.585 -1.056 -11.161 1.00 94.75 383 LEU A C 1
ATOM 2878 O O . LEU A 1 383 ? 28.414 -1.348 -12.018 1.00 94.75 383 LEU A O 1
ATOM 2882 N N . ILE A 1 384 ? 27.499 -1.697 -9.992 1.00 94.44 384 ILE A N 1
ATOM 2883 C CA . ILE A 1 384 ? 28.408 -2.779 -9.590 1.00 94.44 384 ILE A CA 1
ATOM 2884 C C . ILE A 1 384 ? 28.348 -3.928 -10.600 1.00 94.44 384 ILE A C 1
ATOM 2886 O O . ILE A 1 384 ? 29.381 -4.372 -11.092 1.00 94.44 384 ILE A O 1
ATOM 2890 N N . ILE A 1 385 ? 27.144 -4.374 -10.967 1.00 92.62 385 ILE A N 1
ATOM 2891 C CA . ILE A 1 385 ? 26.966 -5.454 -11.947 1.00 92.62 385 ILE A CA 1
ATOM 2892 C C . ILE A 1 385 ? 27.516 -5.043 -13.317 1.00 92.62 385 ILE A C 1
ATOM 2894 O O . ILE A 1 385 ? 28.155 -5.844 -13.998 1.00 92.62 385 ILE A O 1
ATOM 2898 N N . SER A 1 386 ? 27.291 -3.794 -13.725 1.00 90.94 386 SER A N 1
ATOM 2899 C CA . SER A 1 386 ? 27.797 -3.277 -14.997 1.00 90.94 386 SER A CA 1
ATOM 2900 C C . SER A 1 386 ? 29.323 -3.216 -15.028 1.00 90.94 386 SER A C 1
ATOM 2902 O O . SER A 1 386 ? 29.900 -3.545 -16.057 1.00 90.94 386 SER A O 1
ATOM 2904 N N . LEU A 1 387 ? 29.971 -2.870 -13.911 1.00 89.62 387 LEU A N 1
ATOM 2905 C CA . LEU A 1 387 ? 31.430 -2.874 -13.773 1.00 89.62 387 LEU A CA 1
ATOM 2906 C C . LEU A 1 387 ? 32.027 -4.287 -13.786 1.00 89.62 387 LEU A C 1
ATOM 2908 O O . LEU A 1 387 ? 33.113 -4.479 -14.321 1.00 89.62 387 LEU A O 1
ATOM 2912 N N . ILE A 1 388 ? 31.328 -5.274 -13.217 1.00 88.44 388 ILE A N 1
ATOM 2913 C CA . ILE A 1 388 ? 31.787 -6.671 -13.195 1.00 88.44 388 ILE A CA 1
ATOM 2914 C C . ILE A 1 388 ? 31.655 -7.320 -14.578 1.00 88.44 388 ILE A C 1
ATOM 2916 O O . ILE A 1 388 ? 32.550 -8.039 -15.013 1.00 88.44 388 ILE A O 1
ATOM 2920 N N . LEU A 1 389 ? 30.524 -7.101 -15.258 1.00 82.75 389 LEU A N 1
ATOM 2921 C CA . LEU A 1 389 ? 30.172 -7.831 -16.480 1.00 82.75 389 LEU A CA 1
ATOM 2922 C C . LEU A 1 389 ? 30.642 -7.160 -17.775 1.00 82.75 389 LEU A C 1
ATOM 2924 O O . LEU A 1 389 ? 30.643 -7.814 -18.816 1.00 82.75 389 LEU A O 1
ATOM 2928 N N . SER A 1 390 ? 30.984 -5.870 -17.757 1.00 69.31 390 SER A N 1
ATOM 2929 C CA . SER A 1 390 ? 31.352 -5.142 -18.974 1.00 69.31 390 SER A CA 1
ATOM 2930 C C . SER A 1 390 ? 32.821 -4.713 -18.961 1.00 69.31 390 SER A C 1
ATOM 2932 O O . SER A 1 390 ? 33.208 -3.838 -18.193 1.00 69.31 390 SER A O 1
ATOM 2934 N N . ALA A 1 391 ? 33.612 -5.213 -19.914 1.00 62.03 391 ALA A N 1
ATOM 2935 C CA . ALA A 1 391 ? 34.834 -4.545 -20.364 1.00 62.03 391 ALA A CA 1
ATOM 2936 C C . ALA A 1 391 ? 34.432 -3.403 -21.317 1.00 62.03 391 ALA A C 1
ATOM 2938 O O . ALA A 1 391 ? 34.414 -3.566 -22.535 1.00 62.03 391 ALA A O 1
ATOM 2939 N N . THR A 1 392 ? 33.961 -2.276 -20.776 1.00 59.44 392 THR A N 1
ATOM 2940 C CA . THR A 1 392 ? 33.410 -1.186 -21.598 1.00 59.44 392 THR A CA 1
ATOM 2941 C C . THR A 1 392 ? 34.495 -0.531 -22.456 1.00 59.44 392 THR A C 1
ATOM 2943 O O . THR A 1 392 ? 35.406 0.095 -21.922 1.00 59.44 392 THR A O 1
ATOM 2946 N N . THR A 1 393 ? 34.364 -0.623 -23.782 1.00 59.84 393 THR A N 1
ATOM 2947 C CA . THR A 1 393 ? 35.249 0.012 -24.782 1.00 59.84 393 THR A CA 1
ATOM 2948 C C . THR A 1 393 ? 34.727 1.360 -25.306 1.00 59.84 393 THR A C 1
ATOM 2950 O O . THR A 1 393 ? 35.369 1.980 -26.149 1.00 59.84 393 THR A O 1
ATOM 2953 N N . GLY A 1 394 ? 33.572 1.833 -24.819 1.00 71.25 394 GLY A N 1
ATOM 2954 C CA . GLY A 1 394 ? 32.937 3.091 -25.237 1.00 71.25 394 GLY A CA 1
ATOM 2955 C C . GLY A 1 394 ? 33.012 4.216 -24.192 1.00 71.25 394 GLY A C 1
ATOM 2956 O O . GLY A 1 394 ? 33.505 4.003 -23.083 1.00 71.25 394 GLY A O 1
ATOM 2957 N N . PRO A 1 395 ? 32.489 5.420 -24.504 1.00 82.56 395 PRO A N 1
ATOM 2958 C CA . PRO A 1 395 ? 32.498 6.551 -23.580 1.00 82.56 395 PRO A CA 1
ATOM 2959 C C . PRO A 1 395 ? 31.805 6.216 -22.253 1.00 82.56 395 PRO A C 1
ATOM 2961 O O . PRO A 1 395 ? 30.662 5.745 -22.241 1.00 82.56 395 PRO A O 1
ATOM 2964 N N . LEU A 1 396 ? 32.475 6.511 -21.134 1.00 83.31 396 LEU A N 1
ATOM 2965 C CA . LEU A 1 396 ? 31.999 6.230 -19.770 1.00 83.31 396 LEU A CA 1
ATOM 2966 C C . LEU A 1 396 ? 30.586 6.779 -19.515 1.00 83.31 396 LEU A C 1
ATOM 2968 O O . LEU A 1 396 ? 29.758 6.133 -18.870 1.00 83.31 396 LEU A O 1
ATOM 2972 N N . LEU A 1 397 ? 30.304 7.970 -20.054 1.00 81.88 397 LEU A N 1
ATOM 2973 C CA . LEU A 1 397 ? 29.019 8.635 -19.878 1.00 81.88 397 LEU A CA 1
ATOM 2974 C C . LEU A 1 397 ? 27.861 7.810 -20.452 1.00 81.88 397 LEU A C 1
ATOM 2976 O O . LEU A 1 397 ? 26.843 7.654 -19.789 1.00 81.88 397 LEU A O 1
ATOM 2980 N N . GLN A 1 398 ? 28.017 7.264 -21.658 1.00 84.00 398 GLN A N 1
ATOM 2981 C CA . GLN A 1 398 ? 26.947 6.550 -22.363 1.00 84.00 398 GLN A CA 1
ATOM 2982 C C . GLN A 1 398 ? 26.839 5.085 -21.937 1.00 84.00 398 GLN A C 1
ATOM 2984 O O . GLN A 1 398 ? 25.744 4.536 -21.877 1.00 84.00 398 GLN A O 1
ATOM 2989 N N . THR A 1 399 ? 27.969 4.447 -21.637 1.00 83.50 399 THR A N 1
ATOM 2990 C CA . THR A 1 399 ? 28.018 3.003 -21.368 1.00 83.50 399 THR A CA 1
ATOM 2991 C C . THR A 1 399 ? 27.759 2.653 -19.906 1.00 83.50 399 THR A C 1
ATOM 2993 O O . THR A 1 399 ? 27.270 1.560 -19.625 1.00 83.50 399 THR A O 1
ATOM 2996 N N . LEU A 1 400 ? 28.051 3.573 -18.978 1.00 89.50 400 LEU A N 1
ATOM 2997 C CA . LEU A 1 400 ? 27.976 3.306 -17.544 1.00 89.50 400 LEU A CA 1
ATOM 2998 C C . LEU A 1 400 ? 27.112 4.322 -16.796 1.00 89.50 400 LEU A C 1
ATOM 3000 O O . LEU A 1 400 ? 26.121 3.935 -16.174 1.00 89.50 400 LEU A O 1
ATOM 3004 N N . LEU A 1 401 ? 27.456 5.612 -16.858 1.00 89.94 401 LEU A N 1
ATOM 3005 C CA . LEU A 1 401 ? 26.817 6.634 -16.020 1.00 89.94 401 LEU A CA 1
ATOM 3006 C C . LEU A 1 401 ? 25.350 6.869 -16.394 1.00 89.94 401 LEU A C 1
ATOM 3008 O O . LEU A 1 401 ? 24.497 6.841 -15.511 1.00 89.94 401 LEU A O 1
ATOM 3012 N N . ALA A 1 402 ? 25.041 7.062 -17.680 1.00 92.00 402 ALA A N 1
ATOM 3013 C CA . ALA A 1 402 ? 23.676 7.334 -18.121 1.00 92.00 402 ALA A CA 1
ATOM 3014 C C . ALA A 1 402 ? 22.716 6.166 -17.814 1.00 92.00 402 ALA A C 1
ATOM 3016 O O . ALA A 1 402 ? 21.720 6.417 -17.138 1.00 92.00 402 ALA A O 1
ATOM 3017 N N . PRO A 1 403 ? 23.011 4.894 -18.165 1.00 92.56 403 PRO A N 1
ATOM 3018 C CA . PRO A 1 403 ? 22.143 3.771 -17.802 1.00 92.56 403 PRO A CA 1
ATOM 3019 C C . PRO A 1 403 ? 21.990 3.590 -16.287 1.00 92.56 403 PRO A C 1
ATOM 3021 O O . PRO A 1 403 ? 20.892 3.314 -15.811 1.00 92.56 403 PRO A O 1
ATOM 3024 N N . THR A 1 404 ? 23.065 3.794 -15.517 1.00 94.88 404 THR A N 1
ATOM 3025 C CA . THR A 1 404 ? 23.020 3.739 -14.046 1.00 94.88 404 THR A CA 1
ATOM 3026 C C . THR A 1 404 ? 22.077 4.796 -13.479 1.00 94.88 404 THR A C 1
ATOM 3028 O O . THR A 1 404 ? 21.238 4.489 -12.631 1.00 94.88 404 THR A O 1
ATOM 3031 N N . LEU A 1 405 ? 22.179 6.034 -13.969 1.00 95.62 405 LEU A N 1
ATOM 3032 C CA . LEU A 1 405 ? 21.304 7.122 -13.554 1.00 95.62 405 LEU A CA 1
ATOM 3033 C C . LEU A 1 405 ? 19.851 6.839 -13.946 1.00 95.62 405 LEU A C 1
ATOM 3035 O O . LEU A 1 405 ? 18.958 7.027 -13.125 1.00 95.62 405 LEU A O 1
ATOM 3039 N N . THR A 1 406 ? 19.604 6.324 -15.154 1.00 94.81 406 THR A N 1
ATOM 3040 C CA . THR A 1 406 ? 18.261 5.910 -15.578 1.00 94.81 406 THR A CA 1
ATOM 3041 C C . THR A 1 406 ? 17.680 4.856 -14.637 1.00 94.81 406 THR A C 1
ATOM 3043 O O . THR A 1 406 ? 16.537 4.996 -14.212 1.00 94.81 406 THR A O 1
ATOM 3046 N N . GLN A 1 407 ? 18.453 3.838 -14.249 1.00 95.56 407 GLN A N 1
ATOM 3047 C CA . GLN A 1 407 ? 17.993 2.800 -13.318 1.00 95.56 407 GLN A CA 1
ATOM 3048 C C . GLN A 1 407 ? 17.697 3.357 -11.923 1.00 95.56 407 GLN A C 1
ATOM 3050 O O . GLN A 1 407 ? 16.674 3.010 -11.330 1.00 95.56 407 GLN A O 1
ATOM 3055 N N . ALA A 1 408 ? 18.538 4.265 -11.421 1.00 97.19 408 ALA A N 1
ATOM 3056 C CA . ALA A 1 408 ? 18.289 4.934 -10.149 1.00 97.19 408 ALA A CA 1
ATOM 3057 C C . ALA A 1 408 ? 16.993 5.760 -10.187 1.00 97.19 408 ALA A C 1
ATOM 3059 O O . ALA A 1 408 ? 16.137 5.628 -9.310 1.00 97.19 408 ALA A O 1
ATOM 3060 N N . LEU A 1 409 ? 16.815 6.563 -11.242 1.00 96.94 409 LEU A N 1
ATOM 3061 C CA . LEU A 1 409 ? 15.618 7.377 -11.448 1.00 96.94 409 LEU A CA 1
ATOM 3062 C C . LEU A 1 409 ? 14.362 6.522 -11.618 1.00 96.94 409 LEU A C 1
ATOM 3064 O O . LEU A 1 409 ? 13.312 6.906 -11.113 1.00 96.94 409 LEU A O 1
ATOM 3068 N N . MET A 1 410 ? 14.449 5.358 -12.267 1.00 95.38 410 MET A N 1
ATOM 3069 C CA . MET A 1 410 ? 13.313 4.439 -12.382 1.00 95.38 410 MET A CA 1
ATOM 3070 C C . MET A 1 410 ? 12.917 3.817 -11.042 1.00 95.38 410 MET A C 1
ATOM 3072 O O . MET A 1 410 ? 11.725 3.719 -10.760 1.00 95.38 410 MET A O 1
ATOM 3076 N N . GLY A 1 411 ? 13.875 3.465 -10.179 1.00 96.12 411 GLY A N 1
ATOM 3077 C CA . GLY A 1 411 ? 13.564 3.007 -8.821 1.00 96.12 411 GLY A CA 1
ATOM 3078 C C . GLY A 1 411 ? 12.828 4.071 -7.996 1.00 96.12 411 GLY A C 1
ATOM 3079 O O . GLY A 1 411 ? 11.830 3.770 -7.333 1.00 96.12 411 GLY A O 1
ATOM 3080 N N . VAL A 1 412 ? 13.251 5.339 -8.104 1.00 97.31 412 VAL A N 1
ATOM 3081 C CA . VAL A 1 412 ? 12.535 6.472 -7.489 1.00 97.31 412 VAL A CA 1
ATOM 3082 C C . VAL A 1 412 ? 11.157 6.663 -8.126 1.00 97.31 412 VAL A C 1
ATOM 3084 O O . VAL A 1 412 ? 10.167 6.782 -7.408 1.00 97.31 412 VAL A O 1
ATOM 3087 N N . ALA A 1 413 ? 11.063 6.650 -9.458 1.00 97.00 413 ALA A N 1
ATOM 3088 C CA . ALA A 1 413 ? 9.809 6.844 -10.181 1.00 97.00 413 ALA A CA 1
ATOM 3089 C C . ALA A 1 413 ? 8.757 5.798 -9.783 1.00 97.00 413 ALA A C 1
ATOM 3091 O O . ALA A 1 413 ? 7.624 6.158 -9.465 1.00 97.00 413 ALA A O 1
ATOM 3092 N N . TRP A 1 414 ? 9.133 4.519 -9.697 1.00 96.88 414 TRP A N 1
ATOM 3093 C CA . TRP A 1 414 ? 8.224 3.465 -9.244 1.00 96.88 414 TRP A CA 1
ATOM 3094 C C . TRP A 1 414 ? 7.806 3.616 -7.783 1.00 96.88 414 TRP A C 1
ATOM 3096 O O . TRP A 1 414 ? 6.661 3.323 -7.439 1.00 96.88 414 TRP A O 1
ATOM 3106 N N . SER A 1 415 ? 8.687 4.147 -6.938 1.00 95.44 415 SER A N 1
ATOM 3107 C CA . SER A 1 415 ? 8.356 4.471 -5.549 1.00 95.44 415 SER A CA 1
ATOM 3108 C C . SER A 1 415 ? 7.379 5.650 -5.442 1.00 95.44 415 SER A C 1
ATOM 3110 O O . SER A 1 415 ? 6.469 5.622 -4.614 1.00 95.44 415 SER A O 1
ATOM 3112 N N . ILE A 1 416 ? 7.503 6.658 -6.313 1.00 97.06 416 ILE A N 1
ATOM 3113 C CA . ILE A 1 416 ? 6.542 7.769 -6.418 1.00 97.06 416 ILE A CA 1
ATOM 3114 C C . ILE A 1 416 ? 5.173 7.245 -6.858 1.00 97.06 416 ILE A C 1
ATOM 3116 O O . ILE A 1 416 ? 4.158 7.608 -6.263 1.00 97.06 416 ILE A O 1
ATOM 3120 N N . VAL A 1 417 ? 5.135 6.356 -7.856 1.00 97.25 417 VAL A N 1
ATOM 3121 C CA . VAL A 1 417 ? 3.891 5.701 -8.285 1.00 97.25 417 VAL A CA 1
ATOM 3122 C C . VAL A 1 417 ? 3.274 4.910 -7.127 1.00 97.25 417 VAL A C 1
ATOM 3124 O O . VAL A 1 417 ? 2.069 5.022 -6.902 1.00 97.25 417 VAL A O 1
ATOM 3127 N N . ALA A 1 418 ? 4.082 4.185 -6.344 1.00 96.19 418 ALA A N 1
ATOM 3128 C CA . ALA A 1 418 ? 3.621 3.435 -5.172 1.00 96.19 418 ALA A CA 1
ATOM 3129 C C . ALA A 1 418 ? 2.967 4.351 -4.137 1.00 96.19 418 ALA A C 1
ATOM 3131 O O . ALA A 1 418 ? 1.843 4.106 -3.697 1.00 96.19 418 ALA A O 1
ATOM 3132 N N . LEU A 1 419 ? 3.648 5.442 -3.791 1.00 94.94 419 LEU A N 1
ATOM 3133 C CA . LEU A 1 419 ? 3.150 6.439 -2.854 1.00 94.94 419 LEU A CA 1
ATOM 3134 C C . LEU A 1 419 ? 1.852 7.095 -3.352 1.00 94.94 419 LEU A C 1
ATOM 3136 O O . LEU A 1 419 ? 0.919 7.275 -2.569 1.00 94.94 419 LEU A O 1
ATOM 3140 N N . GLY A 1 420 ? 1.789 7.425 -4.645 1.00 95.75 420 GLY A N 1
ATOM 3141 C CA . GLY A 1 420 ? 0.648 8.093 -5.267 1.00 95.75 420 GLY A CA 1
ATOM 3142 C C . GLY A 1 420 ? -0.597 7.213 -5.364 1.00 95.75 420 GLY A C 1
ATOM 3143 O O . GLY A 1 420 ? -1.699 7.688 -5.096 1.00 95.75 420 GLY A O 1
ATOM 3144 N N . ILE A 1 421 ? -0.442 5.929 -5.704 1.00 96.19 421 ILE A N 1
ATOM 3145 C CA . ILE A 1 421 ? -1.576 5.004 -5.855 1.00 96.19 421 ILE A CA 1
ATOM 3146 C C . ILE A 1 421 ? -2.035 4.398 -4.520 1.00 96.19 421 ILE A C 1
ATOM 3148 O O . ILE A 1 421 ? -3.205 4.039 -4.379 1.00 96.19 421 ILE A O 1
ATOM 3152 N N . SER A 1 422 ? -1.142 4.324 -3.525 1.00 94.44 422 SER A N 1
ATOM 3153 C CA . SER A 1 422 ? -1.394 3.700 -2.220 1.00 94.44 422 SER A CA 1
ATOM 3154 C C . SER A 1 422 ? -2.721 4.123 -1.556 1.00 94.44 422 SER A C 1
ATOM 3156 O O . SER A 1 422 ? -3.531 3.231 -1.300 1.00 94.44 422 SER A O 1
ATOM 3158 N N . PRO A 1 423 ? -3.045 5.422 -1.358 1.00 92.88 423 PRO A N 1
ATOM 3159 C CA . PRO A 1 423 ? -4.293 5.806 -0.688 1.00 92.88 423 PRO A CA 1
ATOM 3160 C C . PRO A 1 423 ? -5.561 5.351 -1.428 1.00 92.88 423 PRO A C 1
ATOM 3162 O O . PRO A 1 423 ? -6.590 5.074 -0.806 1.00 92.88 423 PRO A O 1
ATOM 3165 N N . TYR A 1 424 ? -5.501 5.240 -2.757 1.00 94.44 424 TYR A N 1
ATOM 3166 C CA . TYR A 1 424 ? -6.624 4.761 -3.563 1.00 94.44 424 TYR A CA 1
ATOM 3167 C C . TYR A 1 424 ? -6.800 3.249 -3.436 1.00 94.44 424 TYR A C 1
ATOM 3169 O O . TYR A 1 424 ? -7.928 2.783 -3.272 1.00 94.44 424 TYR A O 1
ATOM 3177 N N . LEU A 1 425 ? -5.699 2.489 -3.446 1.00 95.31 425 LEU A N 1
ATOM 3178 C CA . LEU A 1 425 ? -5.730 1.044 -3.201 1.00 95.31 425 LEU A CA 1
ATOM 3179 C C . LEU A 1 425 ? -6.208 0.737 -1.783 1.00 95.31 425 LEU A C 1
ATOM 3181 O O . LEU A 1 425 ? -7.055 -0.133 -1.601 1.00 95.31 425 LEU A O 1
ATOM 3185 N N . GLU A 1 426 ? -5.743 1.495 -0.789 1.00 93.38 426 GLU A N 1
ATOM 3186 C CA . GLU A 1 426 ? -6.205 1.376 0.591 1.00 93.38 426 GLU A CA 1
ATOM 3187 C C . GLU A 1 426 ? -7.722 1.546 0.688 1.00 93.38 426 GLU A C 1
ATOM 3189 O O . GLU A 1 426 ? -8.401 0.780 1.376 1.00 93.38 426 GLU A O 1
ATOM 3194 N N . HIS A 1 427 ? -8.279 2.535 -0.012 1.00 91.12 427 HIS A N 1
ATOM 3195 C CA . HIS A 1 427 ? -9.717 2.758 -0.028 1.00 91.12 427 HIS A CA 1
ATOM 3196 C C . HIS A 1 427 ? -10.477 1.653 -0.773 1.00 91.12 427 HIS A C 1
ATOM 3198 O O . HIS A 1 427 ? -11.431 1.109 -0.219 1.00 91.12 427 HIS A O 1
ATOM 3204 N N . LEU A 1 428 ? -10.051 1.310 -1.992 1.00 93.88 428 LEU A N 1
ATOM 3205 C CA . LEU A 1 428 ? -10.743 0.358 -2.863 1.00 93.88 428 LEU A CA 1
ATOM 3206 C C . LEU A 1 428 ? -10.729 -1.068 -2.296 1.00 93.88 428 LEU A C 1
ATOM 3208 O O . LEU A 1 428 ? -11.726 -1.782 -2.382 1.00 93.88 428 LEU A O 1
ATOM 3212 N N . PHE A 1 429 ? -9.620 -1.463 -1.671 1.00 93.75 429 PHE A N 1
ATOM 3213 C CA . PHE A 1 429 ? -9.441 -2.788 -1.079 1.00 93.75 429 PHE A CA 1
ATOM 3214 C C . PHE A 1 429 ? -9.681 -2.814 0.434 1.00 93.75 429 PHE A C 1
ATOM 3216 O O . PHE A 1 429 ? -9.510 -3.862 1.051 1.00 93.75 429 PHE A O 1
ATOM 3223 N N . ASP A 1 430 ? -10.127 -1.706 1.042 1.00 92.50 430 ASP A N 1
ATOM 3224 C CA . ASP A 1 430 ? -10.425 -1.622 2.480 1.00 92.50 430 ASP A CA 1
ATOM 3225 C C . ASP A 1 430 ? -9.239 -2.104 3.340 1.00 92.50 430 ASP A C 1
ATOM 3227 O O . ASP A 1 430 ? -9.375 -2.981 4.198 1.00 92.50 430 ASP A O 1
ATOM 3231 N N . LEU A 1 431 ? -8.042 -1.601 3.022 1.00 91.56 431 LEU A N 1
ATOM 3232 C CA . LEU A 1 431 ? -6.791 -1.963 3.691 1.00 91.56 431 LEU A CA 1
ATOM 3233 C C . LEU A 1 431 ? -6.534 -1.054 4.885 1.00 91.56 431 LEU A C 1
ATOM 3235 O O . LEU A 1 431 ? -6.773 0.156 4.839 1.00 91.56 431 LEU A O 1
ATOM 3239 N N . VAL A 1 432 ? -5.982 -1.639 5.940 1.00 89.44 432 VAL A N 1
ATOM 3240 C CA . VAL A 1 432 ? -5.700 -0.958 7.201 1.00 89.44 432 VAL A CA 1
ATOM 3241 C C . VAL A 1 432 ? -4.194 -0.973 7.428 1.00 89.44 432 VAL A C 1
ATOM 3243 O O . VAL A 1 432 ? -3.660 -1.809 8.152 1.00 89.44 432 VAL A O 1
ATOM 3246 N N . THR A 1 433 ? -3.499 -0.075 6.733 1.00 91.19 433 THR A N 1
ATOM 3247 C CA . THR A 1 433 ? -2.044 0.074 6.843 1.00 91.19 433 THR A CA 1
ATOM 3248 C C . THR A 1 433 ? -1.679 0.872 8.098 1.00 91.19 433 THR A C 1
ATOM 3250 O O . THR A 1 433 ? -2.486 1.687 8.565 1.00 91.19 433 THR A O 1
ATOM 3253 N N . PRO A 1 434 ? -0.459 0.710 8.640 1.00 89.62 434 PRO A N 1
ATOM 3254 C CA . PRO A 1 434 ? -0.010 1.518 9.771 1.00 89.62 434 PRO A CA 1
ATOM 3255 C C . PRO A 1 434 ? -0.069 3.027 9.495 1.00 89.62 434 PRO A C 1
ATOM 3257 O O . PRO A 1 434 ? -0.500 3.792 10.354 1.00 89.62 434 PRO A O 1
ATOM 3260 N N . ILE A 1 435 ? 0.283 3.453 8.276 1.00 91.44 435 ILE A N 1
ATOM 3261 C CA . ILE A 1 435 ? 0.202 4.858 7.848 1.00 91.44 435 ILE A CA 1
ATOM 3262 C C . ILE A 1 435 ? -1.253 5.343 7.899 1.00 91.44 435 ILE A C 1
ATOM 3264 O O . ILE A 1 435 ? -1.540 6.373 8.509 1.00 91.44 435 ILE A O 1
ATOM 3268 N N . ARG A 1 436 ? -2.196 4.582 7.328 1.00 92.50 436 ARG A N 1
ATOM 3269 C CA . ARG A 1 436 ? -3.616 4.955 7.331 1.00 92.50 436 ARG A CA 1
ATOM 3270 C C . ARG A 1 436 ? -4.195 5.031 8.744 1.00 92.50 436 ARG A C 1
ATOM 3272 O O . ARG A 1 436 ? -4.999 5.916 9.020 1.00 92.50 436 ARG A O 1
ATOM 3279 N N . LEU A 1 437 ? -3.791 4.141 9.649 1.00 94.00 437 LEU A N 1
ATOM 3280 C CA . LEU A 1 437 ? -4.219 4.172 11.052 1.00 94.00 437 LEU A CA 1
ATOM 3281 C C . LEU A 1 437 ? -3.738 5.432 11.783 1.00 94.00 437 LEU A C 1
ATOM 3283 O O . LEU A 1 437 ? -4.517 6.071 12.496 1.00 94.00 437 LEU A O 1
ATOM 3287 N N . VAL A 1 438 ? -2.486 5.837 11.555 1.00 92.50 438 VAL A N 1
ATOM 3288 C CA . VAL A 1 438 ? -1.944 7.098 12.082 1.00 92.50 438 VAL A CA 1
ATOM 3289 C C . VAL A 1 438 ? -2.709 8.295 11.507 1.00 92.50 438 VAL A C 1
ATOM 3291 O O . VAL A 1 438 ? -3.120 9.182 12.253 1.00 92.50 438 VAL A O 1
ATOM 3294 N N . GLU A 1 439 ? -2.993 8.296 10.202 1.00 92.75 439 GLU A N 1
ATOM 3295 C CA . GLU A 1 439 ? -3.778 9.353 9.551 1.00 92.75 439 GLU A CA 1
ATOM 3296 C C . GLU A 1 439 ? -5.215 9.444 10.070 1.00 92.75 439 GLU A C 1
ATOM 3298 O O . GLU A 1 439 ? -5.768 10.543 10.155 1.00 92.75 439 GLU A O 1
ATOM 3303 N N . LEU A 1 440 ? -5.838 8.306 10.385 1.00 94.88 440 LEU A N 1
ATOM 3304 C CA . LEU A 1 440 ? -7.175 8.234 10.975 1.00 94.88 440 LEU A CA 1
ATOM 3305 C C . LEU A 1 440 ? -7.187 8.700 12.431 1.00 94.88 440 LEU A C 1
ATOM 3307 O O . LEU A 1 440 ? -8.201 9.232 12.873 1.00 94.88 440 LEU A O 1
ATOM 3311 N N . SER A 1 441 ? -6.062 8.576 13.132 1.00 94.81 441 SER A N 1
ATOM 3312 C CA . SER A 1 441 ? -5.901 9.020 14.520 1.00 94.81 441 SER A CA 1
ATOM 3313 C C . SER A 1 441 ? -5.624 10.521 14.664 1.00 94.81 441 SER A C 1
ATOM 3315 O O . SER A 1 441 ? -5.477 11.019 15.779 1.00 94.81 441 SER A O 1
ATOM 3317 N N . ASN A 1 442 ? -5.534 11.267 13.558 1.00 93.25 442 ASN A N 1
ATOM 3318 C CA . ASN A 1 442 ? -5.310 12.708 13.599 1.00 93.25 442 ASN A CA 1
ATOM 3319 C C . ASN A 1 442 ? -6.590 13.443 14.059 1.00 93.25 442 ASN A C 1
ATOM 3321 O O . ASN A 1 442 ? -7.574 13.459 13.312 1.00 93.25 442 ASN A O 1
ATOM 3325 N N . PRO A 1 443 ? -6.584 14.134 15.218 1.00 89.25 443 PRO A N 1
ATOM 3326 C CA . PRO A 1 443 ? -7.766 14.829 15.738 1.00 89.25 443 PRO A CA 1
ATOM 3327 C C . PRO A 1 443 ? -8.239 15.968 14.827 1.00 89.25 443 PRO A C 1
ATOM 3329 O O . PRO A 1 443 ? -9.377 16.415 14.930 1.00 89.25 443 PRO A O 1
ATOM 3332 N N . ASN A 1 444 ? -7.397 16.424 13.893 1.00 89.69 444 ASN A N 1
ATOM 3333 C CA . ASN A 1 444 ? -7.765 17.464 12.944 1.00 89.69 444 ASN A CA 1
ATOM 3334 C C . ASN A 1 444 ? -8.639 16.982 11.780 1.00 89.69 444 ASN A C 1
ATOM 3336 O O . ASN A 1 444 ? -9.041 17.806 10.951 1.00 89.69 444 ASN A O 1
ATOM 3340 N N . ARG A 1 445 ? -8.944 15.682 11.686 1.00 94.00 445 ARG A N 1
ATOM 3341 C CA . ARG A 1 445 ? -9.866 15.190 10.660 1.00 94.00 445 ARG A CA 1
ATOM 3342 C C . ARG A 1 445 ? -11.262 15.793 10.850 1.00 94.00 445 ARG A C 1
ATOM 3344 O O . ARG A 1 445 ? -11.701 15.937 11.990 1.00 94.00 445 ARG A O 1
ATOM 3351 N N . PRO A 1 446 ? -12.001 16.069 9.757 1.00 95.50 446 PRO A N 1
ATOM 3352 C CA . PRO A 1 446 ? -13.315 16.708 9.838 1.00 95.50 446 PRO A CA 1
ATOM 3353 C C . PRO A 1 446 ? -14.287 16.017 10.799 1.00 95.50 446 PRO A C 1
ATOM 3355 O O . PRO A 1 446 ? -14.952 16.692 11.574 1.00 95.50 446 PRO A O 1
ATOM 3358 N N . LEU A 1 447 ? -14.340 14.680 10.790 1.00 95.56 447 LEU A N 1
ATOM 3359 C CA . LEU A 1 447 ? -15.258 13.930 11.647 1.00 95.56 447 LEU A CA 1
ATOM 3360 C C . LEU A 1 447 ? -14.890 14.037 13.136 1.00 95.56 447 LEU A C 1
ATOM 3362 O O . LEU A 1 447 ? -15.762 14.313 13.945 1.00 95.56 447 LEU A O 1
ATOM 3366 N N . LEU A 1 448 ? -13.609 13.897 13.494 1.00 96.12 448 LEU A N 1
ATOM 3367 C CA . LEU A 1 448 ? -13.162 14.019 14.890 1.00 96.12 448 LEU A CA 1
ATOM 3368 C C . LEU A 1 448 ? -13.265 15.460 15.410 1.00 96.12 448 LEU A C 1
ATOM 3370 O O . LEU A 1 448 ? -13.642 15.664 16.560 1.00 96.12 448 LEU A O 1
ATOM 3374 N N . LYS A 1 449 ? -13.019 16.463 14.553 1.00 96.44 449 LYS A N 1
ATOM 3375 C CA . LYS A 1 449 ? -13.283 17.871 14.887 1.00 96.44 449 LYS A CA 1
ATOM 3376 C C . LYS A 1 449 ? -14.753 18.111 15.222 1.00 96.44 449 LYS A C 1
ATOM 3378 O O . LYS A 1 449 ? -15.031 18.833 16.172 1.00 96.44 449 LYS A O 1
ATOM 3383 N N . ARG A 1 450 ? -15.671 17.496 14.469 1.00 96.31 450 ARG A N 1
ATOM 3384 C CA . ARG A 1 450 ? -17.108 17.578 14.747 1.00 96.31 450 ARG A CA 1
ATOM 3385 C C . ARG A 1 450 ? -17.466 16.952 16.087 1.00 96.31 450 ARG A C 1
ATOM 3387 O O . ARG A 1 450 ? -18.191 17.585 16.837 1.00 96.31 450 ARG A O 1
ATOM 3394 N N . VAL A 1 451 ? -16.906 15.790 16.436 1.00 95.94 451 VAL A N 1
ATOM 3395 C CA . VAL A 1 451 ? -17.131 15.187 17.767 1.00 95.94 451 VAL A CA 1
ATOM 3396 C C . VAL A 1 451 ? -16.674 16.148 18.860 1.00 95.94 451 VAL A C 1
ATOM 3398 O O . VAL A 1 451 ? -17.426 16.424 19.786 1.00 95.94 451 VAL A O 1
ATOM 3401 N N . ALA A 1 452 ? -15.479 16.727 18.717 1.00 95.50 452 ALA A N 1
ATOM 3402 C CA . ALA A 1 452 ? -14.944 17.677 19.686 1.00 95.50 452 ALA A CA 1
ATOM 3403 C C . ALA A 1 452 ? -15.803 18.948 19.846 1.00 95.50 452 ALA A C 1
ATOM 3405 O O . ALA A 1 452 ? -15.819 19.521 20.933 1.00 95.50 452 ALA A O 1
ATOM 3406 N N . SER A 1 453 ? -16.505 19.397 18.797 1.00 95.19 453 SER A N 1
ATOM 3407 C CA . SER A 1 453 ? -17.365 20.589 18.850 1.00 95.19 453 SER A CA 1
ATOM 3408 C C . SER A 1 453 ? -18.826 20.304 19.213 1.00 95.19 453 SER A C 1
ATOM 3410 O O . SER A 1 453 ? -19.428 21.086 19.938 1.00 95.19 453 SER A O 1
ATOM 3412 N N . GLU A 1 454 ? -19.409 19.225 18.686 1.00 95.56 454 GLU A N 1
ATOM 3413 C CA . GLU A 1 454 ? -20.833 18.877 18.822 1.00 95.56 454 GLU A CA 1
ATOM 3414 C C . GLU A 1 454 ? -21.097 18.031 20.082 1.00 95.56 454 GLU A C 1
ATOM 3416 O O . GLU A 1 454 ? -22.158 18.151 20.688 1.00 95.56 454 GLU A O 1
ATOM 3421 N N . ALA A 1 455 ? -20.130 17.206 20.504 1.00 95.88 455 ALA A N 1
ATOM 3422 C CA . ALA A 1 455 ? -20.218 16.312 21.664 1.00 95.88 455 ALA A CA 1
ATOM 3423 C C . ALA A 1 455 ? -18.904 16.329 22.490 1.00 95.88 455 ALA A C 1
ATOM 3425 O O . ALA A 1 455 ? -18.184 15.325 22.565 1.00 95.88 455 ALA A O 1
ATOM 3426 N N . PRO A 1 456 ? -18.542 17.475 23.105 1.00 94.50 456 PRO A N 1
ATOM 3427 C CA . PRO A 1 456 ? -17.243 17.660 23.761 1.00 94.50 456 PRO A CA 1
ATOM 3428 C C . PRO A 1 456 ? -17.011 16.723 24.956 1.00 94.50 456 PRO A C 1
ATOM 3430 O O . PRO A 1 456 ? -15.871 16.326 25.211 1.00 94.50 456 PRO A O 1
ATOM 3433 N N . GLY A 1 457 ? -18.069 16.346 25.680 1.00 94.12 457 GLY A N 1
ATOM 3434 C CA . GLY A 1 457 ? -17.993 15.392 26.786 1.00 94.12 457 GLY A CA 1
ATOM 3435 C C . GLY A 1 457 ? -17.644 13.988 26.303 1.00 94.12 457 GLY A C 1
ATOM 3436 O O . GLY A 1 457 ? -16.715 13.369 26.825 1.00 94.12 457 GLY A O 1
ATOM 3437 N N . THR A 1 458 ? -18.313 13.532 25.241 1.00 95.69 458 THR A N 1
ATOM 3438 C CA . THR A 1 458 ? -17.996 12.270 24.555 1.00 95.69 458 THR A CA 1
ATOM 3439 C C . THR A 1 458 ? -16.569 12.277 24.008 1.00 95.69 458 THR A C 1
ATOM 3441 O O . THR A 1 458 ? -15.859 11.279 24.132 1.00 95.69 458 THR A O 1
ATOM 3444 N N . PHE A 1 459 ? -16.098 13.402 23.458 1.00 95.56 459 PHE A N 1
ATOM 3445 C CA . PHE A 1 459 ? -14.714 13.519 22.993 1.00 95.56 459 PHE A CA 1
ATOM 3446 C C . PHE A 1 459 ? -13.700 13.326 24.133 1.00 95.56 459 PHE A C 1
ATOM 3448 O O . PHE A 1 459 ? -12.742 12.570 23.982 1.00 95.56 459 PHE A O 1
ATOM 3455 N N . GLN A 1 460 ? -13.917 13.958 25.294 1.00 92.69 460 GLN A N 1
ATOM 3456 C CA . GLN A 1 460 ? -13.044 13.784 26.463 1.00 92.69 460 GLN A CA 1
ATOM 3457 C C . GLN A 1 460 ? -13.064 12.352 27.007 1.00 92.69 460 GLN A C 1
ATOM 3459 O O . GLN A 1 460 ? -12.001 11.805 27.301 1.00 92.69 460 GLN A O 1
ATOM 3464 N N . HIS A 1 461 ? -14.251 11.752 27.106 1.00 93.75 461 HIS A N 1
ATOM 3465 C CA . HIS A 1 461 ? -14.427 10.344 27.463 1.00 93.75 461 HIS A CA 1
ATOM 3466 C C . HIS A 1 461 ? -13.608 9.445 26.522 1.00 93.75 461 HIS A C 1
ATOM 3468 O O . HIS A 1 461 ? -12.740 8.696 26.967 1.00 93.75 461 HIS A O 1
ATOM 3474 N N . THR A 1 462 ? -13.773 9.626 25.210 1.00 95.69 462 THR A N 1
ATOM 3475 C CA . THR A 1 462 ? -13.094 8.831 24.179 1.00 95.69 462 THR A CA 1
ATOM 3476 C C . THR A 1 462 ? -11.570 8.892 24.298 1.00 95.69 462 THR A C 1
ATOM 3478 O O . THR A 1 462 ? -10.892 7.882 24.112 1.00 95.69 462 THR A O 1
ATOM 3481 N N . LEU A 1 463 ? -11.003 10.055 24.636 1.00 94.50 463 LEU A N 1
ATOM 3482 C CA . LEU A 1 463 ? -9.558 10.190 24.842 1.00 94.50 463 LEU A CA 1
ATOM 3483 C C . LEU A 1 463 ? -9.060 9.391 26.052 1.00 94.50 463 LEU A C 1
ATOM 3485 O O . LEU A 1 463 ? -7.960 8.842 25.999 1.00 94.50 463 LEU A O 1
ATOM 3489 N N . PHE A 1 464 ? -9.844 9.305 27.129 1.00 94.56 464 PHE A N 1
ATOM 3490 C CA . PHE A 1 464 ? -9.465 8.507 28.295 1.00 94.56 464 PHE A CA 1
ATOM 3491 C C . PHE A 1 464 ? -9.622 7.002 28.029 1.00 94.56 464 PHE A C 1
ATOM 3493 O O . PHE A 1 464 ? -8.709 6.237 28.352 1.00 94.56 464 PHE A O 1
ATOM 3500 N N . VAL A 1 465 ? -10.695 6.587 27.340 1.00 97.38 465 VAL A N 1
ATOM 3501 C CA . VAL A 1 465 ? -10.853 5.205 26.844 1.00 97.38 465 VAL A CA 1
ATOM 3502 C C . VAL A 1 465 ? -9.670 4.813 25.959 1.00 97.38 465 VAL A C 1
ATOM 3504 O O . VAL A 1 465 ? -9.097 3.741 26.146 1.00 97.38 465 VAL A O 1
ATOM 3507 N N . ALA A 1 466 ? -9.245 5.691 25.043 1.00 96.56 466 ALA A N 1
ATOM 3508 C CA . ALA A 1 466 ? -8.103 5.435 24.167 1.00 96.56 466 ALA A CA 1
ATOM 3509 C C . ALA A 1 466 ? -6.809 5.218 24.967 1.00 96.56 466 ALA A C 1
ATOM 3511 O O . ALA A 1 466 ? -6.088 4.262 24.694 1.00 96.56 466 ALA A O 1
ATOM 3512 N N . SER A 1 467 ? -6.545 6.024 26.002 1.00 96.19 467 SER A N 1
ATOM 3513 C CA . SER A 1 467 ? -5.378 5.838 26.877 1.00 96.19 467 SER A CA 1
ATOM 3514 C C . SER A 1 467 ? -5.371 4.478 27.585 1.00 96.19 467 SER A C 1
ATOM 3516 O O . SER A 1 467 ? -4.329 3.821 27.644 1.00 96.19 467 SER A O 1
ATOM 3518 N N . LEU A 1 468 ? -6.523 4.037 28.103 1.00 97.38 468 LEU A N 1
ATOM 3519 C CA . LEU A 1 468 ? -6.677 2.723 28.737 1.00 97.38 468 LEU A CA 1
ATOM 3520 C C . LEU A 1 468 ? -6.461 1.593 27.721 1.00 97.38 468 LEU A C 1
ATOM 3522 O O . LEU A 1 468 ? -5.643 0.691 27.935 1.00 97.38 468 LEU A O 1
ATOM 3526 N N . ALA A 1 469 ? -7.168 1.666 26.595 1.00 98.06 469 ALA A N 1
ATOM 3527 C CA . ALA A 1 469 ? -7.168 0.641 25.565 1.00 98.06 469 ALA A CA 1
ATOM 3528 C C . ALA A 1 469 ? -5.794 0.499 24.886 1.00 98.06 469 ALA A C 1
ATOM 3530 O O . ALA A 1 469 ? -5.323 -0.620 24.690 1.00 98.06 469 ALA A O 1
ATOM 3531 N N . GLU A 1 470 ? -5.103 1.603 24.585 1.00 97.81 470 GLU A N 1
ATOM 3532 C CA . GLU A 1 470 ? -3.751 1.585 24.012 1.00 97.81 470 GLU A CA 1
ATOM 3533 C C . GLU A 1 470 ? -2.732 0.921 24.944 1.00 97.81 470 GLU A C 1
ATOM 3535 O O . GLU A 1 470 ? -1.882 0.149 24.486 1.00 97.81 470 GLU A O 1
ATOM 3540 N N . ALA A 1 471 ? -2.804 1.212 26.248 1.00 97.62 471 ALA A N 1
ATOM 3541 C CA . ALA A 1 471 ? -1.908 0.619 27.234 1.00 97.62 471 ALA A CA 1
ATOM 3542 C C . ALA A 1 471 ? -2.108 -0.901 27.320 1.00 97.62 471 ALA A C 1
ATOM 3544 O O . ALA A 1 471 ? -1.130 -1.651 27.271 1.00 97.62 471 ALA A O 1
ATOM 3545 N N . ALA A 1 472 ? -3.364 -1.355 27.362 1.00 97.69 472 ALA A N 1
ATOM 3546 C CA . ALA A 1 472 ? -3.697 -2.777 27.352 1.00 97.69 472 ALA A CA 1
ATOM 3547 C C . ALA A 1 472 ? -3.270 -3.457 26.041 1.00 97.69 472 ALA A C 1
ATOM 3549 O O . ALA A 1 472 ? -2.611 -4.497 26.063 1.00 97.69 472 ALA A O 1
ATOM 3550 N N . ALA A 1 473 ? -3.570 -2.846 24.891 1.00 97.75 473 ALA A N 1
ATOM 3551 C CA . ALA A 1 473 ? -3.211 -3.378 23.580 1.00 97.75 473 ALA A CA 1
ATOM 3552 C C . ALA A 1 473 ? -1.698 -3.571 23.427 1.00 97.75 473 ALA A C 1
ATOM 3554 O O . ALA A 1 473 ? -1.256 -4.609 22.932 1.00 97.75 473 ALA A O 1
ATOM 3555 N N . ARG A 1 474 ? -0.897 -2.607 23.900 1.00 97.25 474 ARG A N 1
ATOM 3556 C CA . ARG A 1 474 ? 0.570 -2.676 23.856 1.00 97.25 474 ARG A CA 1
ATOM 3557 C C . ARG A 1 474 ? 1.102 -3.860 24.656 1.00 97.25 474 ARG A C 1
ATOM 3559 O O . ARG A 1 474 ? 1.969 -4.590 24.180 1.00 97.25 474 ARG A O 1
ATOM 3566 N N . ASP A 1 475 ? 0.569 -4.059 25.852 1.00 96.56 475 ASP A N 1
ATOM 3567 C CA . ASP A 1 475 ? 1.020 -5.099 26.772 1.00 96.56 475 ASP A CA 1
ATOM 3568 C C . ASP A 1 475 ? 0.603 -6.519 26.327 1.00 96.56 475 ASP A C 1
ATOM 3570 O O . ASP A 1 475 ? 1.367 -7.484 26.461 1.00 96.56 475 ASP A O 1
ATOM 3574 N N . LEU A 1 476 ? -0.565 -6.629 25.685 1.00 95.69 476 LEU A N 1
ATOM 3575 C CA . LEU A 1 476 ? -1.105 -7.857 25.086 1.00 95.69 476 LEU A CA 1
ATOM 3576 C C . LEU A 1 476 ? -0.574 -8.147 23.672 1.00 95.69 476 LEU A C 1
ATOM 3578 O O . LEU A 1 476 ? -0.976 -9.150 23.070 1.00 95.69 476 LEU A O 1
ATOM 3582 N N . ARG A 1 477 ? 0.310 -7.287 23.141 1.00 94.50 477 ARG A N 1
ATOM 3583 C CA . ARG A 1 477 ? 0.857 -7.335 21.770 1.00 94.50 477 ARG A CA 1
ATOM 3584 C C . ARG A 1 477 ? -0.222 -7.341 20.676 1.00 94.50 477 ARG A C 1
ATOM 3586 O O . ARG A 1 477 ? -0.072 -8.016 19.659 1.00 94.50 477 ARG A O 1
ATOM 3593 N N . CYS A 1 478 ? -1.308 -6.611 20.905 1.00 94.38 478 CYS A N 1
ATOM 3594 C CA . CYS A 1 478 ? -2.349 -6.347 19.910 1.00 94.38 478 CYS A CA 1
ATOM 3595 C C . CYS A 1 478 ? -1.966 -5.139 19.038 1.00 94.38 478 CYS A C 1
ATOM 3597 O O . CYS A 1 478 ? -0.974 -4.452 19.304 1.00 94.38 478 CYS A O 1
ATOM 3599 N N . ASN A 1 479 ? -2.747 -4.862 17.992 1.00 93.00 479 ASN A N 1
ATOM 3600 C CA . ASN A 1 479 ? -2.493 -3.715 17.122 1.00 93.00 479 ASN A CA 1
ATOM 3601 C C . ASN A 1 479 ? -2.884 -2.392 17.815 1.00 93.00 479 ASN A C 1
ATOM 3603 O O . ASN A 1 479 ? -4.054 -2.009 17.844 1.00 93.00 479 ASN A O 1
ATOM 3607 N N . VAL A 1 480 ? -1.893 -1.693 18.379 1.00 95.38 480 VAL A N 1
ATOM 3608 C CA . VAL A 1 480 ? -2.088 -0.453 19.152 1.00 95.38 480 VAL A CA 1
ATOM 3609 C C . VAL A 1 480 ? -2.641 0.668 18.278 1.00 95.38 480 VAL A C 1
ATOM 3611 O O . VAL A 1 480 ? -3.547 1.384 18.695 1.00 95.38 480 VAL A O 1
ATOM 3614 N N . GLU A 1 481 ? -2.129 0.817 17.059 1.00 94.50 481 GLU A N 1
ATOM 3615 C CA . GLU A 1 481 ? -2.576 1.843 16.121 1.00 94.50 481 GLU A CA 1
ATOM 3616 C C . GLU A 1 481 ? -4.037 1.625 15.697 1.00 94.50 481 GLU A C 1
ATOM 3618 O O . GLU A 1 481 ? -4.784 2.593 15.548 1.00 94.50 481 GLU A O 1
ATOM 3623 N N . LEU A 1 482 ? -4.465 0.364 15.555 1.00 96.44 482 LEU A N 1
ATOM 3624 C CA . LEU A 1 482 ? -5.855 0.009 15.270 1.00 96.44 482 LEU A CA 1
ATOM 3625 C C . LEU A 1 482 ? -6.758 0.310 16.462 1.00 96.44 482 LEU A C 1
ATOM 3627 O O . LEU A 1 482 ? -7.806 0.917 16.270 1.00 96.44 482 LEU A O 1
ATOM 3631 N N . VAL A 1 483 ? -6.346 -0.066 17.676 1.00 98.06 483 VAL A N 1
ATOM 3632 C CA . VAL A 1 483 ? -7.097 0.231 18.905 1.00 98.06 483 VAL A CA 1
ATOM 3633 C C . VAL A 1 483 ? -7.256 1.732 19.090 1.00 98.06 483 VAL A C 1
ATOM 3635 O O . VAL A 1 483 ? -8.371 2.202 19.300 1.00 98.06 483 VAL A O 1
ATOM 3638 N N . ARG A 1 484 ? -6.177 2.504 18.934 1.00 97.00 484 ARG A N 1
ATOM 3639 C CA . ARG A 1 484 ? -6.217 3.966 19.011 1.00 97.00 484 ARG A CA 1
ATOM 3640 C C . ARG A 1 484 ? -7.192 4.555 18.000 1.00 97.00 484 ARG A C 1
ATOM 3642 O O . ARG A 1 484 ? -8.098 5.291 18.381 1.00 97.00 484 ARG A O 1
ATOM 3649 N N . ALA A 1 485 ? -7.017 4.227 16.720 1.00 97.19 485 ALA A N 1
ATOM 3650 C CA . ALA A 1 485 ? -7.870 4.751 15.665 1.00 97.19 485 ALA A CA 1
ATOM 3651 C C . ALA A 1 485 ? -9.329 4.334 15.889 1.00 97.19 485 ALA A C 1
ATOM 3653 O O . ALA A 1 485 ? -10.201 5.191 15.887 1.00 97.19 485 ALA A O 1
ATOM 3654 N N . GLY A 1 486 ? -9.591 3.049 16.134 1.00 97.75 486 GLY A N 1
ATOM 3655 C CA . GLY A 1 486 ? -10.926 2.501 16.373 1.00 97.75 486 GLY A CA 1
ATOM 3656 C C . GLY A 1 486 ? -11.635 3.163 17.550 1.00 97.75 486 GLY A C 1
ATOM 3657 O O . GLY A 1 486 ? -12.772 3.610 17.407 1.00 97.75 486 GLY A O 1
ATOM 3658 N N . THR A 1 487 ? -10.932 3.329 18.674 1.00 98.12 487 THR A N 1
ATOM 3659 C CA . THR A 1 487 ? -11.473 4.000 19.864 1.00 98.12 487 THR A CA 1
ATOM 3660 C C . THR A 1 487 ? -11.867 5.438 19.555 1.00 98.12 487 THR A C 1
ATOM 3662 O O . THR A 1 487 ? -12.945 5.859 19.940 1.00 98.12 487 THR A O 1
ATOM 3665 N N . LEU A 1 488 ? -11.081 6.197 18.787 1.00 97.75 488 LEU A N 1
ATOM 3666 C CA . LEU A 1 488 ? -11.451 7.578 18.444 1.00 97.75 488 LEU A CA 1
ATOM 3667 C C . LEU A 1 488 ? -12.778 7.693 17.674 1.00 97.75 488 LEU A C 1
ATOM 3669 O O . LEU A 1 488 ? -13.381 8.766 17.677 1.00 97.75 488 LEU A O 1
ATOM 3673 N N . TYR A 1 489 ? -13.235 6.614 17.026 1.00 98.06 489 TYR A N 1
ATOM 3674 C CA . TYR A 1 489 ? -14.482 6.599 16.263 1.00 98.06 489 TYR A CA 1
ATOM 3675 C C . TYR A 1 489 ? -15.621 5.792 16.901 1.00 98.06 489 TYR A C 1
ATOM 3677 O O . TYR A 1 489 ? -16.722 5.837 16.358 1.00 98.06 489 TYR A O 1
ATOM 3685 N N . HIS A 1 490 ? -15.402 5.066 18.003 1.00 98.25 490 HIS A N 1
ATOM 3686 C CA . HIS A 1 490 ? -16.393 4.109 18.524 1.00 98.25 490 HIS A CA 1
ATOM 3687 C C . HIS A 1 490 ? -17.744 4.764 18.866 1.00 98.25 490 HIS A C 1
ATOM 3689 O O . HIS A 1 490 ? -18.796 4.191 18.598 1.00 98.25 490 HIS A O 1
ATOM 3695 N N . ASP A 1 491 ? -17.690 6.011 19.337 1.00 97.94 491 ASP A N 1
ATOM 3696 C CA . ASP A 1 491 ? -18.818 6.745 19.906 1.00 97.94 491 ASP A CA 1
ATOM 3697 C C . ASP A 1 491 ? -19.318 7.914 19.037 1.00 97.94 491 ASP A C 1
ATOM 3699 O O . ASP A 1 491 ? -20.112 8.752 19.471 1.00 97.94 491 ASP A O 1
ATOM 3703 N N . ILE A 1 492 ? -18.881 8.003 17.775 1.00 97.88 492 ILE A N 1
ATOM 3704 C CA . ILE A 1 492 ? -19.225 9.137 16.891 1.00 97.88 492 ILE A CA 1
ATOM 3705 C C . ILE A 1 492 ? -20.727 9.324 16.690 1.00 97.88 492 ILE A C 1
ATOM 3707 O O . ILE A 1 492 ? -21.173 10.433 16.403 1.00 97.88 492 ILE A O 1
ATOM 3711 N N . GLY A 1 493 ? -21.517 8.261 16.834 1.00 97.69 493 GLY A N 1
ATOM 3712 C CA . GLY A 1 493 ? -22.961 8.342 16.677 1.00 97.69 493 GLY A CA 1
ATOM 3713 C C . GLY A 1 493 ? -23.659 9.122 17.784 1.00 97.69 493 GLY A C 1
ATOM 3714 O O . GLY A 1 493 ? -24.764 9.604 17.548 1.00 97.69 493 GLY A O 1
ATOM 3715 N N . LYS A 1 494 ? -23.008 9.361 18.934 1.00 97.31 494 LYS A N 1
ATOM 3716 C CA . LYS A 1 494 ? -23.531 10.260 19.976 1.00 97.31 494 LYS A CA 1
ATOM 3717 C C . LYS A 1 494 ? -23.706 11.697 19.469 1.00 97.31 494 LYS A C 1
ATOM 3719 O O . LYS A 1 494 ? -24.538 12.427 19.992 1.00 97.31 494 LYS A O 1
ATOM 3724 N N . MET A 1 495 ? -23.020 12.089 18.385 1.00 96.62 495 MET A N 1
ATOM 3725 C CA . MET A 1 495 ? -23.267 13.370 17.703 1.00 96.62 495 MET A CA 1
ATOM 3726 C C . MET A 1 495 ? -24.676 13.490 17.101 1.00 96.62 495 MET A C 1
ATOM 3728 O O . MET A 1 495 ? -25.112 14.602 16.821 1.00 96.62 495 MET A O 1
ATOM 3732 N N . HIS A 1 496 ? -25.385 12.379 16.862 1.00 96.94 496 HIS A N 1
ATOM 3733 C CA . HIS A 1 496 ? -26.762 12.421 16.360 1.00 96.94 496 HIS A CA 1
ATOM 3734 C C . HIS A 1 496 ? -27.711 13.076 17.371 1.00 96.94 496 HIS A C 1
ATOM 3736 O O . HIS A 1 496 ? -28.636 13.782 16.977 1.00 96.94 496 HIS A O 1
ATOM 3742 N N . ASP A 1 497 ? -27.466 12.852 18.663 1.00 95.62 497 ASP A N 1
ATOM 3743 C CA . ASP A 1 497 ? -28.259 13.406 19.756 1.00 95.62 497 ASP A CA 1
ATOM 3744 C C . ASP A 1 497 ? -27.389 13.610 21.010 1.00 95.62 497 ASP A C 1
ATOM 3746 O O . ASP A 1 497 ? -27.476 12.830 21.962 1.00 95.62 497 ASP A O 1
ATOM 3750 N N . PRO A 1 498 ? -26.524 14.647 21.039 1.00 94.94 498 PRO A N 1
ATOM 3751 C CA . PRO A 1 498 ? -25.537 14.805 22.107 1.00 94.94 498 PRO A CA 1
ATOM 3752 C C . PRO A 1 498 ? -26.160 14.902 23.501 1.00 94.94 498 PRO A C 1
ATOM 3754 O O . PRO A 1 498 ? -25.621 14.346 24.453 1.00 94.94 498 PRO A O 1
ATOM 3757 N N . GLN A 1 499 ? -27.312 15.571 23.622 1.00 93.62 499 GLN A N 1
ATOM 3758 C CA . GLN A 1 499 ? -28.021 15.769 24.894 1.00 93.62 499 GLN A CA 1
ATOM 3759 C C . GLN A 1 499 ? -28.665 14.482 25.438 1.00 93.62 499 GLN A C 1
ATOM 3761 O O . GLN A 1 499 ? -29.037 14.445 26.608 1.00 93.62 499 GLN A O 1
ATOM 3766 N N . GLY A 1 500 ? -28.763 13.415 24.635 1.00 92.44 500 GLY A N 1
ATOM 3767 C CA . GLY A 1 500 ? -29.134 12.078 25.112 1.00 92.44 500 GLY A CA 1
ATOM 3768 C C . GLY A 1 500 ? -28.046 11.399 25.955 1.00 92.44 500 GLY A C 1
ATOM 3769 O O . GLY A 1 500 ? -28.289 10.362 26.553 1.00 92.44 500 GLY A O 1
ATOM 3770 N N . PHE A 1 501 ? -26.841 11.968 26.042 1.00 94.00 501 PHE A N 1
ATOM 3771 C CA . PHE A 1 501 ? -25.722 11.359 26.761 1.00 94.00 501 PHE A CA 1
ATOM 3772 C C . PHE A 1 501 ? -25.245 12.266 27.895 1.00 94.00 501 PHE A C 1
ATOM 3774 O O . PHE A 1 501 ? -24.914 13.437 27.683 1.00 94.00 501 PHE A O 1
ATOM 3781 N N . ILE A 1 502 ? -25.211 11.717 29.113 1.00 89.50 502 ILE A N 1
ATOM 3782 C CA . ILE A 1 502 ? -24.967 12.453 30.364 1.00 89.50 502 ILE A CA 1
ATOM 3783 C C . ILE A 1 502 ? -23.648 13.235 30.348 1.00 89.50 502 ILE A C 1
ATOM 3785 O O . ILE A 1 502 ? -23.567 14.336 30.891 1.00 89.50 502 ILE A O 1
ATOM 3789 N N . GLU A 1 503 ? -22.615 12.718 29.680 1.00 90.12 503 GLU A N 1
ATOM 3790 C CA . GLU A 1 503 ? -21.317 13.379 29.585 1.00 90.12 503 GLU A CA 1
ATOM 3791 C C . GLU A 1 503 ? -21.364 14.713 28.822 1.00 90.12 503 GLU A C 1
ATOM 3793 O O . GLU A 1 503 ? -20.503 15.563 29.047 1.00 90.12 503 GLU A O 1
ATOM 3798 N N . ASN A 1 504 ? -22.374 14.934 27.973 1.00 92.50 504 ASN A N 1
ATOM 3799 C CA . ASN A 1 504 ? -22.542 16.158 27.183 1.00 92.50 504 ASN A CA 1
ATOM 3800 C C . ASN A 1 504 ? -23.577 17.135 27.764 1.00 92.50 504 ASN A C 1
ATOM 3802 O O . ASN A 1 504 ? -23.695 18.254 27.266 1.00 92.50 504 ASN A O 1
ATOM 3806 N N . GLN A 1 505 ? -24.312 16.751 28.812 1.00 89.00 505 GLN A N 1
ATOM 3807 C CA . GLN A 1 505 ? -25.362 17.593 29.402 1.00 89.00 505 GLN A CA 1
ATOM 3808 C C . GLN A 1 505 ? -24.799 18.750 30.252 1.00 89.00 505 GLN A C 1
ATOM 3810 O O . GLN A 1 505 ? -25.525 19.680 30.580 1.00 89.00 505 GLN A O 1
ATOM 3815 N N . MET A 1 506 ? -23.502 18.735 30.605 1.00 80.88 506 MET A N 1
ATOM 3816 C CA . MET A 1 506 ? -22.796 19.826 31.316 1.00 80.88 506 MET A CA 1
ATOM 3817 C C . MET A 1 506 ? -23.504 20.345 32.591 1.00 80.88 506 MET A C 1
ATOM 3819 O O . MET A 1 506 ? -23.370 21.513 32.952 1.00 80.88 506 MET A O 1
ATOM 3823 N N . GLY A 1 507 ? -24.237 19.476 33.297 1.00 77.81 507 GLY A N 1
ATOM 3824 C CA . GLY A 1 507 ? -25.004 19.839 34.498 1.00 77.81 507 GLY A CA 1
ATOM 3825 C C . GLY A 1 507 ? -26.381 20.460 34.226 1.00 77.81 507 GLY A C 1
ATOM 3826 O O . GLY A 1 507 ? -27.015 20.936 35.165 1.00 77.81 507 GLY A O 1
ATOM 3827 N N . GLY A 1 508 ? -26.834 20.468 32.970 1.00 80.69 508 GLY A N 1
ATOM 3828 C CA . GLY A 1 508 ? -28.213 20.764 32.581 1.00 80.69 508 GLY A CA 1
ATOM 3829 C C . GLY A 1 508 ? -29.196 19.632 32.926 1.00 80.69 508 GLY A C 1
ATOM 3830 O O . GLY A 1 508 ? -28.781 18.599 33.458 1.00 80.69 508 GLY A O 1
ATOM 3831 N N . PRO A 1 509 ? -30.501 19.825 32.653 1.00 84.94 509 PRO A N 1
ATOM 3832 C CA . PRO A 1 509 ? -31.516 18.804 32.895 1.00 84.94 509 PRO A CA 1
ATOM 3833 C C . PRO A 1 509 ? -31.257 17.562 32.036 1.00 84.94 509 PRO A C 1
ATOM 3835 O O . PRO A 1 509 ? -30.850 17.661 30.876 1.00 84.94 509 PRO A O 1
ATOM 3838 N N . ASN A 1 510 ? -31.496 16.384 32.611 1.00 90.62 510 ASN A N 1
ATOM 3839 C CA . ASN A 1 510 ? -31.331 15.133 31.892 1.00 90.62 510 ASN A CA 1
ATOM 3840 C C . ASN A 1 510 ? -32.507 14.922 30.934 1.00 90.62 510 ASN A C 1
ATOM 3842 O O . ASN A 1 510 ? -33.648 14.764 31.363 1.00 90.62 510 ASN A O 1
ATOM 3846 N N . LYS A 1 511 ? -32.212 14.852 29.633 1.00 91.81 511 LYS A N 1
ATOM 3847 C CA . LYS A 1 511 ? -33.204 14.642 28.567 1.00 91.81 511 LYS A CA 1
ATOM 3848 C C . LYS A 1 511 ? -34.104 13.425 28.815 1.00 91.81 511 LYS A C 1
ATOM 3850 O O . LYS A 1 511 ? -35.283 13.445 28.479 1.00 91.81 511 LYS A O 1
ATOM 3855 N N . HIS A 1 512 ? -33.557 12.362 29.399 1.00 94.12 512 HIS A N 1
ATOM 3856 C CA . HIS A 1 512 ? -34.309 11.134 29.660 1.00 94.12 512 HIS A CA 1
ATOM 3857 C C . HIS A 1 512 ? -35.352 11.280 30.770 1.00 94.12 512 HIS A C 1
ATOM 3859 O O . HIS A 1 512 ? -36.364 10.581 30.738 1.00 94.12 512 HIS A O 1
ATOM 3865 N N . ASP A 1 513 ? -35.146 12.214 31.698 1.00 91.00 513 ASP A N 1
ATOM 3866 C CA . ASP A 1 513 ? -36.117 12.507 32.752 1.00 91.00 513 ASP A CA 1
ATOM 3867 C C . ASP A 1 513 ? -37.334 13.249 32.170 1.00 91.00 513 ASP A C 1
ATOM 3869 O O . ASP A 1 513 ? -38.453 13.055 32.633 1.00 91.00 513 ASP A O 1
ATOM 3873 N N . GLU A 1 514 ? -37.137 14.058 31.121 1.00 90.19 514 GLU A N 1
ATOM 3874 C CA . GLU A 1 514 ? -38.220 14.752 30.406 1.00 90.19 514 GLU A CA 1
ATOM 3875 C C . GLU A 1 514 ? -39.030 13.815 29.500 1.00 90.19 514 GLU A C 1
ATOM 3877 O O . GLU A 1 514 ? -40.233 14.007 29.330 1.00 90.19 514 GLU A O 1
ATOM 3882 N N . ILE A 1 515 ? -38.377 12.808 28.909 1.00 93.06 515 ILE A N 1
ATOM 3883 C CA . ILE A 1 515 ? -39.040 11.791 28.078 1.00 93.06 515 ILE A CA 1
ATOM 3884 C C . ILE A 1 515 ? -39.937 10.894 28.939 1.00 93.06 515 ILE A C 1
ATOM 3886 O O . ILE A 1 515 ? -41.002 10.491 28.480 1.00 93.06 515 ILE A O 1
ATOM 3890 N N . ASP A 1 516 ? -39.492 10.574 30.161 1.00 90.69 516 ASP A N 1
ATOM 3891 C CA . ASP A 1 516 ? -40.186 9.715 31.130 1.00 90.69 516 ASP A CA 1
ATOM 3892 C C . ASP A 1 516 ? -40.747 8.419 30.505 1.00 90.69 516 ASP A C 1
ATOM 3894 O O . ASP A 1 516 ? -41.836 7.941 30.829 1.00 90.69 516 ASP A O 1
ATOM 3898 N N . ASP A 1 517 ? -39.980 7.812 29.602 1.00 94.12 517 ASP A N 1
ATOM 3899 C CA . ASP A 1 517 ? -40.281 6.523 28.982 1.00 94.12 517 ASP A CA 1
ATOM 3900 C C . ASP A 1 517 ? -38.976 5.721 28.807 1.00 94.12 517 ASP A C 1
ATOM 3902 O O . ASP A 1 517 ? -38.085 6.144 28.051 1.00 94.12 517 ASP A O 1
ATOM 3906 N N . PRO A 1 518 ? -38.822 4.576 29.507 1.00 94.94 518 PRO A N 1
ATOM 3907 C CA . PRO A 1 518 ? -37.615 3.769 29.420 1.00 94.94 518 PRO A CA 1
ATOM 3908 C C . PRO A 1 518 ? -37.437 3.094 28.054 1.00 94.94 518 PRO A C 1
ATOM 3910 O O . PRO A 1 518 ? -36.290 2.915 27.648 1.00 94.94 518 PRO A O 1
ATOM 3913 N N . TRP A 1 519 ? -38.507 2.754 27.325 1.00 95.44 519 TRP A N 1
ATOM 3914 C CA . TRP A 1 519 ? -38.398 2.151 25.988 1.00 95.44 519 TRP A CA 1
ATOM 3915 C C . TRP A 1 519 ? -37.881 3.171 24.977 1.00 95.44 519 TRP A C 1
ATOM 3917 O O . TRP A 1 519 ? -36.919 2.896 24.261 1.00 95.44 519 TRP A O 1
ATOM 3927 N N . VAL A 1 520 ? -38.448 4.381 24.983 1.00 95.44 520 VAL A N 1
ATOM 3928 C CA . VAL A 1 520 ? -37.995 5.478 24.109 1.00 95.44 520 VAL A CA 1
ATOM 3929 C C . VAL A 1 520 ? -36.561 5.885 24.450 1.00 95.44 520 VAL A C 1
ATOM 3931 O O . VAL A 1 520 ? -35.733 6.089 23.562 1.00 95.44 520 VAL A O 1
ATOM 3934 N N . SER A 1 521 ? -36.230 5.960 25.741 1.00 96.25 521 SER A N 1
ATOM 3935 C CA . SER A 1 521 ? -34.870 6.270 26.187 1.00 96.25 521 SER A CA 1
ATOM 3936 C C . SER A 1 521 ? -33.862 5.204 25.759 1.00 96.25 521 SER A C 1
ATOM 3938 O O . SER A 1 521 ? -32.793 5.547 25.253 1.00 96.25 521 SER A O 1
ATOM 3940 N N . ALA A 1 522 ? -34.204 3.920 25.900 1.00 95.94 522 ALA A N 1
ATOM 3941 C CA . ALA A 1 522 ? -33.372 2.823 25.421 1.00 95.94 522 ALA A CA 1
ATOM 3942 C C . ALA A 1 522 ? -33.184 2.876 23.898 1.00 95.94 522 ALA A C 1
ATOM 3944 O O . ALA A 1 522 ? -32.061 2.705 23.429 1.00 95.94 522 ALA A O 1
ATOM 3945 N N . GLU A 1 523 ? -34.232 3.182 23.127 1.00 94.81 523 GLU A N 1
ATOM 3946 C CA . GLU A 1 523 ? -34.144 3.331 21.671 1.00 94.81 523 GLU A CA 1
ATOM 3947 C C . GLU A 1 523 ? -33.181 4.460 21.265 1.00 94.81 523 GLU A C 1
ATOM 3949 O O . GLU A 1 523 ? -32.312 4.251 20.415 1.00 94.81 523 GLU A O 1
ATOM 3954 N N . ILE A 1 524 ? -33.263 5.628 21.917 1.00 94.25 524 ILE A N 1
ATOM 3955 C CA . ILE A 1 524 ? -32.344 6.757 21.688 1.00 94.25 524 ILE A CA 1
ATOM 3956 C C . ILE A 1 524 ? -30.899 6.353 21.983 1.00 94.25 524 ILE A C 1
ATOM 3958 O O . ILE A 1 524 ? -30.012 6.607 21.164 1.00 94.25 524 ILE A O 1
ATOM 3962 N N . ILE A 1 525 ? -30.660 5.683 23.116 1.00 95.56 525 ILE A N 1
ATOM 3963 C CA . ILE A 1 525 ? -29.324 5.203 23.468 1.00 95.56 525 ILE A CA 1
ATOM 3964 C C . ILE A 1 525 ? -28.835 4.193 22.430 1.00 95.56 525 ILE A C 1
ATOM 3966 O O . ILE A 1 525 ? -27.737 4.365 21.917 1.00 95.56 525 ILE A O 1
ATOM 3970 N N . LYS A 1 526 ? -29.629 3.191 22.033 1.00 95.81 526 LYS A N 1
ATOM 3971 C CA . LYS A 1 526 ? -29.240 2.207 21.000 1.00 95.81 526 LYS A CA 1
ATOM 3972 C C . LYS A 1 526 ? -28.857 2.869 19.676 1.00 95.81 526 LYS A C 1
ATOM 3974 O O . LYS A 1 526 ? -27.935 2.419 18.992 1.00 95.81 526 LYS A O 1
ATOM 3979 N N . LYS A 1 527 ? -29.536 3.961 19.325 1.00 96.50 527 LYS A N 1
ATOM 3980 C CA . LYS A 1 527 ? -29.380 4.645 18.042 1.00 96.50 527 LYS A CA 1
ATOM 3981 C C . LYS A 1 527 ? -27.975 5.214 17.801 1.00 96.50 527 LYS A C 1
ATOM 3983 O O . LYS A 1 527 ? -27.596 5.368 16.641 1.00 96.50 527 LYS A O 1
ATOM 3988 N N . HIS A 1 528 ? -27.157 5.457 18.834 1.00 97.56 528 HIS A N 1
ATOM 3989 C CA . HIS A 1 528 ? -25.771 5.906 18.614 1.00 97.56 528 HIS A CA 1
ATOM 3990 C C . HIS A 1 528 ? -24.941 4.878 17.831 1.00 97.56 528 HIS A C 1
ATOM 3992 O O . HIS A 1 528 ? -24.074 5.259 17.049 1.00 97.56 528 HIS A O 1
ATOM 3998 N N . VAL A 1 529 ? -25.223 3.582 17.967 1.00 97.94 529 VAL A N 1
ATOM 3999 C CA . VAL A 1 529 ? -24.495 2.548 17.222 1.00 97.94 529 VAL A CA 1
ATOM 4000 C C . VAL A 1 529 ? -24.851 2.616 15.736 1.00 97.94 529 VAL A C 1
ATOM 4002 O O . VAL A 1 529 ? -23.972 2.687 14.871 1.00 97.94 529 VAL A O 1
ATOM 4005 N N . THR A 1 530 ? -26.146 2.638 15.415 1.00 97.56 530 THR A N 1
ATOM 4006 C CA . THR A 1 530 ? -26.626 2.635 14.026 1.00 97.56 530 THR A CA 1
ATOM 4007 C C . THR A 1 530 ? -26.301 3.946 13.313 1.00 97.56 530 THR A C 1
ATOM 4009 O O . THR A 1 530 ? -25.782 3.923 12.194 1.00 97.56 530 THR A O 1
ATOM 4012 N N . GLU A 1 531 ? -26.500 5.091 13.967 1.00 98.12 531 GLU A N 1
ATOM 4013 C CA . GLU A 1 531 ? -26.114 6.403 13.435 1.00 98.12 531 GLU A CA 1
ATOM 4014 C C . GLU A 1 531 ? -24.593 6.540 13.329 1.00 98.12 531 GLU A C 1
ATOM 4016 O O . GLU A 1 531 ? -24.089 7.078 12.340 1.00 98.12 531 GLU A O 1
ATOM 4021 N N . GLY A 1 532 ? -23.843 5.973 14.278 1.00 97.94 532 GLY A N 1
ATOM 4022 C CA . GLY A 1 532 ? -22.387 5.903 14.213 1.00 97.94 532 GLY A CA 1
ATOM 4023 C C . GLY A 1 532 ? -21.908 5.162 12.965 1.00 97.94 532 GLY A C 1
ATOM 4024 O O . GLY A 1 532 ? -21.078 5.681 12.215 1.00 97.94 532 GLY A O 1
ATOM 4025 N N . LEU A 1 533 ? -22.496 4.002 12.659 1.00 98.19 533 LEU A N 1
ATOM 4026 C CA . LEU A 1 533 ? -22.208 3.254 11.431 1.00 98.19 533 LEU A CA 1
ATOM 4027 C C . LEU A 1 533 ? -22.577 4.042 10.165 1.00 98.19 533 LEU A C 1
ATOM 4029 O O . LEU A 1 533 ? -21.821 4.030 9.189 1.00 98.19 533 LEU A O 1
ATOM 4033 N N . VAL A 1 534 ? -23.703 4.763 10.164 1.00 98.12 534 VAL A N 1
ATOM 4034 C CA . VAL A 1 534 ? -24.093 5.635 9.042 1.00 98.12 534 VAL A CA 1
ATOM 4035 C C . VAL A 1 534 ? -23.052 6.737 8.824 1.00 98.12 534 VAL A C 1
ATOM 4037 O O . VAL A 1 534 ? -22.623 6.959 7.686 1.00 98.12 534 VAL A O 1
ATOM 4040 N N . MET A 1 535 ? -22.601 7.405 9.888 1.00 97.81 535 MET A N 1
ATOM 4041 C CA . MET A 1 535 ? -21.557 8.432 9.814 1.00 97.81 535 MET A CA 1
ATOM 4042 C C . MET A 1 535 ? -20.221 7.850 9.340 1.00 97.81 535 MET A C 1
ATOM 4044 O O . MET A 1 535 ? -19.582 8.415 8.449 1.00 97.81 535 MET A O 1
ATOM 4048 N N . ALA A 1 536 ? -19.830 6.686 9.860 1.00 97.12 536 ALA A N 1
ATOM 4049 C CA . ALA A 1 536 ? -18.599 6.006 9.481 1.00 97.12 536 ALA A CA 1
ATOM 4050 C C . ALA A 1 536 ? -18.570 5.632 7.991 1.00 97.12 536 ALA A C 1
ATOM 4052 O O . ALA A 1 536 ? -17.570 5.875 7.309 1.00 97.12 536 ALA A O 1
ATOM 4053 N N . ARG A 1 537 ? -19.684 5.111 7.457 1.00 96.19 537 ARG A N 1
ATOM 4054 C CA . ARG A 1 537 ? -19.830 4.787 6.027 1.00 96.19 537 ARG A CA 1
ATOM 4055 C C . ARG A 1 537 ? -19.802 6.037 5.155 1.00 96.19 537 ARG A C 1
ATOM 4057 O O . ARG A 1 537 ? -19.094 6.050 4.148 1.00 96.19 537 ARG A O 1
ATOM 4064 N N . LYS A 1 538 ? -20.496 7.111 5.557 1.00 95.62 538 LYS A N 1
ATOM 4065 C CA . LYS A 1 538 ? -20.452 8.413 4.860 1.00 95.62 538 LYS A CA 1
ATOM 4066 C C . LYS A 1 538 ? -19.024 8.962 4.782 1.00 95.62 538 LYS A C 1
ATOM 4068 O O . LYS A 1 538 ? -18.617 9.465 3.738 1.00 95.62 538 LYS A O 1
ATOM 4073 N N . CYS A 1 539 ? -18.243 8.802 5.849 1.00 93.50 539 CYS A N 1
ATOM 4074 C CA . CYS A 1 539 ? -16.835 9.199 5.903 1.00 93.50 539 CYS A CA 1
ATOM 4075 C C . CYS A 1 539 ? -15.855 8.147 5.355 1.00 93.50 539 CYS A C 1
ATOM 4077 O O . CYS A 1 539 ? -14.645 8.362 5.435 1.00 93.50 539 CYS A O 1
ATOM 4079 N N . ARG A 1 540 ? -16.350 7.044 4.771 1.00 92.44 540 ARG A N 1
ATOM 4080 C CA . ARG A 1 540 ? -15.543 5.977 4.154 1.00 92.44 540 ARG A CA 1
ATOM 4081 C C . ARG A 1 540 ? -14.483 5.399 5.102 1.00 92.44 540 ARG A C 1
ATOM 4083 O O . ARG A 1 540 ? -13.361 5.095 4.681 1.00 92.44 540 ARG A O 1
ATOM 4090 N N . LEU A 1 541 ? -14.822 5.269 6.387 1.00 95.25 541 LEU A N 1
ATOM 4091 C CA . LEU A 1 541 ? -13.941 4.630 7.362 1.00 95.25 541 LEU A CA 1
ATOM 4092 C C . LEU A 1 541 ? -13.726 3.151 6.991 1.00 95.25 541 LEU A C 1
ATOM 4094 O O . LEU A 1 541 ? -14.663 2.520 6.497 1.00 95.25 541 LEU A O 1
ATOM 4098 N N . PRO A 1 542 ? -12.526 2.581 7.207 1.00 95.06 542 PRO A N 1
ATOM 4099 C CA . PRO A 1 542 ? -12.281 1.165 6.944 1.00 95.06 542 PRO A CA 1
ATOM 4100 C C . PRO A 1 542 ? -13.215 0.259 7.748 1.00 95.06 542 PRO A C 1
ATOM 4102 O O . PRO A 1 542 ? -13.587 0.605 8.872 1.00 95.06 542 PRO A O 1
ATOM 4105 N N . GLY A 1 543 ? -13.523 -0.928 7.227 1.00 94.75 543 GLY A N 1
ATOM 4106 C CA . GLY A 1 543 ? -14.368 -1.912 7.909 1.00 94.75 543 GLY A CA 1
ATOM 4107 C C . GLY A 1 543 ? -13.859 -2.263 9.312 1.00 94.75 543 GLY A C 1
ATOM 4108 O O . GLY A 1 543 ? -14.642 -2.311 10.253 1.00 94.75 543 GLY A O 1
ATOM 4109 N N . ALA A 1 544 ? -12.538 -2.385 9.484 1.00 94.81 544 ALA A N 1
ATOM 4110 C CA . ALA A 1 544 ? -11.937 -2.658 10.793 1.00 94.81 544 ALA A CA 1
ATOM 4111 C C . ALA A 1 544 ? -12.141 -1.526 11.815 1.00 94.81 544 ALA A C 1
ATOM 4113 O O . ALA A 1 544 ? -12.150 -1.794 13.004 1.00 94.81 544 ALA A O 1
ATOM 4114 N N . ILE A 1 545 ? -12.303 -0.274 11.371 1.00 97.69 545 ILE A N 1
ATOM 4115 C CA . ILE A 1 545 ? -12.613 0.864 12.252 1.00 97.69 545 ILE A CA 1
ATOM 4116 C C . ILE A 1 545 ? -14.111 0.911 12.541 1.00 97.69 545 ILE A C 1
ATOM 4118 O O . ILE A 1 545 ? -14.509 1.147 13.675 1.00 97.69 545 ILE A O 1
ATOM 4122 N N . GLN A 1 546 ? -14.942 0.636 11.529 1.00 98.06 546 GLN A N 1
ATOM 4123 C CA . GLN A 1 546 ? -16.393 0.533 11.698 1.00 98.06 546 GLN A CA 1
ATOM 4124 C C . GLN A 1 546 ? -16.777 -0.538 12.723 1.00 98.06 546 GLN A C 1
ATOM 4126 O O . GLN A 1 546 ? -17.743 -0.333 13.445 1.00 98.06 546 GLN A O 1
ATOM 4131 N N . ALA A 1 547 ? -16.015 -1.634 12.809 1.00 98.06 547 ALA A N 1
ATOM 4132 C CA . ALA A 1 547 ? -16.234 -2.727 13.755 1.00 98.06 547 ALA A CA 1
ATOM 4133 C C . ALA A 1 547 ? -16.266 -2.268 15.223 1.00 98.06 547 ALA A C 1
ATOM 4135 O O . ALA A 1 547 ? -17.081 -2.759 15.994 1.00 98.06 547 ALA A O 1
ATOM 4136 N N . PHE A 1 548 ? -15.467 -1.263 15.603 1.00 98.56 548 PHE A N 1
ATOM 4137 C CA . PHE A 1 548 ? -15.452 -0.738 16.975 1.00 98.56 548 PHE A CA 1
ATOM 4138 C C . PHE A 1 548 ? -16.789 -0.101 17.386 1.00 98.56 548 PHE A C 1
ATOM 4140 O O . PHE A 1 548 ? -17.091 -0.041 18.572 1.00 98.56 548 PHE A O 1
ATOM 4147 N N . ILE A 1 549 ? -17.606 0.358 16.434 1.00 98.62 549 ILE A N 1
ATOM 4148 C CA . ILE A 1 549 ? -18.851 1.082 16.726 1.00 98.62 549 ILE A CA 1
ATOM 4149 C C . ILE A 1 549 ? -19.931 0.157 17.310 1.00 98.62 549 ILE A C 1
ATOM 4151 O O . ILE A 1 549 ? -20.444 0.472 18.371 1.00 98.62 549 ILE A O 1
ATOM 4155 N N . PRO A 1 550 ? -20.301 -0.983 16.705 1.00 98.31 550 PRO A N 1
ATOM 4156 C CA . PRO A 1 550 ? -21.221 -1.915 17.352 1.00 98.31 550 PRO A CA 1
ATOM 4157 C C . PRO A 1 550 ? -20.532 -2.785 18.406 1.00 98.31 550 PRO A C 1
ATOM 4159 O O . PRO A 1 550 ? -21.111 -3.053 19.457 1.00 98.31 550 PRO A O 1
ATOM 4162 N N . GLU A 1 551 ? -19.285 -3.200 18.165 1.00 98.50 551 GLU A N 1
ATOM 4163 C CA . GLU A 1 551 ? -18.631 -4.185 19.026 1.00 98.50 551 GLU A CA 1
ATOM 4164 C C . GLU A 1 551 ? -18.222 -3.623 20.386 1.00 98.50 551 GLU A C 1
ATOM 4166 O O . GLU A 1 551 ? -18.092 -4.408 21.315 1.00 98.50 551 GLU A O 1
ATOM 4171 N N . HIS A 1 552 ? -18.047 -2.305 20.558 1.00 98.19 552 HIS A N 1
ATOM 4172 C CA . HIS A 1 552 ? -17.742 -1.772 21.892 1.00 98.19 552 HIS A CA 1
ATOM 4173 C C . HIS A 1 552 ? -18.914 -1.945 22.871 1.00 98.19 552 HIS A C 1
ATOM 4175 O O . HIS A 1 552 ? -18.673 -2.135 24.060 1.00 98.19 552 HIS A O 1
ATOM 4181 N N . GLN A 1 553 ? -20.163 -1.940 22.381 1.00 97.56 553 GLN A N 1
ATOM 4182 C CA . GLN A 1 553 ? -21.345 -2.243 23.196 1.00 97.56 553 GLN A CA 1
ATOM 4183 C C . GLN A 1 553 ? -21.729 -3.726 23.167 1.00 97.56 553 GLN A C 1
ATOM 4185 O O . GLN A 1 553 ? -22.346 -4.229 24.107 1.00 97.56 553 GLN A O 1
ATOM 4190 N N . GLY A 1 554 ? -21.380 -4.443 22.097 1.00 97.00 554 GLY A N 1
ATOM 4191 C CA . GLY A 1 554 ? -21.752 -5.841 21.930 1.00 97.00 554 GLY A CA 1
ATOM 4192 C C . GLY A 1 554 ? -23.263 -6.029 22.013 1.00 97.00 554 GLY A C 1
ATOM 4193 O O . GLY A 1 554 ? -24.031 -5.303 21.390 1.00 97.00 554 GLY A O 1
ATOM 4194 N N . THR A 1 555 ? -23.696 -6.993 22.818 1.00 97.12 555 THR A N 1
ATOM 4195 C CA . THR A 1 555 ? -25.123 -7.263 23.074 1.00 97.12 555 THR A CA 1
ATOM 4196 C C . THR A 1 555 ? -25.529 -6.898 24.500 1.00 97.12 555 THR A C 1
ATOM 4198 O O . THR A 1 555 ? -26.475 -7.464 25.056 1.00 97.12 555 THR A O 1
ATOM 4201 N N . MET A 1 556 ? -24.785 -5.980 25.127 1.00 96.00 556 MET A N 1
ATOM 4202 C CA . MET A 1 556 ? -24.983 -5.617 26.526 1.00 96.00 556 MET A CA 1
ATOM 4203 C C . MET A 1 556 ? -26.392 -5.078 26.789 1.00 96.00 556 MET A C 1
ATOM 4205 O O . MET A 1 556 ? -27.025 -4.454 25.938 1.00 96.00 556 MET A O 1
ATOM 4209 N N . LEU A 1 557 ? -26.875 -5.317 28.007 1.00 95.62 557 LEU A N 1
ATOM 4210 C CA . LEU A 1 557 ? -28.134 -4.768 28.494 1.00 95.62 557 LEU A CA 1
ATOM 4211 C C . LEU A 1 557 ? -27.956 -3.299 28.909 1.00 95.62 557 LEU A C 1
ATOM 4213 O O . LEU A 1 557 ? -27.054 -2.964 29.683 1.00 95.62 557 LEU A O 1
ATOM 4217 N N . ILE A 1 558 ? -28.862 -2.435 28.458 1.00 95.50 558 ILE A N 1
ATOM 4218 C CA . ILE A 1 558 ? -28.998 -1.040 28.887 1.00 95.50 558 ILE A CA 1
ATOM 4219 C C . ILE A 1 558 ? -29.680 -1.035 30.259 1.00 95.50 558 ILE A C 1
ATOM 4221 O O . ILE A 1 558 ? -30.876 -0.791 30.426 1.00 95.50 558 ILE A O 1
ATOM 4225 N N . THR A 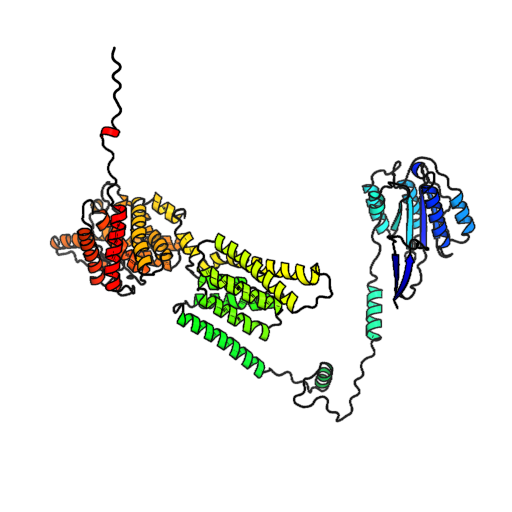1 559 ? -28.875 -1.379 31.262 1.00 92.75 559 THR A N 1
ATOM 4226 C CA . THR A 1 559 ? -29.311 -1.778 32.602 1.00 92.75 559 THR A CA 1
ATOM 4227 C C . THR A 1 559 ? -30.214 -0.754 33.298 1.00 92.75 559 THR A C 1
ATOM 4229 O O . THR A 1 559 ? -31.191 -1.147 33.928 1.00 92.75 559 THR A O 1
ATOM 4232 N N . TYR A 1 560 ? -29.920 0.547 33.189 1.00 92.19 560 TYR A N 1
ATOM 4233 C CA . TYR A 1 560 ? -30.677 1.597 33.886 1.00 92.19 560 TYR A CA 1
ATOM 4234 C C . TYR A 1 560 ? -32.149 1.647 33.442 1.00 92.19 560 TYR A C 1
ATOM 4236 O O . TYR A 1 560 ? -33.050 1.503 34.269 1.00 92.19 560 TYR A O 1
ATOM 4244 N N . PHE A 1 561 ? -32.397 1.765 32.133 1.00 95.25 561 PHE A N 1
ATOM 4245 C CA . PHE A 1 561 ? -33.755 1.831 31.586 1.00 95.25 561 PHE A CA 1
ATOM 4246 C C . PHE A 1 561 ? -34.490 0.491 31.684 1.00 95.25 561 PHE A C 1
ATOM 4248 O O . PHE A 1 561 ? -35.694 0.480 31.929 1.00 95.25 561 PHE A O 1
ATOM 4255 N N . TYR A 1 562 ? -33.776 -0.637 31.606 1.00 95.69 562 TYR A N 1
ATOM 4256 C CA . TYR A 1 562 ? -34.375 -1.949 31.858 1.00 95.69 562 TYR A CA 1
ATOM 4257 C C . TYR A 1 562 ? -34.930 -2.063 33.287 1.00 95.69 562 TYR A C 1
ATOM 4259 O O . TYR A 1 562 ? -36.071 -2.485 33.473 1.00 95.69 562 TYR A O 1
ATOM 4267 N N . TYR A 1 563 ? -34.171 -1.641 34.306 1.00 94.62 563 TYR A N 1
ATOM 4268 C CA . TYR A 1 563 ? -34.669 -1.637 35.686 1.00 94.62 563 TYR A CA 1
ATOM 4269 C C . TYR A 1 563 ? -35.827 -0.654 35.886 1.00 94.62 563 TYR A C 1
ATOM 4271 O O . TYR A 1 563 ? -36.788 -0.986 36.577 1.00 94.62 563 TYR A O 1
ATOM 4279 N N . GLN A 1 564 ? -35.786 0.521 35.252 1.00 93.00 564 GLN A N 1
ATOM 4280 C CA . GLN A 1 564 ? -36.904 1.468 35.289 1.00 93.00 564 GLN A CA 1
ATOM 4281 C C . GLN A 1 564 ? -38.178 0.862 34.673 1.00 93.00 564 GLN A C 1
ATOM 4283 O O . GLN A 1 564 ? -39.262 0.999 35.242 1.00 93.00 564 GLN A O 1
ATOM 4288 N N . ALA A 1 565 ? -38.056 0.131 33.561 1.00 93.56 565 ALA A N 1
ATOM 4289 C CA . ALA A 1 565 ? -39.165 -0.610 32.965 1.00 93.56 565 ALA A CA 1
ATOM 4290 C C . ALA A 1 565 ? -39.684 -1.713 33.904 1.00 93.56 565 ALA A C 1
ATOM 4292 O O . ALA A 1 565 ? -40.896 -1.848 34.071 1.00 93.56 565 ALA A O 1
ATOM 4293 N N . GLN A 1 566 ? -38.792 -2.453 34.576 1.00 93.56 566 GLN A N 1
ATOM 4294 C CA . GLN A 1 566 ? -39.164 -3.459 35.581 1.00 93.56 566 GLN A CA 1
ATOM 4295 C C . GLN A 1 566 ? -39.951 -2.872 36.751 1.00 93.56 566 GLN A C 1
ATOM 4297 O O . GLN A 1 566 ? -40.951 -3.460 37.159 1.00 93.56 566 GLN A O 1
ATOM 4302 N N . GLU A 1 567 ? -39.544 -1.717 37.276 1.00 91.94 567 GLU A N 1
ATOM 4303 C CA . GLU A 1 567 ? -40.297 -1.019 38.323 1.00 91.94 567 GLU A CA 1
ATOM 4304 C C . GLU A 1 567 ? -41.688 -0.589 37.831 1.00 91.94 567 GLU A C 1
ATOM 4306 O O . GLU A 1 567 ? -42.675 -0.769 38.545 1.00 91.94 567 GLU A O 1
ATOM 4311 N N . ARG A 1 568 ? -41.809 -0.122 36.580 1.00 92.00 568 ARG A N 1
ATOM 4312 C CA . ARG A 1 568 ? -43.117 0.207 35.987 1.00 92.00 568 ARG A CA 1
ATOM 4313 C C . ARG A 1 568 ? -44.019 -1.013 35.827 1.00 92.00 568 ARG A C 1
ATOM 4315 O O . ARG A 1 568 ? -45.191 -0.929 36.171 1.00 92.00 568 ARG A O 1
ATOM 4322 N N . ALA A 1 569 ? -43.493 -2.155 35.388 1.00 90.56 569 ALA A N 1
ATOM 4323 C CA . ALA A 1 569 ? -44.295 -3.377 35.272 1.00 90.56 569 ALA A CA 1
ATOM 4324 C C . ALA A 1 569 ? -44.695 -3.978 36.631 1.00 90.56 569 ALA A C 1
ATOM 4326 O O . ALA A 1 569 ? -45.702 -4.677 36.722 1.00 90.56 569 ALA A O 1
ATOM 4327 N N . LYS A 1 570 ? -43.944 -3.700 37.710 1.00 90.75 570 LYS A N 1
ATOM 4328 C CA . LYS A 1 570 ? -44.395 -4.026 39.075 1.00 90.75 570 LYS A CA 1
ATOM 4329 C C . LYS A 1 570 ? -45.614 -3.193 39.480 1.00 90.75 570 LYS A C 1
ATOM 4331 O O . LYS A 1 570 ? -46.463 -3.700 40.209 1.00 90.75 570 LYS A O 1
ATOM 4336 N N . ALA A 1 571 ? -45.688 -1.938 39.033 1.00 89.69 571 ALA A N 1
ATOM 4337 C CA . ALA A 1 571 ? -46.814 -1.043 39.296 1.00 89.69 571 ALA A CA 1
ATOM 4338 C C . ALA A 1 571 ? -48.018 -1.308 38.371 1.00 89.69 571 ALA A C 1
ATOM 4340 O O . ALA A 1 571 ? -49.158 -1.171 38.811 1.00 89.69 571 ALA A O 1
ATOM 4341 N N . ASP A 1 572 ? -47.775 -1.723 37.125 1.00 89.62 572 ASP A N 1
ATOM 4342 C CA . ASP A 1 572 ? -48.797 -2.059 36.131 1.00 89.62 572 ASP A CA 1
ATOM 4343 C C . ASP A 1 572 ? -48.541 -3.450 35.504 1.00 89.62 572 ASP A C 1
ATOM 4345 O O . ASP A 1 572 ? -47.728 -3.583 34.582 1.00 89.62 572 ASP A O 1
ATOM 4349 N N . PRO A 1 573 ? -49.271 -4.494 35.950 1.00 84.94 573 PRO A N 1
ATOM 4350 C CA . PRO A 1 573 ? -49.124 -5.861 35.444 1.00 84.94 573 PRO A CA 1
ATOM 4351 C C . PRO A 1 573 ? -49.494 -6.060 33.965 1.00 84.94 573 PRO A C 1
ATOM 4353 O O . PRO A 1 573 ? -49.280 -7.152 33.433 1.00 84.94 573 PRO A O 1
ATOM 4356 N N . SER A 1 574 ? -50.087 -5.064 33.296 1.00 87.12 574 SER A N 1
ATOM 4357 C CA . SER A 1 574 ? -50.403 -5.141 31.864 1.00 87.12 574 SER A CA 1
ATOM 4358 C C . SER A 1 574 ? -49.167 -4.961 30.971 1.00 87.12 574 SER A C 1
ATOM 4360 O O . SER A 1 574 ? -49.162 -5.403 29.817 1.00 87.12 574 SER A O 1
ATOM 4362 N N . ILE A 1 575 ? -48.098 -4.376 31.516 1.00 87.69 575 ILE A N 1
ATOM 4363 C CA . ILE A 1 575 ? -46.847 -4.105 30.813 1.00 87.69 575 ILE A CA 1
ATOM 4364 C C . ILE A 1 575 ? -46.021 -5.393 30.712 1.00 87.69 575 ILE A C 1
ATOM 4366 O O . ILE A 1 575 ? -45.530 -5.931 31.705 1.00 87.69 575 ILE A O 1
ATOM 4370 N N . LYS A 1 576 ? -45.817 -5.880 29.484 1.00 86.81 576 LYS A N 1
ATOM 4371 C CA . LYS A 1 576 ? -44.898 -6.990 29.197 1.00 86.81 576 LYS A CA 1
ATOM 4372 C C . LYS A 1 576 ? -43.516 -6.445 28.863 1.00 86.81 576 LYS A C 1
ATOM 4374 O O . LYS A 1 576 ? -43.379 -5.658 27.935 1.00 86.81 576 LYS A O 1
ATOM 4379 N N . ILE A 1 577 ? -42.499 -6.901 29.588 1.00 90.38 577 ILE A N 1
ATOM 4380 C CA . ILE A 1 577 ? -41.106 -6.507 29.354 1.00 90.38 577 ILE A CA 1
ATOM 4381 C C . ILE A 1 577 ? -40.399 -7.600 28.557 1.00 90.38 577 ILE A C 1
ATOM 4383 O O . ILE A 1 577 ? -40.380 -8.755 28.987 1.00 90.38 577 ILE A O 1
ATOM 4387 N N . CYS A 1 578 ? -39.772 -7.225 27.443 1.00 91.19 578 CYS A N 1
ATOM 4388 C CA . CYS A 1 578 ? -38.807 -8.055 26.727 1.00 91.19 578 CYS A CA 1
ATOM 4389 C C . CYS A 1 578 ? -37.398 -7.520 27.015 1.00 91.19 578 CYS A C 1
ATOM 4391 O O . CYS A 1 578 ? -37.153 -6.322 26.892 1.00 91.19 578 CYS A O 1
ATOM 4393 N N . ALA A 1 579 ? -36.458 -8.376 27.427 1.00 90.44 579 ALA A N 1
ATOM 4394 C CA . ALA A 1 579 ? -35.091 -7.929 27.719 1.00 90.44 579 ALA A CA 1
ATOM 4395 C C . ALA A 1 579 ? -34.362 -7.460 26.446 1.00 90.44 579 ALA A C 1
ATOM 4397 O O . ALA A 1 579 ? -33.507 -6.579 26.505 1.00 90.44 579 ALA A O 1
ATOM 4398 N N . GLU A 1 580 ? -34.733 -8.027 25.301 1.00 92.25 580 GLU A N 1
ATOM 4399 C CA . GLU A 1 580 ? -34.213 -7.724 23.969 1.00 92.25 580 GLU A CA 1
ATOM 4400 C C . GLU A 1 580 ? -34.468 -6.267 23.554 1.00 92.25 580 GLU A C 1
ATOM 4402 O O . GLU A 1 580 ? -33.612 -5.674 22.896 1.00 92.25 580 GLU A O 1
ATOM 4407 N N . ASP A 1 581 ? -35.566 -5.653 24.013 1.00 93.88 581 ASP A N 1
ATOM 4408 C CA . ASP A 1 581 ? -35.869 -4.233 23.760 1.00 93.88 581 ASP A CA 1
ATOM 4409 C C . ASP A 1 581 ? -34.784 -3.312 24.347 1.00 93.88 581 ASP A C 1
ATOM 4411 O O . ASP A 1 581 ? -34.511 -2.230 23.830 1.00 93.88 581 ASP A O 1
ATOM 4415 N N . PHE A 1 582 ? -34.116 -3.778 25.406 1.00 97.00 582 PHE A N 1
ATOM 4416 C CA . PHE A 1 582 ? -33.096 -3.047 26.152 1.00 97.00 582 PHE A CA 1
ATOM 4417 C C . PHE A 1 582 ? -31.680 -3.563 25.893 1.00 97.00 582 PHE A C 1
ATOM 4419 O O . PHE A 1 582 ? -30.749 -3.123 26.565 1.00 97.00 582 PHE A O 1
ATOM 4426 N N . ARG A 1 583 ? -31.476 -4.496 24.957 1.00 95.94 583 ARG A N 1
ATOM 4427 C CA . ARG A 1 583 ? -30.135 -4.949 24.562 1.00 95.94 583 ARG A CA 1
ATOM 4428 C C . ARG A 1 583 ? -29.685 -4.264 23.282 1.00 95.94 583 ARG A C 1
ATOM 4430 O O . ARG A 1 583 ? -30.492 -3.972 22.400 1.00 95.94 583 ARG A O 1
ATOM 4437 N N . TYR A 1 584 ? -28.383 -4.021 23.177 1.00 97.38 584 TYR A N 1
ATOM 4438 C CA . TYR A 1 584 ? -27.771 -3.640 21.908 1.00 97.38 584 TYR A CA 1
ATOM 4439 C C . TYR A 1 584 ? -27.849 -4.789 20.901 1.00 97.38 584 TYR A C 1
ATOM 4441 O O . TYR A 1 584 ? -27.828 -5.964 21.271 1.00 97.38 584 TYR A O 1
ATOM 4449 N N . ASP A 1 585 ? -27.906 -4.438 19.618 1.00 95.50 585 ASP A N 1
ATOM 4450 C CA . ASP A 1 585 ? -28.112 -5.413 18.542 1.00 95.50 585 ASP A CA 1
ATOM 4451 C C . ASP A 1 585 ? -26.839 -6.229 18.223 1.00 95.50 585 ASP A C 1
ATOM 4453 O O . ASP A 1 585 ? -26.909 -7.255 17.547 1.00 95.50 585 ASP A O 1
ATOM 4457 N N . GLY A 1 586 ? -25.672 -5.809 18.727 1.00 94.62 586 GLY A N 1
ATOM 4458 C CA . GLY A 1 586 ? -24.390 -6.461 18.470 1.00 94.62 586 GLY A CA 1
ATOM 4459 C C . GLY A 1 586 ? -23.774 -6.143 17.101 1.00 94.62 586 GLY A C 1
ATOM 4460 O O . GLY A 1 586 ? -24.161 -5.170 16.445 1.00 94.62 586 GLY A O 1
ATOM 4461 N N . PRO A 1 587 ? -22.789 -6.950 16.661 1.00 97.62 587 PRO A N 1
ATOM 4462 C CA . PRO A 1 587 ? -22.311 -8.191 17.291 1.00 97.62 587 PRO A CA 1
ATOM 4463 C C . PRO A 1 587 ? -21.436 -7.953 18.533 1.00 97.62 587 PRO A C 1
ATOM 4465 O O . PRO A 1 587 ? -20.955 -6.846 18.755 1.00 97.62 587 PRO A O 1
ATOM 4468 N N . ILE A 1 588 ? -21.204 -9.007 19.328 1.00 98.25 588 ILE A N 1
ATOM 4469 C CA . ILE A 1 588 ? -20.165 -9.004 20.375 1.00 98.25 588 ILE A CA 1
ATOM 4470 C C . ILE A 1 588 ? -18.766 -8.850 19.744 1.00 98.25 588 ILE A C 1
ATOM 4472 O O . ILE A 1 588 ? -18.607 -9.209 18.575 1.00 98.25 588 ILE A O 1
ATOM 4476 N N . PRO A 1 589 ? -17.749 -8.372 20.487 1.00 98.38 589 PRO A N 1
ATOM 4477 C CA . PRO A 1 589 ? -16.375 -8.270 20.011 1.00 98.38 589 PRO A CA 1
ATOM 4478 C C . PRO A 1 589 ? -15.872 -9.499 19.252 1.00 98.38 589 PRO A C 1
ATOM 4480 O O . PRO A 1 589 ? -15.844 -10.601 19.794 1.00 98.38 589 PRO A O 1
ATOM 4483 N N . GLN A 1 590 ? -15.429 -9.282 18.014 1.00 97.19 590 GLN A N 1
ATOM 4484 C CA . GLN A 1 590 ? -14.902 -10.308 17.102 1.00 97.19 590 GLN A CA 1
ATOM 4485 C C . GLN A 1 590 ? -13.363 -10.299 17.034 1.00 97.19 590 GLN A C 1
ATOM 4487 O O . GLN A 1 590 ? -12.747 -11.042 16.265 1.00 97.19 590 GLN A O 1
ATOM 4492 N N . SER A 1 591 ? -12.719 -9.415 17.802 1.00 96.44 591 SER A N 1
ATOM 4493 C CA . SER A 1 591 ? -11.264 -9.280 17.874 1.00 96.44 591 SER A CA 1
ATOM 4494 C C . SER A 1 591 ? -10.799 -8.912 19.281 1.00 96.44 591 SER A C 1
ATOM 4496 O O . SER A 1 591 ? -11.575 -8.401 20.096 1.00 96.44 591 SER A O 1
ATOM 4498 N N . ARG A 1 592 ? -9.507 -9.129 19.564 1.00 97.25 592 ARG A N 1
ATOM 4499 C CA . ARG A 1 592 ? -8.917 -8.743 20.854 1.00 97.25 592 ARG A CA 1
ATOM 4500 C C . ARG A 1 592 ? -8.935 -7.227 20.993 1.00 97.25 592 ARG A C 1
ATOM 4502 O O . ARG A 1 592 ? -9.183 -6.714 22.075 1.00 97.25 592 ARG A O 1
ATOM 4509 N N . GLU A 1 593 ? -8.719 -6.521 19.889 1.00 97.88 593 GLU A N 1
ATOM 4510 C CA . GLU A 1 593 ? -8.716 -5.068 19.809 1.00 97.88 593 GLU A CA 1
ATOM 4511 C C . GLU A 1 593 ? -10.074 -4.452 20.177 1.00 97.88 593 GLU A C 1
ATOM 4513 O O . GLU A 1 593 ? -10.125 -3.583 21.046 1.00 97.88 593 GLU A O 1
ATOM 4518 N N . THR A 1 594 ? -11.174 -4.919 19.579 1.00 98.25 594 THR A N 1
ATOM 4519 C CA . THR A 1 594 ? -12.527 -4.438 19.919 1.00 98.25 594 THR A CA 1
ATOM 4520 C C . THR A 1 594 ? -12.954 -4.876 21.320 1.00 98.25 594 THR A C 1
ATOM 4522 O O . THR A 1 594 ? -13.580 -4.098 22.040 1.00 98.25 594 THR A O 1
ATOM 4525 N N . GLY A 1 595 ? -12.529 -6.066 21.764 1.00 98.06 595 GLY A N 1
ATOM 4526 C CA . GLY A 1 595 ? -12.754 -6.540 23.132 1.00 98.06 595 GLY A CA 1
ATOM 4527 C C . GLY A 1 595 ? -12.075 -5.658 24.183 1.00 98.06 595 GLY A C 1
ATOM 4528 O O . GLY A 1 595 ? -12.701 -5.283 25.171 1.00 98.06 595 GLY A O 1
ATOM 4529 N N . ILE A 1 596 ? -10.821 -5.252 23.953 1.00 98.38 596 ILE A N 1
ATOM 4530 C CA . ILE A 1 596 ? -10.099 -4.324 24.838 1.00 98.38 596 ILE A CA 1
ATOM 4531 C C . ILE A 1 596 ? -10.842 -2.987 24.945 1.00 98.38 596 ILE A C 1
ATOM 4533 O O . ILE A 1 596 ? -10.950 -2.446 26.046 1.00 98.38 596 ILE A O 1
ATOM 4537 N N . VAL A 1 597 ? -11.376 -2.467 23.834 1.00 98.56 597 VAL A N 1
ATOM 4538 C CA . VAL A 1 597 ? -12.122 -1.199 23.836 1.00 98.56 597 VAL A CA 1
ATOM 4539 C C . VAL A 1 597 ? -13.435 -1.311 24.603 1.00 98.56 597 VAL A C 1
ATOM 4541 O O . VAL A 1 597 ? -13.692 -0.441 25.429 1.00 98.56 597 VAL A O 1
ATOM 4544 N N . MET A 1 598 ? -14.209 -2.393 24.441 1.00 98.44 598 MET A N 1
ATOM 4545 C CA . MET A 1 598 ? -15.406 -2.628 25.269 1.00 98.44 598 MET A CA 1
ATOM 4546 C C . MET A 1 598 ? -15.074 -2.595 26.769 1.00 98.44 598 MET A C 1
ATOM 4548 O O . MET A 1 598 ? -15.816 -2.025 27.575 1.00 98.44 598 MET A O 1
ATOM 4552 N N . LEU A 1 599 ? -13.975 -3.243 27.165 1.00 98.06 599 LEU A N 1
ATOM 4553 C CA . LEU A 1 599 ? -13.562 -3.288 28.567 1.00 98.06 599 LEU A CA 1
ATOM 4554 C C . LEU A 1 599 ? -13.121 -1.912 29.067 1.00 98.06 599 LEU A C 1
ATOM 4556 O O . LEU A 1 599 ? -13.484 -1.535 30.179 1.00 98.06 599 LEU A O 1
ATOM 4560 N N . ALA A 1 600 ? -12.361 -1.173 28.257 1.00 98.06 600 ALA A N 1
ATOM 4561 C CA . ALA A 1 600 ? -11.915 0.176 28.585 1.00 98.06 600 ALA A CA 1
ATOM 4562 C C . ALA A 1 600 ? -13.106 1.130 28.756 1.00 98.06 600 ALA A C 1
ATOM 4564 O O . ALA A 1 600 ? -13.189 1.802 29.783 1.00 98.06 600 ALA A O 1
ATOM 4565 N N . ASP A 1 601 ? -14.048 1.122 27.809 1.00 97.50 601 ASP A N 1
ATOM 4566 C CA . ASP A 1 601 ? -15.280 1.918 27.848 1.00 97.50 601 ASP A CA 1
ATOM 4567 C C . ASP A 1 601 ? -16.110 1.601 29.103 1.00 97.50 601 ASP A C 1
ATOM 4569 O O . ASP A 1 601 ? -16.423 2.477 29.910 1.00 97.50 601 ASP A O 1
ATOM 4573 N N . SER A 1 602 ? -16.332 0.310 29.374 1.00 95.25 602 SER A N 1
ATOM 4574 C CA . SER A 1 602 ? -17.071 -0.144 30.561 1.00 95.25 602 SER A CA 1
ATOM 4575 C C . SER A 1 602 ? -16.438 0.287 31.890 1.00 95.25 602 SER A C 1
ATOM 4577 O O . SER A 1 602 ? -17.137 0.383 32.901 1.00 95.25 602 SER A O 1
ATOM 4579 N N . CYS A 1 603 ? -15.121 0.496 31.922 1.00 95.81 603 CYS A N 1
ATOM 4580 C CA . CYS A 1 603 ? -14.397 0.913 33.119 1.00 95.81 603 CYS A CA 1
ATOM 4581 C C . CYS A 1 603 ? -14.224 2.429 33.236 1.00 95.81 603 CYS A C 1
ATOM 4583 O O . CYS A 1 603 ? -13.970 2.896 34.346 1.00 95.81 603 CYS A O 1
ATOM 4585 N N . GLU A 1 604 ? -14.369 3.190 32.149 1.00 93.12 604 GLU A N 1
ATOM 4586 C CA . GLU A 1 604 ? -14.083 4.628 32.093 1.00 93.12 604 GLU A CA 1
ATOM 4587 C C . GLU A 1 604 ? -14.866 5.406 33.151 1.00 93.12 604 GLU A C 1
ATOM 4589 O O . GLU A 1 604 ? -14.268 6.029 34.033 1.00 93.12 604 GLU A O 1
ATOM 4594 N N . ALA A 1 605 ? -16.196 5.292 33.126 1.00 86.38 605 ALA A N 1
ATOM 4595 C CA . ALA A 1 605 ? -17.070 6.040 34.023 1.00 86.38 605 ALA A CA 1
ATOM 4596 C C . ALA A 1 605 ? -16.835 5.664 35.496 1.00 86.38 605 ALA A C 1
ATOM 4598 O O . ALA A 1 605 ? -16.806 6.527 36.379 1.00 86.38 605 ALA A O 1
ATOM 4599 N N . ALA A 1 606 ? -16.612 4.371 35.757 1.00 89.12 606 ALA A N 1
ATOM 4600 C CA . ALA A 1 606 ? -16.326 3.855 37.089 1.00 89.12 606 ALA A CA 1
ATOM 4601 C C . ALA A 1 606 ? -14.997 4.411 37.621 1.00 89.12 606 ALA A C 1
ATOM 4603 O O . ALA A 1 606 ? -14.972 5.009 38.694 1.00 89.12 606 ALA A O 1
ATOM 4604 N N . LEU A 1 607 ? -13.919 4.313 36.841 1.00 90.44 607 LEU A N 1
ATOM 4605 C CA . LEU A 1 607 ? -12.597 4.830 37.200 1.00 90.44 607 LEU A CA 1
ATOM 4606 C C . LEU A 1 607 ? -12.595 6.355 37.368 1.00 90.44 607 LEU A C 1
ATOM 4608 O O . LEU A 1 607 ? -11.992 6.870 38.309 1.00 90.44 607 LEU A O 1
ATOM 4612 N N . ARG A 1 608 ? -13.317 7.093 36.519 1.00 84.75 608 ARG A N 1
ATOM 4613 C CA . ARG A 1 608 ? -13.423 8.558 36.613 1.00 84.75 608 ARG A CA 1
ATOM 4614 C C . ARG A 1 608 ? -14.158 9.026 37.872 1.00 84.75 608 ARG A C 1
ATOM 4616 O O . ARG A 1 608 ? -13.920 10.137 38.347 1.00 84.75 608 ARG A O 1
ATOM 4623 N N . SER A 1 609 ? -15.036 8.191 38.427 1.00 85.31 609 SER A N 1
ATOM 4624 C CA . SER A 1 609 ? -15.763 8.489 39.668 1.00 85.31 609 SER A CA 1
ATOM 4625 C C . SER A 1 609 ? -14.919 8.304 40.942 1.00 85.31 609 SER A C 1
ATOM 4627 O O . SER A 1 609 ? -15.245 8.875 41.986 1.00 85.31 609 SER A O 1
ATOM 4629 N N . LEU A 1 610 ? -13.805 7.567 40.863 1.00 85.75 610 LEU A N 1
ATOM 4630 C CA . LEU A 1 610 ? -12.918 7.276 41.991 1.00 85.75 610 LEU A CA 1
ATOM 4631 C C . LEU A 1 610 ? -11.962 8.449 42.270 1.00 85.75 610 LEU A C 1
ATOM 4633 O O . LEU A 1 610 ? -10.863 8.509 41.726 1.00 85.75 610 LEU A O 1
ATOM 4637 N N . LYS A 1 611 ? -12.362 9.392 43.132 1.00 73.06 611 LYS A N 1
ATOM 4638 C CA . LYS A 1 611 ? -11.523 10.556 43.494 1.00 73.06 611 LYS A CA 1
ATOM 4639 C C . LYS A 1 611 ? -10.474 10.253 44.570 1.00 73.06 611 LYS A C 1
ATOM 4641 O O . LYS A 1 611 ? -9.319 10.631 44.407 1.00 73.06 611 LYS A O 1
ATOM 4646 N N . ASP A 1 612 ? -10.860 9.551 45.635 1.00 77.81 612 ASP A N 1
ATOM 4647 C CA . ASP A 1 612 ? -10.011 9.257 46.806 1.00 77.81 612 ASP A CA 1
ATOM 4648 C C . ASP A 1 612 ? -9.899 7.744 47.088 1.00 77.81 612 ASP A C 1
ATOM 4650 O O . ASP A 1 612 ? -9.781 7.329 48.237 1.00 77.81 612 ASP A O 1
ATOM 4654 N N . ALA A 1 613 ? -9.961 6.915 46.045 1.00 84.12 613 ALA A N 1
ATOM 4655 C CA . ALA A 1 613 ? -9.870 5.461 46.183 1.00 84.12 613 ALA A CA 1
ATOM 4656 C C . ALA A 1 613 ? -8.419 4.970 46.245 1.00 84.12 613 ALA A C 1
ATOM 4658 O O . ALA A 1 613 ? -7.525 5.567 45.632 1.00 84.12 613 ALA A O 1
ATOM 4659 N N . THR A 1 614 ? -8.182 3.851 46.930 1.00 90.38 614 THR A N 1
ATOM 4660 C CA . THR A 1 614 ? -6.883 3.169 46.856 1.00 90.38 614 THR A CA 1
ATOM 4661 C C . THR A 1 614 ? -6.745 2.387 45.541 1.00 90.38 614 THR A C 1
ATOM 4663 O O . THR A 1 614 ? -7.746 2.026 44.913 1.00 90.38 614 THR A O 1
ATOM 4666 N N . PRO A 1 615 ? -5.513 2.088 45.088 1.00 90.62 615 PRO A N 1
ATOM 4667 C CA . PRO A 1 615 ? -5.296 1.234 43.920 1.00 90.62 615 PRO A CA 1
ATOM 4668 C C . PRO A 1 615 ? -5.969 -0.140 44.041 1.00 90.62 615 PRO A C 1
ATOM 4670 O O . PRO A 1 615 ? -6.475 -0.667 43.053 1.00 90.62 615 PRO A O 1
ATOM 4673 N N . GLU A 1 616 ? -6.029 -0.703 45.249 1.00 92.94 616 GLU A N 1
ATOM 4674 C CA . GLU A 1 616 ? -6.687 -1.980 45.531 1.00 92.94 616 GLU A CA 1
ATOM 4675 C C . GLU A 1 616 ? -8.210 -1.883 45.368 1.00 92.94 616 GLU A C 1
ATOM 4677 O O . GLU A 1 616 ? -8.833 -2.787 44.806 1.00 92.94 616 GLU A O 1
ATOM 4682 N N . GLU A 1 617 ? -8.817 -0.778 45.809 1.00 92.94 617 GLU A N 1
ATOM 4683 C CA . GLU A 1 617 ? -10.246 -0.507 45.619 1.00 92.94 617 GLU A CA 1
ATOM 4684 C C . GLU A 1 617 ? -10.589 -0.327 44.136 1.00 92.94 617 GLU A C 1
ATOM 4686 O O . GLU A 1 617 ? -11.560 -0.915 43.646 1.00 92.94 617 GLU A O 1
ATOM 4691 N N . ALA A 1 618 ? -9.759 0.423 43.401 1.00 93.38 618 ALA A N 1
ATOM 4692 C CA . ALA A 1 618 ? -9.894 0.581 41.956 1.00 93.38 618 ALA A CA 1
ATOM 4693 C C . ALA A 1 618 ? -9.781 -0.773 41.237 1.00 93.38 618 ALA A C 1
ATOM 4695 O O . ALA A 1 618 ? -10.621 -1.105 40.398 1.00 93.38 618 ALA A O 1
ATOM 4696 N N . LEU A 1 619 ? -8.809 -1.606 41.620 1.00 95.81 619 LEU A N 1
ATOM 4697 C CA . LEU A 1 619 ? -8.621 -2.944 41.059 1.00 95.81 619 LEU A CA 1
ATOM 4698 C C . LEU A 1 619 ? -9.806 -3.868 41.351 1.00 95.81 619 LEU A C 1
ATOM 4700 O O . LEU A 1 619 ? -10.246 -4.605 40.465 1.00 95.81 619 LEU A O 1
ATOM 4704 N N . ALA A 1 620 ? -10.353 -3.834 42.566 1.00 95.69 620 ALA A N 1
ATOM 4705 C CA . ALA A 1 620 ? -11.535 -4.612 42.923 1.00 95.69 620 ALA A CA 1
ATOM 4706 C C . ALA A 1 620 ? -12.770 -4.185 42.108 1.00 95.69 620 ALA A C 1
ATOM 4708 O O . ALA A 1 620 ? -13.551 -5.038 41.673 1.00 95.69 620 ALA A O 1
ATOM 4709 N N . MET A 1 621 ? -12.934 -2.880 41.868 1.00 94.12 621 MET A N 1
ATOM 4710 C CA . MET A 1 621 ? -14.010 -2.333 41.040 1.00 94.12 621 MET A CA 1
ATOM 4711 C C . MET A 1 621 ? -13.871 -2.753 39.573 1.00 94.12 621 MET A C 1
ATOM 4713 O O . MET A 1 621 ? -14.817 -3.304 39.007 1.00 94.12 621 MET A O 1
ATOM 4717 N N . VAL A 1 622 ? -12.690 -2.570 38.977 1.00 96.81 622 VAL A N 1
ATOM 4718 C CA . VAL A 1 622 ? -12.405 -2.966 37.589 1.00 96.81 622 VAL A CA 1
ATOM 4719 C C . VAL A 1 622 ? -12.620 -4.469 37.402 1.00 96.81 622 VAL A C 1
ATOM 4721 O O . VAL A 1 622 ? -13.352 -4.880 36.504 1.00 96.81 622 VAL A O 1
ATOM 4724 N N . ASN A 1 623 ? -12.102 -5.308 38.305 1.00 96.81 623 ASN A N 1
ATOM 4725 C CA . ASN A 1 623 ? -12.319 -6.757 38.241 1.00 96.81 623 ASN A CA 1
ATOM 4726 C C . ASN A 1 623 ? -13.800 -7.149 38.296 1.00 96.81 623 ASN A C 1
ATOM 4728 O O . ASN A 1 623 ? -14.205 -8.110 37.641 1.00 96.81 623 ASN A O 1
ATOM 4732 N N . ARG A 1 624 ? -14.630 -6.422 39.053 1.00 96.44 624 ARG A N 1
ATOM 4733 C CA . ARG A 1 624 ? -16.077 -6.672 39.103 1.00 96.44 624 ARG A CA 1
ATOM 4734 C C . ARG A 1 624 ? -16.739 -6.395 37.752 1.00 96.44 624 ARG A C 1
ATOM 4736 O O . ARG A 1 624 ? -17.532 -7.218 37.301 1.00 96.44 624 ARG A O 1
ATOM 4743 N N . ILE A 1 625 ? -16.383 -5.284 37.106 1.00 95.81 625 ILE A N 1
ATOM 4744 C CA . ILE A 1 625 ? -16.905 -4.895 35.786 1.00 95.81 625 ILE A CA 1
ATOM 4745 C C . ILE A 1 625 ? -16.491 -5.923 34.730 1.00 95.81 625 ILE A C 1
ATOM 4747 O O . ILE A 1 625 ? -17.337 -6.485 34.037 1.00 95.81 625 ILE A O 1
ATOM 4751 N N . LEU A 1 626 ? -15.200 -6.244 34.665 1.00 96.75 626 LEU A N 1
ATOM 4752 C CA . LEU A 1 626 ? -14.638 -7.220 33.729 1.00 96.75 626 LEU A CA 1
ATOM 4753 C C . LEU A 1 626 ? -15.266 -8.609 33.907 1.00 96.75 626 LEU A C 1
ATOM 4755 O O . LEU A 1 626 ? -15.604 -9.277 32.929 1.00 96.75 626 LEU A O 1
ATOM 4759 N N . ARG A 1 627 ? -15.484 -9.036 35.157 1.00 96.06 627 ARG A N 1
ATOM 4760 C CA . ARG A 1 627 ? -16.160 -10.301 35.465 1.00 96.06 627 ARG A CA 1
ATOM 4761 C C . ARG A 1 627 ? -17.614 -10.306 35.004 1.00 96.06 627 ARG A C 1
ATOM 4763 O O . ARG A 1 627 ? -18.060 -11.336 34.507 1.00 96.06 627 ARG A O 1
ATOM 4770 N N . ALA A 1 628 ? -18.327 -9.187 35.131 1.00 95.38 628 ALA A N 1
ATOM 4771 C CA . ALA A 1 628 ? -19.696 -9.068 34.636 1.00 95.38 628 ALA A CA 1
ATOM 4772 C C . ALA A 1 628 ? -19.755 -9.209 33.105 1.00 95.38 628 ALA A C 1
ATOM 4774 O O . ALA A 1 628 ? -20.583 -9.962 32.601 1.00 95.38 628 ALA A O 1
ATOM 4775 N N . ARG A 1 629 ? -18.828 -8.580 32.364 1.00 95.94 629 ARG A N 1
ATOM 4776 C CA . ARG A 1 629 ? -18.725 -8.745 30.897 1.00 95.94 629 ARG A CA 1
ATOM 4777 C C . ARG A 1 629 ? -18.423 -10.180 30.488 1.00 95.94 629 ARG A C 1
ATOM 4779 O O . ARG A 1 629 ? -19.004 -10.685 29.532 1.00 95.94 629 ARG A O 1
ATOM 4786 N N . TRP A 1 630 ? -17.551 -10.850 31.238 1.00 94.69 630 TRP A N 1
ATOM 4787 C CA . TRP A 1 630 ? -17.248 -12.262 31.020 1.00 94.69 630 TRP A CA 1
ATOM 4788 C C . TRP A 1 630 ? -18.469 -13.162 31.266 1.00 94.69 630 TRP A C 1
ATOM 4790 O O . TRP A 1 630 ? -18.725 -14.074 30.490 1.00 94.69 630 TRP A O 1
ATOM 4800 N N . GLN A 1 631 ? -19.230 -12.909 32.335 1.00 95.88 631 GLN A N 1
ATOM 4801 C CA . GLN A 1 631 ? -20.436 -13.675 32.676 1.00 95.88 631 GLN A CA 1
ATOM 4802 C C . GLN A 1 631 ? -21.593 -13.450 31.694 1.00 95.88 631 GLN A C 1
ATOM 4804 O O . GLN A 1 631 ? -22.368 -14.374 31.470 1.00 95.88 631 GLN A O 1
ATOM 4809 N N . ASP A 1 632 ? -21.684 -12.267 31.081 1.00 94.94 632 ASP A N 1
ATOM 4810 C CA . ASP A 1 632 ? -22.643 -11.957 30.007 1.00 94.94 632 ASP A CA 1
ATOM 4811 C C . ASP A 1 632 ? -22.152 -12.435 28.622 1.00 94.94 632 ASP A C 1
ATOM 4813 O O . ASP A 1 632 ? -22.687 -12.025 27.599 1.00 94.94 632 ASP A O 1
ATOM 4817 N N . ASN A 1 633 ? -21.126 -13.300 28.566 1.00 96.12 633 ASN A N 1
ATOM 4818 C CA . ASN A 1 633 ? -20.579 -13.899 27.340 1.00 96.12 633 ASN A CA 1
ATOM 4819 C C . ASN A 1 633 ? -20.134 -12.889 26.260 1.00 96.12 633 ASN A C 1
ATOM 4821 O O . ASN A 1 633 ? -20.007 -13.247 25.091 1.00 96.12 633 ASN A O 1
ATOM 4825 N N . GLN A 1 634 ? -19.813 -11.646 26.633 1.00 97.12 634 GLN A N 1
ATOM 4826 C CA . GLN A 1 634 ? -19.428 -10.604 25.670 1.00 97.12 634 GLN A CA 1
ATOM 4827 C C . GLN A 1 634 ? -18.043 -10.835 25.038 1.00 97.12 634 GLN A C 1
ATOM 4829 O O . GLN A 1 634 ? -17.709 -10.220 24.035 1.00 97.12 634 GLN A O 1
ATOM 4834 N N . MET A 1 635 ? -17.213 -11.712 25.610 1.00 97.00 635 MET A N 1
ATOM 4835 C CA . MET A 1 635 ? -15.826 -11.926 25.165 1.00 97.00 635 MET A CA 1
ATOM 4836 C C . MET A 1 635 ? -15.632 -13.207 24.341 1.00 97.00 635 MET A C 1
ATOM 4838 O O . MET A 1 635 ? -14.501 -13.487 23.945 1.00 97.00 635 MET A O 1
ATOM 4842 N N . VAL A 1 636 ? -16.694 -13.984 24.084 1.00 96.25 636 VAL A N 1
ATOM 4843 C CA . VAL A 1 636 ? -16.593 -15.348 23.523 1.00 96.25 636 VAL A CA 1
ATOM 4844 C C . VAL A 1 636 ? -15.902 -15.369 22.156 1.00 96.25 636 VAL A C 1
ATOM 4846 O O . VAL A 1 636 ? -15.016 -16.196 21.946 1.00 96.25 636 VAL A O 1
ATOM 4849 N N . ASP A 1 637 ? -16.217 -14.412 21.284 1.00 96.62 637 ASP A N 1
ATOM 4850 C CA . ASP A 1 637 ? -15.654 -14.339 19.927 1.00 96.62 637 ASP A CA 1
ATOM 4851 C C . ASP A 1 637 ? -14.424 -13.421 19.822 1.00 96.62 637 ASP A C 1
ATOM 4853 O O . ASP A 1 637 ? -13.778 -13.343 18.778 1.00 96.62 637 ASP A O 1
ATOM 4857 N N . SER A 1 638 ? -14.047 -12.747 20.915 1.00 95.81 638 SER A N 1
ATOM 4858 C CA . SER A 1 638 ? -12.976 -11.740 20.898 1.00 95.81 638 SER A CA 1
ATOM 4859 C C . SER A 1 638 ? -11.575 -12.350 20.782 1.00 95.81 638 SER A C 1
ATOM 4861 O O . SER A 1 638 ? -10.618 -11.684 20.392 1.00 95.81 638 SER A O 1
ATOM 4863 N N . GLY A 1 639 ? -11.412 -13.616 21.178 1.00 94.50 639 GLY A N 1
ATOM 4864 C CA . GLY A 1 639 ? -10.098 -14.238 21.354 1.00 94.50 639 GLY A CA 1
ATOM 4865 C C . GLY A 1 639 ? -9.332 -13.762 22.598 1.00 94.50 639 GLY A C 1
ATOM 4866 O O . GLY A 1 639 ? -8.176 -14.152 22.772 1.00 94.50 639 GLY A O 1
ATOM 4867 N N . LEU A 1 640 ? -9.934 -12.938 23.468 1.00 96.12 640 LEU A N 1
ATOM 4868 C CA . LEU A 1 640 ? -9.386 -12.629 24.791 1.00 96.12 640 LEU A CA 1
ATOM 4869 C C . LEU A 1 640 ? -9.595 -13.802 25.746 1.00 96.12 640 LEU A C 1
ATOM 4871 O O . LEU A 1 640 ? -10.665 -14.406 25.822 1.00 96.12 640 LEU A O 1
ATOM 4875 N N . THR A 1 641 ? -8.561 -14.107 26.520 1.00 95.25 641 THR A N 1
ATOM 4876 C CA . THR A 1 641 ? -8.608 -15.170 27.525 1.00 95.25 641 THR A CA 1
ATOM 4877 C C . THR A 1 641 ? -8.919 -14.617 28.913 1.00 95.25 641 THR A C 1
ATOM 4879 O O . THR A 1 641 ? -8.726 -13.438 29.203 1.00 95.25 641 THR A O 1
ATOM 4882 N N . ARG A 1 642 ? -9.322 -15.488 29.843 1.00 91.06 642 ARG A N 1
ATOM 4883 C CA . ARG A 1 642 ? -9.516 -15.096 31.249 1.00 91.06 642 ARG A CA 1
ATOM 4884 C C . ARG A 1 642 ? -8.233 -14.565 31.905 1.00 91.06 642 ARG A C 1
ATOM 4886 O O . ARG A 1 642 ? -8.316 -13.741 32.810 1.00 91.06 642 ARG A O 1
ATOM 4893 N N . GLN A 1 643 ? -7.066 -15.032 31.458 1.00 92.62 643 GLN A N 1
ATOM 4894 C CA . GLN A 1 643 ? -5.774 -14.517 31.914 1.00 92.62 643 GLN A CA 1
ATOM 4895 C C . GLN A 1 643 ? -5.544 -13.085 31.415 1.00 92.62 643 GLN A C 1
ATOM 4897 O O . GLN A 1 643 ? -5.089 -12.244 32.189 1.00 92.62 643 GLN A O 1
ATOM 4902 N N . ASP A 1 644 ? -5.921 -12.796 30.164 1.00 95.75 644 ASP A N 1
ATOM 4903 C CA . ASP A 1 644 ? -5.842 -11.443 29.605 1.00 95.75 644 ASP A CA 1
ATOM 4904 C C . ASP A 1 644 ? -6.674 -10.457 30.438 1.00 95.75 644 ASP A C 1
ATOM 4906 O O . ASP A 1 644 ? -6.196 -9.371 30.739 1.00 95.75 644 ASP A O 1
ATOM 4910 N N . MET A 1 645 ? -7.868 -10.852 30.899 1.00 93.69 645 MET A N 1
ATOM 4911 C CA . MET A 1 645 ? -8.745 -9.997 31.719 1.00 93.69 645 MET A CA 1
ATOM 4912 C C . MET A 1 645 ? -8.068 -9.493 33.002 1.00 93.69 645 MET A C 1
ATOM 4914 O O . MET A 1 645 ? -8.178 -8.315 33.332 1.00 93.69 645 MET A O 1
ATOM 4918 N N . GLY A 1 646 ? -7.361 -10.369 33.726 1.00 94.06 646 GLY A N 1
ATOM 4919 C CA . GLY A 1 646 ? -6.652 -9.977 34.951 1.00 94.06 646 GLY A CA 1
ATOM 4920 C C . GLY A 1 646 ? -5.539 -8.969 34.663 1.00 94.06 646 GLY A C 1
ATOM 4921 O O . GLY A 1 646 ? -5.426 -7.953 35.342 1.00 94.06 646 GLY A O 1
ATOM 4922 N N . ARG A 1 647 ? -4.788 -9.205 33.582 1.00 96.25 647 ARG A N 1
ATOM 4923 C CA . ARG A 1 647 ? -3.710 -8.318 33.134 1.00 96.25 647 ARG A CA 1
ATOM 4924 C C . ARG A 1 647 ? -4.242 -6.955 32.677 1.00 96.25 647 ARG A C 1
ATOM 4926 O O . ARG A 1 647 ? -3.688 -5.925 33.044 1.00 96.25 647 ARG A O 1
ATOM 4933 N N . ILE A 1 648 ? -5.364 -6.933 31.953 1.00 97.62 648 ILE A N 1
ATOM 4934 C CA . ILE A 1 648 ? -6.066 -5.700 31.559 1.00 97.62 648 ILE A CA 1
ATOM 4935 C C . ILE A 1 648 ? -6.484 -4.893 32.792 1.00 97.62 648 ILE A C 1
ATOM 4937 O O . ILE A 1 648 ? -6.287 -3.680 32.814 1.00 97.62 648 ILE A O 1
ATOM 4941 N N . ALA A 1 649 ? -7.019 -5.552 33.826 1.00 97.31 649 ALA A N 1
ATOM 4942 C CA . ALA A 1 649 ? -7.457 -4.877 35.045 1.00 97.31 649 ALA A CA 1
ATOM 4943 C C . ALA A 1 649 ? -6.312 -4.114 35.730 1.00 97.31 649 ALA A C 1
ATOM 4945 O O . ALA A 1 649 ? -6.469 -2.947 36.086 1.00 97.31 649 ALA A O 1
ATOM 4946 N N . GLU A 1 650 ? -5.151 -4.757 35.870 1.00 96.62 650 GLU A N 1
ATOM 4947 C CA . GLU A 1 650 ? -3.949 -4.151 36.455 1.00 96.62 650 GLU A CA 1
ATOM 4948 C C . GLU A 1 650 ? -3.470 -2.940 35.641 1.00 96.62 650 GLU A C 1
ATOM 4950 O O . GLU A 1 650 ? -3.168 -1.886 36.203 1.00 96.62 650 GLU A O 1
ATOM 4955 N N . ILE A 1 651 ? -3.469 -3.054 34.310 1.00 96.88 651 ILE A N 1
ATOM 4956 C CA . ILE A 1 651 ? -3.057 -1.968 33.410 1.00 96.88 651 ILE A CA 1
ATOM 4957 C C . ILE A 1 651 ? -4.011 -0.781 33.500 1.00 96.88 651 ILE A C 1
ATOM 4959 O O . ILE A 1 651 ? -3.559 0.361 33.563 1.00 96.88 651 ILE A O 1
ATOM 4963 N N . PHE A 1 652 ? -5.322 -1.026 33.519 1.00 97.06 652 PHE A N 1
ATOM 4964 C CA . PHE A 1 652 ? -6.313 0.043 33.630 1.00 97.06 652 PHE A CA 1
ATOM 4965 C C . PHE A 1 652 ? -6.158 0.819 34.936 1.00 97.06 652 PHE A C 1
ATOM 4967 O O . PHE A 1 652 ? -6.201 2.049 34.922 1.00 97.06 652 PHE A O 1
ATOM 4974 N N . VAL A 1 653 ? -5.902 0.125 36.049 1.00 95.38 653 VAL A N 1
ATOM 4975 C CA . VAL A 1 653 ? -5.612 0.772 37.336 1.00 95.38 653 VAL A CA 1
ATOM 4976 C C . VAL A 1 653 ? -4.318 1.578 37.263 1.00 95.38 653 VAL A C 1
ATOM 4978 O O . VAL A 1 653 ? -4.298 2.719 37.715 1.00 95.38 653 VAL A O 1
ATOM 4981 N N . HIS A 1 654 ? -3.264 1.041 36.648 1.00 93.69 654 HIS A N 1
ATOM 4982 C CA . HIS A 1 654 ? -2.001 1.761 36.484 1.00 93.69 654 HIS A CA 1
ATOM 4983 C C . HIS A 1 654 ? -2.160 3.046 35.651 1.00 93.69 654 HIS A C 1
ATOM 4985 O O . HIS A 1 654 ? -1.659 4.103 36.033 1.00 93.69 654 HIS A O 1
ATOM 4991 N N . VAL A 1 655 ? -2.899 2.998 34.539 1.00 93.62 655 VAL A N 1
ATOM 4992 C CA . VAL A 1 655 ? -3.210 4.193 33.734 1.00 93.62 655 VAL A CA 1
ATOM 4993 C C . VAL A 1 655 ? -4.067 5.177 34.532 1.00 93.62 655 VAL A C 1
ATOM 4995 O O . VAL A 1 655 ? -3.780 6.371 34.544 1.00 93.62 655 VAL A O 1
ATOM 4998 N N . TRP A 1 656 ? -5.088 4.705 35.250 1.00 92.31 656 TRP A N 1
ATOM 4999 C CA . TRP A 1 656 ? -5.908 5.562 36.108 1.00 92.31 656 TRP A CA 1
ATOM 5000 C C . TRP A 1 656 ? -5.081 6.268 37.195 1.00 92.31 656 TRP A C 1
ATOM 5002 O O . TRP A 1 656 ? -5.252 7.471 37.396 1.00 92.31 656 TRP A O 1
ATOM 5012 N N . GLN A 1 657 ? -4.132 5.576 37.839 1.00 89.69 657 GLN A N 1
ATOM 5013 C CA . GLN A 1 657 ? -3.223 6.177 38.824 1.00 89.69 657 GLN A CA 1
ATOM 5014 C C . GLN A 1 657 ? -2.454 7.361 38.232 1.00 89.69 657 GLN A C 1
ATOM 5016 O O . GLN A 1 657 ? -2.366 8.407 38.874 1.00 89.69 657 GLN A O 1
ATOM 5021 N N . GLN A 1 658 ? -1.964 7.224 36.994 1.00 87.31 658 GLN A N 1
ATOM 5022 C CA . GLN A 1 658 ? -1.233 8.283 36.291 1.00 87.31 658 GLN A CA 1
ATOM 5023 C C . GLN A 1 658 ? -2.077 9.547 36.092 1.00 87.31 658 GLN A C 1
ATOM 5025 O O . GLN A 1 658 ? -1.563 10.660 36.219 1.00 87.31 658 GLN A O 1
ATOM 5030 N N . TYR A 1 659 ? -3.373 9.383 35.819 1.00 81.06 659 TYR A N 1
ATOM 5031 C CA . TYR A 1 659 ? -4.319 10.489 35.657 1.00 81.06 659 TYR A CA 1
ATOM 5032 C C . TYR A 1 659 ? -4.792 11.079 36.994 1.00 81.06 659 TYR A C 1
ATOM 5034 O O . TYR A 1 659 ? -5.066 12.277 37.062 1.00 81.06 659 TYR A O 1
ATOM 5042 N N . ASN A 1 660 ? -4.870 10.268 38.055 1.00 77.50 660 ASN A N 1
ATOM 5043 C CA . ASN A 1 660 ? -5.405 10.665 39.361 1.00 77.50 660 ASN A CA 1
ATOM 5044 C C . ASN A 1 660 ? -4.324 11.054 40.397 1.00 77.50 660 ASN A C 1
ATOM 5046 O O . ASN A 1 660 ? -4.622 11.241 41.579 1.00 77.50 660 ASN A O 1
ATOM 5050 N N . HIS A 1 661 ? -3.054 11.202 39.995 1.00 65.81 661 HIS A N 1
ATOM 5051 C CA . HIS A 1 661 ? -2.015 11.709 40.895 1.00 65.81 661 HIS A CA 1
ATOM 5052 C C . HIS A 1 661 ? -2.361 13.123 41.386 1.00 65.81 661 HIS A C 1
ATOM 5054 O O . HIS A 1 661 ? -2.485 14.068 40.602 1.00 65.81 661 HIS A O 1
ATOM 5060 N N . LYS A 1 662 ? -2.477 13.285 42.711 1.00 55.44 662 LYS A N 1
ATOM 5061 C CA . LYS A 1 662 ? -2.735 14.577 43.359 1.00 55.44 662 LYS A CA 1
ATOM 5062 C C . LYS A 1 662 ? -1.633 15.576 42.977 1.00 55.44 662 LYS A C 1
ATOM 5064 O O . LYS A 1 662 ? -0.526 15.514 43.507 1.00 55.44 662 LYS A O 1
ATOM 5069 N N . ARG A 1 663 ? -1.931 16.537 42.090 1.00 51.28 663 ARG A N 1
ATOM 5070 C CA . ARG A 1 663 ? -1.124 17.765 41.981 1.00 51.28 663 ARG A CA 1
ATOM 5071 C C . ARG A 1 663 ? -1.151 18.439 43.350 1.00 51.28 663 ARG A C 1
ATOM 5073 O O . ARG A 1 663 ? -2.236 18.717 43.854 1.00 51.28 663 ARG A O 1
ATOM 5080 N N . ILE A 1 664 ? 0.018 18.688 43.943 1.00 53.75 664 ILE A N 1
ATOM 5081 C CA . ILE A 1 664 ? 0.129 19.422 45.211 1.00 53.75 664 ILE A CA 1
ATOM 5082 C C . ILE A 1 664 ? -0.566 20.780 45.009 1.00 53.75 664 ILE A C 1
ATOM 5084 O O . ILE A 1 664 ? -0.114 21.561 44.166 1.00 53.75 664 ILE A O 1
ATOM 5088 N N . PRO A 1 665 ? -1.685 21.063 45.700 1.00 54.31 665 PRO A N 1
ATOM 5089 C CA . PRO A 1 665 ? -2.383 22.325 45.527 1.00 54.31 665 PRO A CA 1
ATOM 5090 C C . PRO A 1 665 ? -1.482 23.464 46.009 1.00 54.31 665 PRO A C 1
ATOM 5092 O O . PRO A 1 665 ? -0.910 23.394 47.098 1.00 54.31 665 PRO A O 1
ATOM 5095 N N . TYR A 1 666 ? -1.357 24.522 45.203 1.00 49.28 666 TYR A N 1
ATOM 5096 C CA . TYR A 1 666 ? -0.633 25.721 45.619 1.00 49.28 666 TYR A CA 1
ATOM 5097 C C . TYR A 1 666 ? -1.266 26.284 46.903 1.00 49.28 666 TYR A C 1
ATOM 5099 O O . TYR A 1 666 ? -2.497 26.392 46.973 1.00 49.28 666 TYR A O 1
ATOM 5107 N N . PRO A 1 667 ? -0.468 26.658 47.922 1.00 62.97 667 PRO A N 1
ATOM 5108 C CA . PRO A 1 667 ? -1.000 27.242 49.144 1.00 62.97 667 PRO A CA 1
ATOM 5109 C C . PRO A 1 667 ? -1.836 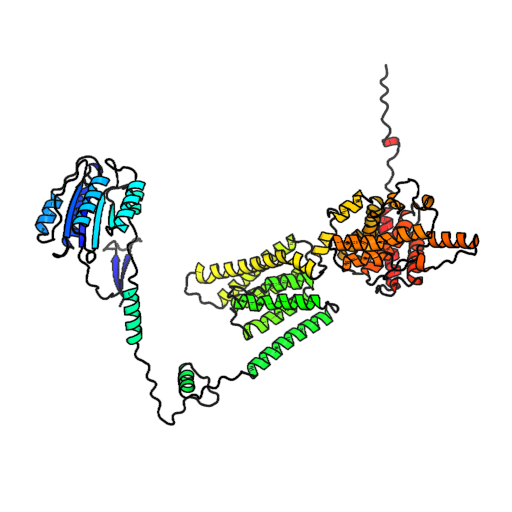28.476 48.802 1.00 62.97 667 PRO A C 1
ATOM 5111 O O . PRO A 1 667 ? -1.341 29.390 48.144 1.00 62.97 667 PRO A O 1
ATOM 5114 N N . LYS A 1 668 ? -3.088 28.538 49.276 1.00 61.91 668 LYS A N 1
ATOM 5115 C CA . LYS A 1 668 ? -3.994 29.682 49.038 1.00 61.91 668 LYS A CA 1
ATOM 5116 C C . LYS A 1 668 ? -3.365 31.033 49.428 1.00 61.91 668 LYS A C 1
ATOM 5118 O O . LYS A 1 668 ? -3.681 32.050 48.824 1.00 61.91 668 LYS A O 1
ATOM 5123 N N . ALA A 1 669 ? -2.425 31.028 50.377 1.00 63.22 669 ALA A N 1
ATOM 5124 C CA . ALA A 1 669 ? -1.652 32.198 50.799 1.00 63.22 669 ALA A CA 1
ATOM 5125 C C . ALA A 1 669 ? -0.747 32.797 49.701 1.00 63.22 669 ALA A C 1
ATOM 5127 O O . ALA A 1 669 ? -0.450 33.985 49.749 1.00 63.22 669 ALA A O 1
ATOM 5128 N N . ALA A 1 670 ? -0.331 32.013 48.700 1.00 58.62 670 ALA A N 1
ATOM 5129 C CA . ALA A 1 670 ? 0.491 32.492 47.586 1.00 58.62 670 ALA A CA 1
ATOM 5130 C C . ALA A 1 670 ? -0.317 33.256 46.516 1.00 58.62 670 ALA A C 1
ATOM 5132 O O . ALA A 1 670 ? 0.271 33.908 45.659 1.00 58.62 670 ALA A O 1
ATOM 5133 N N . LEU A 1 671 ? -1.652 33.171 46.562 1.00 60.56 671 LEU A N 1
ATOM 5134 C CA . LEU A 1 671 ? -2.569 33.754 45.574 1.00 60.56 671 LEU A CA 1
ATOM 5135 C C . LEU A 1 671 ? -3.309 34.997 46.096 1.00 60.56 671 LEU A C 1
ATOM 5137 O O . LEU A 1 671 ? -4.083 35.600 45.357 1.00 60.56 671 LEU A O 1
ATOM 5141 N N . ALA A 1 672 ? -3.090 35.390 47.354 1.00 62.78 672 ALA A N 1
ATOM 5142 C CA . ALA A 1 672 ? -3.677 36.606 47.902 1.00 62.78 672 ALA A CA 1
ATOM 5143 C C . ALA A 1 672 ? -2.892 37.839 47.404 1.00 62.78 672 ALA A C 1
ATOM 5145 O O . ALA A 1 672 ? -1.675 37.902 47.616 1.00 62.78 672 ALA A O 1
ATOM 5146 N N . PRO A 1 673 ? -3.536 38.833 46.761 1.00 56.31 673 PRO A N 1
ATOM 5147 C CA . PRO A 1 673 ? -2.869 40.082 46.415 1.00 56.31 673 PRO A CA 1
ATOM 5148 C C . PRO A 1 673 ? -2.400 40.770 47.702 1.00 56.31 673 PRO A C 1
ATOM 5150 O O . PRO A 1 673 ? -3.189 40.997 48.619 1.00 56.31 673 PRO A O 1
ATOM 5153 N N . LYS A 1 674 ? -1.102 41.087 47.791 1.00 58.41 674 LYS A N 1
ATOM 5154 C CA . LYS A 1 674 ? -0.555 41.861 48.911 1.00 58.41 674 LYS A CA 1
ATOM 5155 C C . LYS A 1 674 ? -1.233 43.232 48.925 1.00 58.41 674 LYS A C 1
ATOM 5157 O O . LYS A 1 674 ? -0.998 44.035 48.027 1.00 58.41 674 LYS A O 1
ATOM 5162 N N . SER A 1 675 ? -2.045 43.512 49.940 1.00 52.88 675 SER A N 1
ATOM 5163 C CA . SER A 1 675 ? -2.532 44.863 50.207 1.00 52.88 675 SER A CA 1
ATOM 5164 C C . SER A 1 675 ? -1.340 45.734 50.609 1.00 52.88 675 SER A C 1
ATOM 5166 O O . SER A 1 675 ? -0.843 45.640 51.731 1.00 52.88 675 SER A O 1
ATOM 5168 N N . THR A 1 676 ? -0.847 46.564 49.697 1.00 49.22 676 THR A N 1
ATOM 5169 C CA . THR A 1 676 ? 0.062 47.658 50.041 1.00 49.22 676 THR A CA 1
ATOM 5170 C C . THR A 1 676 ? -0.734 48.713 50.797 1.00 49.22 676 THR A C 1
ATOM 5172 O O . THR A 1 676 ? -1.412 49.542 50.194 1.00 49.22 676 THR A O 1
ATOM 5175 N N . SER A 1 677 ? -0.679 48.669 52.127 1.00 49.12 677 SER A N 1
ATOM 5176 C CA . SER A 1 677 ? -1.043 49.805 52.966 1.00 49.12 677 SER A CA 1
ATOM 5177 C C . SER A 1 677 ? -0.003 50.904 52.746 1.00 49.12 677 SER A C 1
ATOM 5179 O O . SER A 1 677 ? 1.109 50.821 53.267 1.00 49.12 677 SER A O 1
ATOM 5181 N N . VAL A 1 678 ? -0.346 51.910 51.945 1.00 48.53 678 VAL A N 1
ATOM 5182 C CA . VAL A 1 678 ? 0.377 53.183 51.937 1.00 48.53 678 VAL A CA 1
ATOM 5183 C C . VAL A 1 678 ? -0.014 53.898 53.228 1.00 48.53 678 VAL A C 1
ATOM 5185 O O . VAL A 1 678 ? -1.168 54.279 53.407 1.00 48.53 678 VAL A O 1
ATOM 5188 N N . SER A 1 679 ? 0.925 53.985 54.166 1.00 50.69 679 SER A N 1
ATOM 5189 C CA . SER A 1 679 ? 0.817 54.849 55.338 1.00 50.69 679 SER A CA 1
ATOM 5190 C C . SER A 1 679 ? 0.885 56.313 54.896 1.00 50.69 679 SER A C 1
ATOM 5192 O O . SER A 1 679 ? 1.787 56.658 54.136 1.00 50.69 679 SER A O 1
ATOM 5194 N N . SER A 1 680 ? -0.097 57.082 55.382 1.00 45.66 680 SER A N 1
ATOM 5195 C CA . SER A 1 680 ? -0.241 58.551 55.450 1.00 45.66 680 SER A CA 1
ATOM 5196 C C . SER A 1 680 ? 0.943 59.417 55.036 1.00 45.66 680 SER A C 1
ATOM 5198 O O . SER A 1 680 ? 2.023 59.223 55.643 1.00 45.66 680 SER A O 1
#

Sequence (680 aa):
MINTSYDFEQAILPTGADLTTNLLLRFRADVPKSPRRDLNLSLVIDRSGSMAGDPLHHALKAAESVVDQLDPSDTLSVVVYDDSVDTPVVPGPVENKSALKHSIQRIRAGGITNLSGGWLKGCEYVKSGMNPQKINRVLLLTDGRANMGIRDPNVLITTAGQKAEEGIVTSTLGFAQGFNEDLLMGVIKPNLIKDELRTQQLAEQAALAVQPEIVEISRGEVIVNAGETIEQADFVLLDHFGMSRRGINWFDLIGFATLTSGGVALFVFAEYRFRPKLRSRDHVLVLLLSLTVPLTVALGIPAPNLPLVGLLVGSFYGSALGITVIGALGIVLPIGLEVPTKALVASIVSSLVGTMMAERLRSREELALLGGAVGLVQGIVYLIISLILSATTGPLLQTLLAPTLTQALMGVAWSIVALGISPYLEHLFDLVTPIRLVELSNPNRPLLKRVASEAPGTFQHTLFVASLAEAAARDLRCNVELVRAGTLYHDIGKMHDPQGFIENQMGGPNKHDEIDDPWVSAEIIKKHVTEGLVMARKCRLPGAIQAFIPEHQGTMLITYFYYQAQERAKADPSIKICAEDFRYDGPIPQSRETGIVMLADSCEAALRSLKDATPEEALAMVNRILRARWQDNQMVDSGLTRQDMGRIAEIFVHVWQQYNHKRIPYPKAALAPKSTSVSS

pLDDT: mean 87.99, std 10.97, range [45.66, 98.62]

Radius of gyration: 46.42 Å; chains: 1; bounding box: 116×96×127 Å

Secondary structure (DSSP, 8-state):
-EEEEEEES-S---TTS-----EEEEEEE----PPPPPEEEEEEEE-SGGGTTHHHHHHHHHHHHHHHT--TT-EEEEEEESSSEEEEEEEEE---HHHHHHHHHT----S---HHHHHHHHHHHHHHT--TTSEEEEEEEE-----SS---HHHHHHHHHHHHHTT-EEEEEE-STT--HHHHHHH--------HHHHHHHHHHHHHHS--------TT--S--TTPPPPHHHHHHHHHTT-------HHHHHHHHHHHHHHHHHHHHHHHHH-S---HHHHHHHHHHHHHHHHHHHTT-SS-SHHHHHHHHHHHH-HHHHHHHHHHHHHHHHHHS---HHHHHHHHHHHHHHHHHHTT--SHHHHHHHHHHHHHHHHHHHHHHHHHH----S-HIIIIIHHHHHHHHHHHHHHHHHHHHHHHHHHHTT---HHHHHHHT-TTSHHHHHHHHH-HHHHHHHHHHHHHHHHHHHHTT--HHHHHHHHHHTTGGGGGSGGGSGGGSTTS--HHHHH--HHHHHHHHHHHHHHHHHHHHHTT--HHHHTHHHHTTTT-B-HHHHHHHHHHHHH-TT----GGGGB-------SHHHHHHHHHHHHHHHHHH-SS--HHHHHHHHHHHHHHHHHTTTTTTT---HHHHHHHHHHHHHHHHHHH----PPPGGGGS--------